Protein AF-A0AAD2DQU2-F1 (afdb_monomer_lite)

Radius of gyration: 32.32 Å; chains: 1; bounding box: 75×73×91 Å

Foldseek 3Di:
DQDLQCQEPDDDPDDDADPLQAAEDEYEQNQNHAEYDLSNLVSHLNHAYDAHYNHANHAEYHEENLNRARHQYYHDENHQNHDQAHANPLNHQRHAEYHDDNYHPPDDPVNVLRNCPNVLVHPRHAYYAYADALPAQDDRPSVLNNLNYAYYHYEHYNHQEDDLSCLSNLNYAEYHYYQNANHQYYHDLNSLVSNQNHAEYEHENYCNPPDDDCDPRCSSNLNHQWYHYNNAIDGHDDDDDDDADGDDDDPPFPKDWDDDDRFKTWIFTDDPQDPATAIEMEGHADLDLVCNLVSLVVLLVPQPDQQHWYKYWYFNNDDLDQVQKDADDTDDPVSSVSVVVSCVSSQKDWLAEDDDSFFFWPPDDDRHTMTGNRTTMITHVNNCVRFVHWYWYFAADDPDRGTDIDIDGHNDPPPDDDDPPPDDDDRPVLVPDPVSVVVVVVVVPDDDPDPDVVVVVVVVVVVVVVVVVVVPD

Sequence (473 aa):
MGCRSLQSISHQSGQKCPPLSLRRLTITDCSELSCLPSEMIESTRCLELLSVTGCEKLISFPIDLGELPCISVLFINSCPELRSLPKGIGRFSNLTELDIGGFSESIDFNSFQAALDCIQQSKSLRELSLYGWEHWDSLPYQLQNLTSLRHLKSEGFGIEALPEWFGGLTSLFVLILCKLKKLKHMPSKEAMQRLTKLKYLEVTHSPLLEERGPDFEWSKISHIPHIRAKGQTWLKRPRMAGGGLAVMWKEELNASIVNFSSSHISLHIKNHFSDSPLVLTGFYGSPVTGRTKESWRLLGRLNPGRQIPWLVMGDFNEITKPSEKFGAAVRPFSQMNSFCKVIDECELSDGGYVGPKFTWSNKREGNQFTKARLDRALVNPSLYNIFSNCVVQVLPVVTSDHNPLLISCNNDHIIGTSRRTTVFRYEAAWSGKQECIDIVGNAWATPCDQRSPLRWFQEEVAIATENQQRGTE

Organism: NCBI:txid56036

Structure (mmCIF, N/CA/C/O backbone):
data_AF-A0AAD2DQU2-F1
#
_entry.id   AF-A0AAD2DQU2-F1
#
loop_
_atom_site.group_PDB
_atom_site.id
_atom_site.type_symbol
_atom_site.label_atom_id
_atom_site.label_alt_id
_atom_site.label_comp_id
_atom_site.label_asym_id
_atom_site.label_entity_id
_atom_site.label_seq_id
_atom_site.pdbx_PDB_ins_code
_atom_site.Cartn_x
_atom_site.Cartn_y
_atom_site.Cartn_z
_atom_site.occupancy
_atom_site.B_iso_or_equiv
_atom_site.auth_seq_id
_atom_site.auth_comp_id
_atom_site.auth_asym_id
_atom_site.auth_atom_id
_atom_site.pdbx_PDB_model_num
ATOM 1 N N . MET A 1 1 ? 5.253 7.078 -29.884 1.00 46.53 1 MET A N 1
ATOM 2 C CA . MET A 1 1 ? 4.237 6.705 -30.892 1.00 46.53 1 MET A CA 1
ATOM 3 C C . MET A 1 1 ? 3.838 5.261 -30.643 1.00 46.53 1 MET A C 1
ATOM 5 O O . MET A 1 1 ? 4.733 4.451 -30.461 1.00 46.53 1 MET A O 1
ATOM 9 N N . GLY A 1 2 ? 2.537 4.959 -30.603 1.00 53.22 2 GLY A N 1
ATOM 10 C CA . GLY A 1 2 ? 2.011 3.595 -30.441 1.00 53.22 2 GLY A CA 1
ATOM 11 C C . GLY A 1 2 ? 1.587 2.991 -31.776 1.00 53.22 2 GLY A C 1
ATOM 12 O O . GLY A 1 2 ? 0.400 2.788 -32.019 1.00 53.22 2 GLY A O 1
ATOM 13 N N . CYS A 1 3 ? 2.541 2.805 -32.690 1.00 60.44 3 CYS A N 1
ATOM 14 C CA . CYS A 1 3 ? 2.260 2.260 -34.016 1.00 60.44 3 CYS A CA 1
ATOM 15 C C . CYS A 1 3 ? 2.451 0.740 -33.995 1.00 60.44 3 CYS A C 1
ATOM 17 O O . CYS A 1 3 ? 3.577 0.255 -34.083 1.00 60.44 3 CYS A O 1
ATOM 19 N N . ARG A 1 4 ? 1.350 -0.011 -33.884 1.00 65.75 4 ARG A N 1
ATOM 20 C CA . ARG A 1 4 ? 1.381 -1.484 -33.785 1.00 65.75 4 ARG A CA 1
ATOM 21 C C . ARG A 1 4 ? 1.973 -2.164 -35.022 1.00 65.75 4 ARG A C 1
ATOM 23 O O . ARG A 1 4 ? 2.541 -3.240 -34.907 1.00 65.75 4 ARG A O 1
ATOM 30 N N . SER A 1 5 ? 1.873 -1.518 -36.183 1.00 61.41 5 SER A N 1
ATOM 31 C CA . SER A 1 5 ? 2.375 -2.021 -37.470 1.00 61.41 5 SER A CA 1
ATOM 32 C C . SER A 1 5 ? 3.820 -1.614 -37.777 1.00 61.41 5 SER A C 1
ATOM 34 O O . SER A 1 5 ? 4.316 -1.920 -38.859 1.00 61.41 5 SER A O 1
ATOM 36 N N . LEU A 1 6 ? 4.490 -0.879 -36.881 1.00 65.38 6 LEU A N 1
ATOM 37 C CA . LEU A 1 6 ? 5.866 -0.439 -37.096 1.00 65.38 6 LEU A CA 1
ATOM 38 C C . LEU A 1 6 ? 6.812 -1.644 -37.016 1.00 65.38 6 LEU A C 1
ATOM 40 O O . LEU A 1 6 ? 7.050 -2.156 -35.930 1.00 65.38 6 LEU A O 1
ATOM 44 N N . GLN A 1 7 ? 7.344 -2.072 -38.162 1.00 55.88 7 GLN A N 1
ATOM 45 C CA . GLN A 1 7 ? 8.247 -3.229 -38.274 1.00 55.88 7 GLN A CA 1
ATOM 46 C C . GLN A 1 7 ? 9.717 -2.875 -38.028 1.00 55.88 7 GLN A C 1
ATOM 48 O O . GLN A 1 7 ? 10.467 -3.634 -37.418 1.00 55.88 7 GLN A O 1
ATOM 53 N N . SER A 1 8 ? 10.132 -1.696 -38.483 1.00 56.59 8 SER A N 1
ATOM 54 C CA . SER A 1 8 ? 11.479 -1.170 -38.296 1.00 56.59 8 SER A CA 1
ATOM 55 C C . SER A 1 8 ? 11.431 0.347 -38.191 1.00 56.59 8 SER A C 1
ATOM 57 O O . SER A 1 8 ? 10.613 1.018 -38.822 1.00 56.59 8 SER A O 1
ATOM 59 N N . ILE A 1 9 ? 12.362 0.906 -37.424 1.00 61.97 9 ILE A N 1
ATOM 60 C CA . ILE A 1 9 ? 12.751 2.308 -37.565 1.00 61.97 9 ILE A CA 1
ATOM 61 C C . ILE A 1 9 ? 13.969 2.293 -38.484 1.00 61.97 9 ILE A C 1
ATOM 63 O O . ILE A 1 9 ? 15.094 2.375 -38.022 1.00 61.97 9 ILE A O 1
ATOM 67 N N . SER A 1 10 ? 13.782 2.047 -39.779 1.00 52.44 10 SER A N 1
ATOM 68 C CA . SER A 1 10 ? 14.891 2.041 -40.743 1.00 52.44 10 SER A CA 1
ATOM 69 C C . SER A 1 10 ? 14.883 3.300 -41.599 1.00 52.44 10 SER A C 1
ATOM 71 O O . SER A 1 10 ? 13.832 3.734 -42.072 1.00 52.44 10 SER A O 1
ATOM 73 N N . HIS A 1 11 ? 16.073 3.838 -41.857 1.00 48.56 11 HIS A N 1
ATOM 74 C CA . HIS A 1 11 ? 16.310 4.801 -42.926 1.00 48.56 11 HIS A CA 1
ATOM 75 C C . HIS A 1 11 ? 15.958 4.169 -44.282 1.00 48.56 11 HIS A C 1
ATOM 77 O O . HIS A 1 11 ? 16.593 3.203 -44.697 1.00 48.56 11 HIS A O 1
ATOM 83 N N . GLN A 1 12 ? 14.990 4.732 -45.010 1.00 40.62 12 GLN A N 1
ATOM 84 C CA . GLN A 1 12 ? 15.007 4.626 -46.470 1.00 40.62 12 GLN A CA 1
ATOM 85 C C . GLN A 1 12 ? 16.021 5.649 -46.995 1.00 40.62 12 GLN A C 1
ATOM 87 O O . GLN A 1 12 ? 16.070 6.789 -46.525 1.00 40.62 12 GLN A O 1
ATOM 92 N N . SER A 1 13 ? 16.884 5.216 -47.913 1.00 40.03 13 SER A N 1
ATOM 93 C CA . SER A 1 13 ? 18.006 5.995 -48.439 1.00 40.03 13 SER A CA 1
ATOM 94 C C . SER A 1 13 ? 17.580 7.407 -48.867 1.00 40.03 13 SER A C 1
ATOM 96 O O . SER A 1 13 ? 16.766 7.551 -49.777 1.00 40.03 13 SER A O 1
ATOM 98 N N . GLY A 1 14 ? 18.162 8.442 -48.250 1.00 43.81 14 GLY A N 1
ATOM 99 C CA . GLY A 1 14 ? 18.138 9.814 -48.780 1.00 43.81 14 GLY A CA 1
ATOM 100 C C . GLY A 1 14 ? 17.586 10.923 -47.875 1.00 43.81 14 GLY A C 1
ATOM 101 O O . GLY A 1 14 ? 17.748 12.091 -48.221 1.00 43.81 14 GLY A O 1
ATOM 102 N N . GLN A 1 15 ? 16.994 10.626 -46.713 1.00 45.94 15 GLN A N 1
ATOM 103 C CA . GLN A 1 15 ? 16.542 11.659 -45.763 1.00 45.94 15 GLN A CA 1
ATOM 104 C C . GLN A 1 15 ? 17.252 11.543 -44.413 1.00 45.94 15 GLN A C 1
ATOM 106 O O . GLN A 1 15 ? 17.495 10.441 -43.948 1.00 45.94 15 GLN A O 1
ATOM 111 N N . LYS A 1 16 ? 17.644 12.704 -43.866 1.00 46.38 16 LYS A N 1
ATOM 112 C CA . LYS A 1 16 ? 18.565 12.949 -42.736 1.00 46.38 16 LYS A CA 1
ATOM 113 C C . LYS A 1 16 ? 18.189 12.188 -41.454 1.00 46.38 16 LYS A C 1
ATOM 115 O O . LYS A 1 16 ? 17.009 11.963 -41.216 1.00 46.38 16 LYS A O 1
ATOM 120 N N . CYS A 1 17 ? 19.213 11.844 -40.661 1.00 49.28 17 CYS A N 1
ATOM 121 C CA . CYS A 1 17 ? 19.173 11.254 -39.313 1.00 49.28 17 CYS A CA 1
ATOM 122 C C . CYS A 1 17 ? 18.017 11.786 -38.439 1.00 49.28 17 CYS A C 1
ATOM 124 O O . CYS A 1 17 ? 17.533 12.896 -38.701 1.00 49.28 17 CYS A O 1
ATOM 126 N N . PRO A 1 18 ? 17.623 11.083 -37.351 1.00 54.78 18 PRO A N 1
ATOM 127 C CA . PRO A 1 18 ? 16.777 11.679 -36.317 1.00 54.78 18 PRO A CA 1
ATOM 128 C C . PRO A 1 18 ? 17.279 13.093 -36.003 1.00 54.78 18 PRO A C 1
ATOM 130 O O . PRO A 1 18 ? 18.495 13.314 -35.994 1.00 54.78 18 PRO A O 1
ATOM 133 N N . PRO A 1 19 ? 16.390 14.080 -35.801 1.00 55.50 19 PRO A N 1
ATOM 134 C CA . PRO A 1 19 ? 16.834 15.451 -35.628 1.00 55.50 19 PRO A CA 1
ATOM 135 C C . PRO A 1 19 ? 17.842 15.503 -34.476 1.00 55.50 19 PRO A C 1
ATOM 137 O O . PRO A 1 19 ? 17.555 15.009 -33.388 1.00 55.50 19 PRO A O 1
ATOM 140 N N . LEU A 1 20 ? 19.006 16.125 -34.701 1.00 61.91 20 LEU A N 1
ATOM 141 C CA . LEU A 1 20 ? 20.073 16.312 -33.697 1.00 61.91 20 LEU A CA 1
ATOM 142 C C . LEU A 1 20 ? 19.563 16.977 -32.395 1.00 61.91 20 LEU A C 1
ATOM 144 O O . LEU A 1 20 ? 20.255 16.989 -31.383 1.00 61.91 20 LEU A O 1
ATOM 148 N N . SER A 1 21 ? 18.346 17.530 -32.422 1.00 70.12 21 SER A N 1
ATOM 149 C CA . SER A 1 21 ? 17.618 18.148 -31.316 1.00 70.12 21 SER A CA 1
ATOM 150 C C . SER A 1 21 ? 16.604 17.231 -30.610 1.00 70.12 21 SER A C 1
ATOM 152 O O . SER A 1 21 ? 15.817 17.727 -29.801 1.00 70.12 21 SER A O 1
ATOM 154 N N . LEU A 1 22 ? 16.538 15.933 -30.929 1.00 77.06 22 LEU A N 1
ATOM 155 C CA . LEU A 1 22 ? 15.571 15.015 -30.322 1.00 77.06 22 LEU A CA 1
ATOM 156 C C . LEU A 1 22 ? 15.863 14.855 -28.823 1.00 77.06 22 LEU A C 1
ATOM 158 O O . LEU A 1 22 ? 16.909 14.341 -28.439 1.00 77.06 22 LEU A O 1
ATOM 162 N N . ARG A 1 23 ? 14.919 15.291 -27.981 1.00 83.12 23 ARG A N 1
ATOM 163 C CA . ARG A 1 23 ? 15.020 15.196 -26.512 1.00 83.12 23 ARG A CA 1
ATOM 164 C C . ARG A 1 23 ? 14.252 14.023 -25.920 1.00 83.12 23 ARG A C 1
ATOM 166 O O . ARG A 1 23 ? 14.595 13.554 -24.844 1.00 83.12 23 ARG A O 1
ATOM 173 N N . ARG A 1 24 ? 13.196 13.558 -26.587 1.00 86.31 24 ARG A N 1
ATOM 174 C CA . ARG A 1 24 ? 12.321 12.498 -26.075 1.00 86.31 24 ARG A CA 1
ATOM 175 C C . ARG A 1 24 ? 11.979 11.523 -27.191 1.00 86.31 24 ARG A C 1
ATOM 177 O O . ARG A 1 24 ? 11.434 11.938 -28.211 1.00 86.31 24 ARG A O 1
ATOM 184 N N . LEU A 1 25 ? 12.269 10.246 -26.977 1.00 85.81 25 LEU A N 1
ATOM 185 C CA . LEU A 1 25 ? 11.907 9.147 -27.862 1.00 85.81 25 LEU A CA 1
ATOM 186 C C . LEU A 1 25 ? 11.087 8.130 -27.070 1.00 85.81 25 LEU A C 1
ATOM 188 O O . LEU A 1 25 ? 11.539 7.615 -26.052 1.00 85.81 25 LEU A O 1
ATOM 192 N N . THR A 1 26 ? 9.871 7.850 -27.533 1.00 85.69 26 THR A N 1
ATOM 193 C CA . THR A 1 26 ? 8.966 6.888 -26.892 1.00 85.69 26 THR A CA 1
ATOM 194 C C . THR A 1 26 ? 8.385 5.947 -27.933 1.00 85.69 26 THR A C 1
ATOM 196 O O . THR A 1 26 ? 7.702 6.387 -28.868 1.00 85.69 26 THR A O 1
ATOM 199 N N . ILE A 1 27 ? 8.641 4.662 -27.743 1.00 85.75 27 ILE A N 1
ATOM 200 C CA . ILE A 1 27 ? 8.203 3.536 -28.558 1.00 85.75 27 ILE A CA 1
ATOM 201 C C . ILE A 1 27 ? 7.450 2.615 -27.604 1.00 85.75 27 ILE A C 1
ATOM 203 O O . ILE A 1 27 ? 8.030 2.094 -26.658 1.00 85.75 27 ILE A O 1
ATOM 207 N N . THR A 1 28 ? 6.146 2.477 -27.805 1.00 86.69 28 THR A N 1
ATOM 208 C CA . THR A 1 28 ? 5.281 1.754 -26.869 1.00 86.69 28 THR A CA 1
ATOM 209 C C . THR A 1 28 ? 4.318 0.888 -27.657 1.00 86.69 28 THR A C 1
ATOM 211 O O . THR A 1 28 ? 3.721 1.380 -28.612 1.00 86.69 28 THR A O 1
ATOM 214 N N . ASP A 1 29 ? 4.169 -0.375 -27.268 1.00 85.00 29 ASP A N 1
ATOM 215 C CA . ASP A 1 29 ? 3.224 -1.327 -27.865 1.00 85.00 29 ASP A CA 1
ATOM 216 C C . ASP A 1 29 ? 3.394 -1.483 -29.392 1.00 85.00 29 ASP A C 1
ATOM 218 O O . ASP A 1 29 ? 2.428 -1.591 -30.155 1.00 85.00 29 ASP A O 1
ATOM 222 N N . CYS A 1 30 ? 4.645 -1.459 -29.865 1.00 83.31 30 CYS A N 1
ATOM 223 C CA . CYS A 1 30 ? 4.992 -1.726 -31.260 1.00 83.31 30 CYS A CA 1
ATOM 224 C C . CYS A 1 30 ? 5.198 -3.234 -31.464 1.00 83.31 30 CYS A C 1
ATOM 226 O O . CYS A 1 30 ? 6.324 -3.727 -31.434 1.00 83.31 30 CYS A O 1
ATOM 228 N N . SER A 1 31 ? 4.099 -3.964 -31.663 1.00 82.00 31 SER A N 1
ATOM 229 C CA . SER A 1 31 ? 4.068 -5.435 -31.720 1.00 82.00 31 SER A CA 1
ATOM 230 C C . SER A 1 31 ? 4.902 -6.048 -32.848 1.00 82.00 31 SER A C 1
ATOM 232 O O . SER A 1 31 ? 5.368 -7.173 -32.715 1.00 82.00 31 SER A O 1
ATOM 234 N N . GLU A 1 32 ? 5.108 -5.325 -33.949 1.00 81.38 32 GLU A N 1
ATOM 235 C CA . GLU A 1 32 ? 5.855 -5.822 -35.111 1.00 81.38 32 GLU A CA 1
ATOM 236 C C . GLU A 1 32 ? 7.328 -5.387 -35.150 1.00 81.38 32 GLU A C 1
ATOM 238 O O . GLU A 1 32 ? 8.064 -5.815 -36.038 1.00 81.38 32 GLU A O 1
ATOM 243 N N . LEU A 1 33 ? 7.776 -4.554 -34.207 1.00 84.12 33 LEU A N 1
ATOM 244 C CA . LEU A 1 33 ? 9.120 -3.982 -34.232 1.00 84.12 33 LEU A CA 1
ATOM 245 C C . LEU A 1 33 ? 10.159 -5.043 -33.869 1.00 84.12 33 LEU A C 1
ATOM 247 O O . LEU A 1 33 ? 10.223 -5.465 -32.718 1.00 84.12 33 LEU A O 1
ATOM 251 N N . SER A 1 34 ? 11.006 -5.434 -34.824 1.00 84.25 34 SER A N 1
ATOM 252 C CA . SER A 1 34 ? 11.994 -6.501 -34.604 1.00 84.25 34 SER A CA 1
ATOM 253 C C . SER A 1 34 ? 13.362 -6.010 -34.129 1.00 84.25 34 SER A C 1
ATOM 255 O O . SER A 1 34 ? 14.085 -6.746 -33.456 1.00 84.25 34 SER A O 1
ATOM 257 N N . CYS A 1 35 ? 13.742 -4.780 -34.485 1.00 80.50 35 CYS A N 1
ATOM 258 C CA . CYS A 1 35 ? 15.029 -4.189 -34.123 1.00 80.50 35 CYS A CA 1
ATOM 259 C C . CYS A 1 35 ? 14.980 -2.656 -34.085 1.00 80.50 35 CYS A C 1
ATOM 261 O O . CYS A 1 35 ? 14.159 -2.012 -34.745 1.00 80.50 35 CYS A O 1
ATOM 263 N N . LEU A 1 36 ? 15.911 -2.072 -33.332 1.00 78.62 36 LEU A N 1
ATOM 264 C CA . LEU A 1 36 ? 16.185 -0.636 -33.314 1.00 78.62 36 LEU A CA 1
ATOM 265 C C . LEU A 1 36 ? 17.568 -0.376 -33.934 1.00 78.62 36 LEU A C 1
ATOM 267 O O . LEU A 1 36 ? 18.518 -1.082 -33.589 1.00 78.62 36 LEU A O 1
ATOM 271 N N . PRO A 1 37 ? 17.716 0.612 -34.833 1.00 73.12 37 PRO A N 1
ATOM 272 C CA . PRO A 1 37 ? 19.001 0.898 -35.472 1.00 73.12 37 PRO A CA 1
ATOM 273 C C . PRO A 1 37 ? 19.986 1.554 -34.489 1.00 73.12 37 PRO A C 1
ATOM 275 O O . PRO A 1 37 ? 19.637 2.515 -33.800 1.00 73.12 37 PRO A O 1
ATOM 278 N N . SER A 1 38 ? 21.241 1.098 -34.469 1.00 72.12 38 SER A N 1
ATOM 279 C CA . SER A 1 38 ? 22.297 1.695 -33.631 1.00 72.12 38 SER A CA 1
ATOM 280 C C . SER A 1 38 ? 22.600 3.148 -34.008 1.00 72.12 38 SER A C 1
ATOM 282 O O . SER A 1 38 ? 22.745 4.003 -33.136 1.00 72.12 38 SER A O 1
ATOM 284 N N . GLU A 1 39 ? 22.566 3.454 -35.308 1.00 69.00 39 GLU A N 1
ATOM 285 C CA . GLU A 1 39 ? 22.810 4.793 -35.866 1.00 69.00 39 GLU A CA 1
ATOM 286 C C . GLU A 1 39 ? 21.844 5.857 -35.312 1.00 69.00 39 GLU A C 1
ATOM 288 O O . GLU A 1 39 ? 22.214 7.019 -35.131 1.00 69.00 39 GLU A O 1
ATOM 293 N N . MET A 1 40 ? 20.601 5.468 -34.991 1.00 69.81 40 MET A N 1
ATOM 294 C CA . MET A 1 40 ? 19.618 6.380 -34.398 1.00 69.81 40 MET A CA 1
ATOM 295 C C . MET A 1 40 ? 20.087 6.870 -33.032 1.00 69.81 40 MET A C 1
ATOM 297 O O . MET A 1 40 ? 19.982 8.061 -32.754 1.00 69.81 40 MET A O 1
ATOM 301 N N . ILE A 1 41 ? 20.627 5.976 -32.206 1.00 69.69 41 ILE A N 1
ATOM 302 C CA . ILE A 1 41 ? 21.044 6.301 -30.843 1.00 69.69 41 ILE A CA 1
ATOM 303 C C . ILE A 1 41 ? 22.315 7.153 -30.856 1.00 69.69 41 ILE A C 1
ATOM 305 O O . ILE A 1 41 ? 22.364 8.187 -30.188 1.00 69.69 41 ILE A O 1
ATOM 309 N N . GLU A 1 42 ? 23.294 6.790 -31.687 1.00 68.56 42 GLU A N 1
ATOM 310 C CA . GLU A 1 42 ? 24.550 7.539 -31.839 1.00 68.56 42 GLU A CA 1
ATOM 311 C C . GLU A 1 42 ? 24.328 8.992 -32.297 1.00 68.56 42 GLU A C 1
ATOM 313 O O . GLU A 1 42 ? 25.067 9.905 -31.917 1.00 68.56 42 GLU A O 1
ATOM 318 N N . SER A 1 43 ? 23.277 9.233 -33.087 1.00 68.69 43 SER A N 1
ATOM 319 C CA . SER A 1 43 ? 22.951 10.566 -33.604 1.00 68.69 43 SER A CA 1
ATOM 320 C C . SER A 1 43 ? 22.254 11.491 -32.588 1.00 68.69 43 SER A C 1
ATOM 322 O O . SER A 1 43 ? 22.225 12.707 -32.783 1.00 68.69 43 SER A O 1
ATOM 324 N N . THR A 1 44 ? 21.730 10.966 -31.471 1.00 73.38 44 THR A N 1
ATOM 325 C CA . THR A 1 44 ? 20.868 11.713 -30.532 1.00 73.38 44 THR A CA 1
ATOM 326 C C . THR A 1 44 ? 21.577 12.141 -29.242 1.00 73.38 44 THR A C 1
ATOM 328 O O . THR A 1 44 ? 21.257 11.687 -28.147 1.00 73.38 44 THR A O 1
ATOM 331 N N . ARG A 1 45 ? 22.528 13.081 -29.335 1.00 78.12 45 ARG A N 1
ATOM 332 C CA . ARG A 1 45 ? 23.301 13.567 -28.166 1.00 78.12 45 ARG A CA 1
ATOM 333 C C . ARG A 1 45 ? 22.505 14.402 -27.152 1.00 78.12 45 ARG A C 1
ATOM 335 O O . ARG A 1 45 ? 22.972 14.593 -26.035 1.00 78.12 45 ARG A O 1
ATOM 342 N N . CYS A 1 46 ? 21.326 14.901 -27.528 1.00 82.88 46 CYS A N 1
ATOM 343 C CA . CYS A 1 46 ? 20.447 15.699 -26.663 1.00 82.88 46 CYS A CA 1
ATOM 344 C C . CYS A 1 46 ? 19.297 14.893 -26.041 1.00 82.88 46 CYS A C 1
ATOM 346 O O . CYS A 1 46 ? 18.384 15.493 -25.472 1.00 82.88 46 CYS A O 1
ATOM 348 N N . LEU A 1 47 ? 19.303 13.564 -26.175 1.00 86.38 47 LEU A N 1
ATOM 349 C CA . LEU A 1 47 ? 18.213 12.724 -25.695 1.00 86.38 47 LEU A CA 1
ATOM 350 C C . LEU A 1 47 ? 18.172 12.715 -24.161 1.00 86.38 47 LEU A C 1
ATOM 352 O O . LEU A 1 47 ? 19.142 12.344 -23.508 1.00 86.38 47 LEU A O 1
ATOM 356 N N . GLU A 1 48 ? 17.039 13.129 -23.603 1.00 89.12 48 GLU A N 1
ATOM 357 C CA . GLU A 1 48 ? 16.760 13.172 -22.165 1.00 89.12 48 GLU A CA 1
ATOM 358 C C . GLU A 1 48 ? 15.901 11.984 -21.727 1.00 89.12 48 GLU A C 1
ATOM 360 O O . GLU A 1 48 ? 16.117 11.427 -20.654 1.00 89.12 48 GLU A O 1
ATOM 365 N N . LEU A 1 49 ? 14.935 11.589 -22.563 1.00 90.56 49 LEU A N 1
ATOM 366 C CA . LEU A 1 49 ? 14.030 10.474 -22.303 1.00 90.56 49 LEU A CA 1
ATOM 367 C C . LEU A 1 49 ? 14.087 9.464 -23.443 1.00 90.56 49 LEU A C 1
ATOM 369 O O . LEU A 1 49 ? 13.772 9.804 -24.587 1.00 90.56 49 LEU A O 1
ATOM 373 N N . LEU A 1 50 ? 14.401 8.218 -23.104 1.00 90.12 50 LEU A N 1
ATOM 374 C CA . LEU A 1 50 ? 14.276 7.067 -23.989 1.00 90.12 50 LEU A CA 1
ATOM 375 C C . LEU A 1 50 ? 13.331 6.049 -23.353 1.00 90.12 50 LEU A C 1
ATOM 377 O O . LEU A 1 50 ? 13.590 5.562 -22.259 1.00 90.12 50 LEU A O 1
ATOM 381 N N . SER A 1 51 ? 12.236 5.732 -24.034 1.00 90.94 51 SER A N 1
ATOM 382 C CA . SER A 1 51 ? 11.265 4.737 -23.585 1.00 90.94 51 SER A CA 1
ATOM 383 C C . SER A 1 51 ? 10.968 3.746 -24.706 1.00 90.94 51 SER A C 1
ATOM 385 O O . SER A 1 51 ? 10.565 4.154 -25.796 1.00 90.94 51 SER A O 1
ATOM 387 N N . VAL A 1 52 ? 11.196 2.461 -24.439 1.00 89.81 52 VAL A N 1
ATOM 388 C CA . VAL A 1 52 ? 10.895 1.316 -25.301 1.00 89.81 52 VAL A CA 1
ATOM 389 C C . VAL A 1 52 ? 10.160 0.284 -24.452 1.00 89.81 52 VAL A C 1
ATOM 391 O O . VAL A 1 52 ? 10.766 -0.407 -23.635 1.00 89.81 52 VAL A O 1
ATOM 394 N N . THR A 1 53 ? 8.839 0.226 -24.596 1.00 90.38 53 THR A N 1
ATOM 395 C CA . THR A 1 53 ? 7.970 -0.573 -23.724 1.00 90.38 53 THR A CA 1
ATOM 396 C C . THR A 1 53 ? 6.978 -1.408 -24.529 1.00 90.38 53 THR A C 1
ATOM 398 O O . THR A 1 53 ? 6.476 -0.957 -25.555 1.00 90.38 53 THR A O 1
ATOM 401 N N . GLY A 1 54 ? 6.685 -2.635 -24.099 1.00 87.50 54 GLY A N 1
ATOM 402 C CA . GLY A 1 54 ? 5.623 -3.453 -24.715 1.00 87.50 54 GLY A CA 1
ATOM 403 C C . GLY A 1 54 ? 5.899 -3.880 -26.166 1.00 87.50 54 GLY A C 1
ATOM 404 O O . GLY A 1 54 ? 4.968 -4.112 -26.933 1.00 87.50 54 GLY A O 1
ATOM 405 N N . CYS A 1 55 ? 7.164 -3.925 -26.594 1.00 88.88 55 CYS A N 1
ATOM 406 C CA . CYS A 1 55 ? 7.530 -4.313 -27.960 1.00 88.88 55 CYS A CA 1
ATOM 407 C C . CYS A 1 55 ? 7.755 -5.830 -28.027 1.00 88.88 55 CYS A C 1
ATOM 409 O O . CYS A 1 55 ? 8.852 -6.319 -27.764 1.00 88.88 55 CYS A O 1
ATOM 411 N N . GLU A 1 56 ? 6.698 -6.575 -28.359 1.00 88.00 56 GLU A N 1
ATOM 412 C CA . GLU A 1 56 ? 6.652 -8.041 -28.236 1.00 88.00 56 GLU A CA 1
ATOM 413 C C . GLU A 1 56 ? 7.683 -8.781 -29.097 1.00 88.00 56 GLU A C 1
ATOM 415 O O . GLU A 1 56 ? 8.295 -9.732 -28.623 1.00 88.00 56 GLU A O 1
ATOM 420 N N . LYS A 1 57 ? 7.912 -8.327 -30.336 1.00 88.44 57 LYS A N 1
ATOM 421 C CA . LYS A 1 57 ? 8.833 -8.969 -31.291 1.00 88.44 57 LYS A CA 1
ATOM 422 C C . LYS A 1 57 ? 10.239 -8.366 -31.315 1.00 88.44 57 LYS A C 1
ATOM 424 O O . LYS A 1 57 ? 11.021 -8.716 -32.197 1.00 88.44 57 LYS A O 1
ATOM 429 N N . LEU A 1 58 ? 10.581 -7.467 -30.388 1.00 88.81 58 LEU A N 1
ATOM 430 C CA . LEU A 1 58 ? 11.887 -6.805 -30.388 1.00 88.81 58 LEU A CA 1
ATOM 431 C C . LEU A 1 58 ? 12.977 -7.787 -29.948 1.00 88.81 58 LEU A C 1
ATOM 433 O O . LEU A 1 58 ? 13.058 -8.124 -28.774 1.00 88.81 58 LEU A O 1
ATOM 437 N N . ILE A 1 59 ? 13.834 -8.214 -30.879 1.00 86.06 59 ILE A N 1
ATOM 438 C CA . ILE A 1 59 ? 14.864 -9.239 -30.627 1.00 86.06 59 ILE A CA 1
ATOM 439 C C . ILE A 1 59 ? 16.187 -8.615 -30.184 1.00 86.06 59 ILE A C 1
ATOM 441 O O . ILE A 1 59 ? 16.906 -9.180 -29.351 1.00 86.06 59 ILE A O 1
ATOM 445 N N . SER A 1 60 ? 16.525 -7.457 -30.757 1.00 81.31 60 SER A N 1
ATOM 446 C CA . SER A 1 60 ? 17.789 -6.769 -30.515 1.00 81.31 60 SER A CA 1
ATOM 447 C C . SER A 1 60 ? 17.598 -5.298 -30.164 1.00 81.31 60 SER A C 1
ATOM 449 O O . SER A 1 60 ? 16.684 -4.619 -30.637 1.00 81.31 60 SER A O 1
ATOM 451 N N . PHE A 1 61 ? 18.507 -4.809 -29.327 1.00 80.94 61 PHE A N 1
ATOM 452 C CA . PHE A 1 61 ? 18.565 -3.430 -28.867 1.00 80.94 61 PHE A CA 1
ATOM 453 C C . PHE A 1 61 ? 19.995 -2.902 -29.073 1.00 80.94 61 PHE A C 1
ATOM 455 O O . PHE A 1 61 ? 20.937 -3.685 -28.914 1.00 80.94 61 PHE A O 1
ATOM 462 N N . PRO A 1 62 ? 20.195 -1.620 -29.437 1.00 73.81 62 PRO A N 1
ATOM 463 C CA . PRO A 1 62 ? 21.524 -1.075 -29.669 1.00 73.81 62 PRO A CA 1
ATOM 464 C C . PRO A 1 62 ? 22.394 -1.228 -28.426 1.00 73.81 62 PRO A C 1
ATOM 466 O O . PRO A 1 62 ? 21.992 -0.890 -27.311 1.00 73.81 62 PRO A O 1
ATOM 469 N N . ILE A 1 63 ? 23.584 -1.780 -28.623 1.00 68.12 63 ILE A N 1
ATOM 470 C CA . ILE A 1 63 ? 24.489 -2.128 -27.534 1.00 68.12 63 ILE A CA 1
ATOM 471 C C . ILE A 1 63 ? 25.329 -0.892 -27.188 1.00 68.12 63 ILE A C 1
ATOM 473 O O . ILE A 1 63 ? 25.896 -0.269 -28.074 1.00 68.12 63 ILE A O 1
ATOM 477 N N . ASP A 1 64 ? 25.424 -0.605 -25.888 1.00 74.88 64 ASP A N 1
ATOM 478 C CA . ASP A 1 64 ? 26.092 0.548 -25.259 1.00 74.88 64 ASP A CA 1
ATOM 479 C C . ASP A 1 64 ? 25.343 1.887 -25.364 1.00 74.88 64 ASP A C 1
ATOM 481 O O . ASP A 1 64 ? 25.478 2.661 -26.307 1.00 74.88 64 ASP A O 1
ATOM 485 N N . LEU A 1 65 ? 24.555 2.180 -24.329 1.00 77.81 65 LEU A N 1
ATOM 486 C CA . LEU A 1 65 ? 23.887 3.467 -24.175 1.00 77.81 65 LEU A CA 1
ATOM 487 C C . LEU A 1 65 ? 24.753 4.493 -23.424 1.00 77.81 65 LEU A C 1
ATOM 489 O O . LEU A 1 65 ? 24.355 5.651 -23.330 1.00 77.81 65 LEU A O 1
ATOM 493 N N . GLY A 1 66 ? 25.915 4.098 -22.886 1.00 69.75 66 GLY A N 1
ATOM 494 C CA . GLY A 1 66 ? 26.712 4.900 -21.949 1.00 69.75 66 GLY A CA 1
ATOM 495 C C . GLY A 1 66 ? 27.264 6.217 -22.507 1.00 69.75 66 GLY A C 1
ATOM 496 O O . GLY A 1 66 ? 27.764 7.034 -21.738 1.00 69.75 66 GLY A O 1
ATOM 497 N N . GLU A 1 67 ? 27.138 6.437 -23.814 1.00 73.56 67 GLU A N 1
ATOM 498 C CA . GLU A 1 67 ? 27.609 7.622 -24.538 1.00 73.56 67 GLU A CA 1
ATOM 499 C C . GLU A 1 67 ? 26.544 8.731 -24.671 1.00 73.56 67 GLU A C 1
ATOM 501 O O . GLU A 1 67 ? 26.783 9.742 -25.333 1.00 73.56 67 GLU A O 1
ATOM 506 N N . LEU A 1 68 ? 25.361 8.576 -24.058 1.00 83.12 68 LEU A N 1
ATOM 507 C CA . LEU A 1 68 ? 24.278 9.569 -24.119 1.00 83.12 68 LEU A CA 1
ATOM 508 C C . LEU A 1 68 ? 24.325 10.512 -22.898 1.00 83.12 68 LEU A C 1
ATOM 510 O O . LEU A 1 68 ? 23.855 10.153 -21.816 1.00 83.12 68 LEU A O 1
ATOM 514 N N . PRO A 1 69 ? 24.856 11.744 -23.033 1.00 81.38 69 PRO A N 1
ATOM 515 C CA . PRO A 1 69 ? 25.198 12.587 -21.882 1.00 81.38 69 PRO A CA 1
ATOM 516 C C . PRO A 1 69 ? 23.983 13.218 -21.182 1.00 81.38 69 PRO A C 1
ATOM 518 O O . PRO A 1 69 ? 24.079 13.651 -20.031 1.00 81.38 69 PRO A O 1
ATOM 521 N N . CYS A 1 70 ? 22.846 13.311 -21.876 1.00 87.50 70 CYS A N 1
ATOM 522 C CA . CYS A 1 70 ? 21.664 14.034 -21.407 1.00 87.50 70 CYS A CA 1
ATOM 523 C C . CYS A 1 70 ? 20.575 13.136 -20.811 1.00 87.50 70 CYS A C 1
ATOM 525 O O . CYS A 1 70 ? 19.600 13.680 -20.292 1.00 87.50 70 CYS A O 1
ATOM 527 N N . ILE A 1 71 ? 20.722 11.805 -20.854 1.00 90.94 71 ILE A N 1
ATOM 528 C CA . ILE A 1 71 ? 19.669 10.897 -20.390 1.00 90.94 71 ILE A CA 1
ATOM 529 C C . ILE A 1 71 ? 19.382 11.120 -18.903 1.00 90.94 71 ILE A C 1
ATOM 531 O O . ILE A 1 71 ? 20.267 11.026 -18.050 1.00 90.94 71 ILE A O 1
ATOM 535 N N . SER A 1 72 ? 18.108 11.382 -18.619 1.00 92.88 72 SER A N 1
ATOM 536 C CA . SER A 1 72 ? 17.534 11.486 -17.280 1.00 92.88 72 SER A CA 1
ATOM 537 C C . SER A 1 72 ? 16.470 10.419 -17.024 1.00 92.88 72 SER A C 1
ATOM 539 O O . SER A 1 72 ? 16.323 9.974 -15.888 1.00 92.88 72 SER A O 1
ATOM 541 N N . VAL A 1 73 ? 15.779 9.946 -18.064 1.00 94.19 73 VAL A N 1
ATOM 542 C CA . VAL A 1 73 ? 14.728 8.927 -17.955 1.00 94.19 73 VAL A CA 1
ATOM 543 C C . VAL A 1 73 ? 14.969 7.820 -18.978 1.00 94.19 73 VAL A C 1
ATOM 545 O O . VAL A 1 73 ? 15.032 8.085 -20.181 1.00 94.19 73 VAL A O 1
ATOM 548 N N . LEU A 1 74 ? 15.082 6.577 -18.509 1.00 94.12 74 LEU A N 1
ATOM 549 C CA . LEU A 1 74 ? 15.273 5.406 -19.363 1.00 94.12 74 LEU A CA 1
ATOM 550 C C . LEU A 1 74 ? 14.291 4.295 -18.997 1.00 94.12 74 LEU A C 1
ATOM 552 O O . LEU A 1 74 ? 14.394 3.723 -17.916 1.00 94.12 74 LEU A O 1
ATOM 556 N N . PHE A 1 75 ? 13.395 3.944 -19.916 1.00 94.38 75 PHE A N 1
ATOM 557 C CA . PHE A 1 75 ? 12.465 2.826 -19.762 1.00 94.38 75 PHE A CA 1
ATOM 558 C C . PHE A 1 75 ? 12.707 1.798 -20.867 1.00 94.38 75 PHE A C 1
ATOM 560 O O . PHE A 1 75 ? 12.575 2.112 -22.047 1.00 94.38 75 PHE A O 1
ATOM 567 N N . ILE A 1 76 ? 13.080 0.576 -20.498 1.00 92.56 76 ILE A N 1
ATOM 568 C CA . ILE A 1 76 ? 13.256 -0.552 -21.416 1.00 92.56 76 ILE A CA 1
ATOM 569 C C . ILE A 1 76 ? 12.640 -1.778 -20.749 1.00 92.56 76 ILE A C 1
ATOM 571 O O . ILE A 1 76 ? 13.321 -2.514 -20.033 1.00 92.56 76 ILE A O 1
ATOM 575 N N . ASN A 1 77 ? 11.339 -1.979 -20.950 1.00 93.25 77 ASN A N 1
ATOM 576 C CA . ASN A 1 77 ? 10.620 -3.064 -20.291 1.00 93.25 77 ASN A CA 1
ATOM 577 C C . ASN A 1 77 ? 9.589 -3.758 -21.175 1.00 93.25 77 ASN A C 1
ATOM 579 O O . ASN A 1 77 ? 9.206 -3.255 -22.230 1.00 93.25 77 ASN A O 1
ATOM 583 N N . SER A 1 78 ? 9.108 -4.914 -20.716 1.00 90.94 78 SER A N 1
ATOM 584 C CA . SER A 1 78 ? 8.024 -5.655 -21.374 1.00 90.94 78 SER A CA 1
ATOM 585 C C . SER A 1 78 ? 8.350 -5.962 -22.846 1.00 90.94 78 SER A C 1
ATOM 587 O O . SER A 1 78 ? 7.552 -5.700 -23.742 1.00 90.94 78 SER A O 1
ATOM 589 N N . CYS A 1 79 ? 9.563 -6.462 -23.095 1.00 92.56 79 CYS A N 1
ATOM 590 C CA . CYS A 1 79 ? 10.076 -6.839 -24.416 1.00 92.56 79 CYS A CA 1
ATOM 591 C C . CYS A 1 79 ? 10.506 -8.321 -24.377 1.00 92.56 79 CYS A C 1
ATOM 593 O O . CYS A 1 79 ? 11.699 -8.606 -24.261 1.00 92.56 79 CYS A O 1
ATOM 595 N N . PRO A 1 80 ? 9.554 -9.272 -24.416 1.00 91.81 80 PRO A N 1
ATOM 596 C CA . PRO A 1 80 ? 9.780 -10.682 -24.087 1.00 91.81 80 PRO A CA 1
ATOM 597 C C . PRO A 1 80 ? 10.675 -11.441 -25.074 1.00 91.81 80 PRO A C 1
ATOM 599 O O . PRO A 1 80 ? 11.195 -12.484 -24.713 1.00 91.81 80 PRO A O 1
ATOM 602 N N . GLU A 1 81 ? 10.898 -10.950 -26.293 1.00 92.69 81 GLU A N 1
ATOM 603 C CA . GLU A 1 81 ? 11.838 -11.575 -27.240 1.00 92.69 81 GLU A CA 1
ATOM 604 C C . GLU A 1 81 ? 13.235 -10.935 -27.217 1.00 92.69 81 GLU A C 1
ATOM 606 O O . GLU A 1 81 ? 14.131 -11.382 -27.937 1.00 92.69 81 GLU A O 1
ATOM 611 N N . LEU A 1 82 ? 13.462 -9.909 -26.384 1.00 91.38 82 LEU A N 1
ATOM 612 C CA . LEU A 1 82 ? 14.733 -9.189 -26.355 1.00 91.38 82 LEU A CA 1
ATOM 613 C C . LEU A 1 82 ? 15.814 -10.057 -25.711 1.00 91.38 82 LEU A C 1
ATOM 615 O O . LEU A 1 82 ? 15.713 -10.402 -24.534 1.00 91.38 82 LEU A O 1
ATOM 619 N N . ARG A 1 83 ? 16.864 -10.382 -26.479 1.00 89.00 83 ARG A N 1
ATOM 620 C CA . ARG A 1 83 ? 17.973 -11.259 -26.041 1.00 89.00 83 ARG A CA 1
ATOM 621 C C . ARG A 1 83 ? 19.262 -10.504 -25.734 1.00 89.00 83 ARG A C 1
ATOM 623 O O . ARG A 1 83 ? 20.089 -10.986 -24.967 1.00 89.00 83 ARG A O 1
ATOM 630 N N . SER A 1 84 ? 19.449 -9.331 -26.335 1.00 84.75 84 SER A N 1
ATOM 631 C CA . SER A 1 84 ? 20.625 -8.482 -26.126 1.00 84.75 84 SER A CA 1
ATOM 632 C C . SER A 1 84 ? 20.285 -7.316 -25.201 1.00 84.75 84 SER A C 1
ATOM 634 O O . SER A 1 84 ? 19.474 -6.464 -25.564 1.00 84.75 84 SER A O 1
ATOM 636 N N . LEU A 1 85 ? 20.922 -7.250 -24.032 1.00 86.12 85 LEU A N 1
ATOM 637 C CA . LEU A 1 85 ? 20.687 -6.166 -23.081 1.00 86.12 85 LEU A CA 1
ATOM 638 C C . LEU A 1 85 ? 21.544 -4.927 -23.368 1.00 86.12 85 LEU A C 1
ATOM 640 O O . LEU A 1 85 ? 22.703 -5.064 -23.778 1.00 86.12 85 LEU A O 1
ATOM 644 N N . PRO A 1 86 ? 21.015 -3.718 -23.103 1.00 84.44 86 PRO A N 1
ATOM 645 C CA . PRO A 1 86 ? 21.809 -2.496 -23.125 1.00 84.44 86 PRO A CA 1
ATOM 646 C C . PRO A 1 86 ? 22.945 -2.562 -22.093 1.00 84.44 86 PRO A C 1
ATOM 648 O O . PRO A 1 86 ? 22.770 -3.041 -20.974 1.00 84.44 86 PRO A O 1
ATOM 651 N N . LYS A 1 87 ? 24.111 -2.032 -22.466 1.00 84.12 87 LYS A N 1
ATOM 652 C CA . LYS A 1 87 ? 25.264 -1.828 -21.576 1.00 84.12 87 LYS A CA 1
ATOM 653 C C . LYS A 1 87 ? 25.447 -0.337 -21.301 1.00 84.12 87 LYS A C 1
ATOM 655 O O . LYS A 1 87 ? 24.882 0.497 -22.004 1.00 84.12 87 LYS A O 1
ATOM 660 N N . GLY A 1 88 ? 26.228 -0.003 -20.276 1.00 85.12 88 GLY A N 1
ATOM 661 C CA . GLY A 1 88 ? 26.607 1.384 -19.995 1.00 85.12 88 GLY A CA 1
ATOM 662 C C . GLY A 1 88 ? 25.544 2.220 -19.274 1.00 85.12 88 GLY A C 1
ATOM 663 O O . GLY A 1 88 ? 25.798 3.393 -19.020 1.00 85.12 88 GLY A O 1
ATOM 664 N N . ILE A 1 89 ? 24.408 1.635 -18.864 1.00 89.44 89 ILE A N 1
ATOM 665 C CA . ILE A 1 89 ? 23.336 2.347 -18.137 1.00 89.44 89 ILE A CA 1
ATOM 666 C C . ILE A 1 89 ? 23.873 3.028 -16.871 1.00 89.44 89 ILE A C 1
ATOM 668 O O . ILE A 1 89 ? 23.516 4.165 -16.568 1.00 89.44 89 ILE A O 1
ATOM 672 N N . GLY A 1 90 ? 24.778 2.370 -16.142 1.00 84.62 90 GLY A N 1
ATOM 673 C CA . GLY A 1 90 ? 25.367 2.936 -14.930 1.00 84.62 90 GLY A CA 1
ATOM 674 C C . GLY A 1 90 ? 26.297 4.134 -15.148 1.00 84.62 90 GLY A C 1
ATOM 675 O O . GLY A 1 90 ? 26.692 4.762 -14.170 1.00 84.62 90 GLY A O 1
ATOM 676 N N . ARG A 1 91 ? 26.650 4.476 -16.396 1.00 86.31 91 ARG A N 1
ATOM 677 C CA . ARG A 1 91 ? 27.496 5.640 -16.720 1.00 86.31 91 ARG A CA 1
ATOM 678 C C . ARG A 1 91 ? 26.708 6.949 -16.810 1.00 86.31 91 ARG A C 1
ATOM 680 O O . ARG A 1 91 ? 27.316 8.018 -16.845 1.00 86.31 91 ARG A O 1
ATOM 687 N N . PHE A 1 92 ? 25.376 6.894 -16.812 1.00 89.38 92 PHE A N 1
ATOM 688 C CA . PHE A 1 92 ? 24.553 8.096 -16.871 1.00 89.38 92 PHE A CA 1
ATOM 689 C C . PHE A 1 92 ? 24.643 8.919 -15.590 1.00 89.38 92 PHE A C 1
ATOM 691 O O . PHE A 1 92 ? 24.127 8.549 -14.535 1.00 89.38 92 PHE A O 1
ATOM 698 N N . SER A 1 93 ? 25.254 10.096 -15.702 1.00 86.19 93 SER A N 1
ATOM 699 C CA . SER A 1 93 ? 25.406 11.036 -14.591 1.00 86.19 93 SER A CA 1
ATOM 700 C C . SER A 1 93 ? 24.085 11.699 -14.184 1.00 86.19 93 SER A C 1
ATOM 702 O O . SER A 1 93 ? 23.898 12.015 -13.007 1.00 86.19 93 SER A O 1
ATOM 704 N N . ASN A 1 94 ? 23.145 11.859 -15.120 1.00 89.94 94 ASN A N 1
ATOM 705 C CA . ASN A 1 94 ? 21.885 12.580 -14.920 1.00 89.94 94 ASN A CA 1
ATOM 706 C C . ASN A 1 94 ? 20.648 11.678 -14.780 1.00 89.94 94 ASN A C 1
ATOM 708 O O . ASN A 1 94 ? 19.552 12.207 -14.612 1.00 89.94 94 ASN A O 1
ATOM 712 N N . LEU A 1 95 ? 20.805 10.350 -14.820 1.00 94.38 95 LEU A N 1
ATOM 713 C CA . LEU A 1 95 ? 19.687 9.406 -14.761 1.00 94.38 95 LEU A CA 1
ATOM 714 C C . LEU A 1 95 ? 18.939 9.519 -13.429 1.00 94.38 95 LEU A C 1
ATOM 716 O O . LEU A 1 95 ? 19.475 9.180 -12.377 1.00 94.38 95 LEU A O 1
ATOM 720 N N . THR A 1 96 ? 17.693 9.979 -13.481 1.00 95.81 96 THR A N 1
ATOM 721 C CA . THR A 1 96 ? 16.790 10.110 -12.335 1.00 95.81 96 THR A CA 1
ATOM 722 C C . THR A 1 96 ? 15.798 8.961 -12.243 1.00 95.81 96 THR A C 1
ATOM 724 O O . THR A 1 96 ? 15.430 8.583 -11.131 1.00 95.81 96 THR A O 1
ATOM 727 N N . GLU A 1 97 ? 15.398 8.386 -13.377 1.00 97.31 97 GLU A N 1
ATOM 728 C CA . GLU A 1 97 ? 14.377 7.338 -13.450 1.00 97.31 97 GLU A CA 1
ATOM 729 C C . GLU A 1 97 ? 14.832 6.207 -14.378 1.00 97.31 97 GLU A C 1
ATOM 731 O O . GLU A 1 97 ? 15.215 6.451 -15.525 1.00 97.31 97 GLU A O 1
ATOM 736 N N . LEU A 1 98 ? 14.780 4.971 -13.881 1.00 97.06 98 LEU A N 1
ATOM 737 C CA . LEU A 1 98 ? 15.101 3.763 -14.637 1.00 97.06 98 LEU A CA 1
ATOM 738 C C . LEU A 1 98 ? 14.000 2.718 -14.462 1.00 97.06 98 LEU A C 1
ATOM 740 O O . LEU A 1 98 ? 13.683 2.324 -13.345 1.00 97.06 98 LEU A O 1
ATOM 744 N N . ASP A 1 99 ? 13.466 2.221 -15.567 1.00 96.69 99 ASP A N 1
ATOM 745 C CA . ASP A 1 99 ? 12.563 1.073 -15.597 1.00 96.69 99 ASP A CA 1
ATOM 746 C C . ASP A 1 99 ? 13.156 0.035 -16.555 1.00 96.69 99 ASP A C 1
ATOM 748 O O . ASP A 1 99 ? 13.402 0.342 -17.723 1.00 96.69 99 ASP A O 1
ATOM 752 N N . ILE A 1 100 ? 13.469 -1.163 -16.056 1.00 94.94 100 ILE A N 1
ATOM 753 C CA . ILE A 1 100 ? 14.185 -2.170 -16.838 1.00 94.94 100 ILE A CA 1
ATOM 754 C C . ILE A 1 100 ? 13.784 -3.605 -16.480 1.00 94.94 100 ILE A C 1
ATOM 756 O O . ILE A 1 100 ? 13.746 -3.986 -15.307 1.00 94.94 100 ILE A O 1
ATOM 760 N N . GLY A 1 101 ? 13.525 -4.429 -17.497 1.00 94.38 101 GLY A N 1
ATOM 761 C CA . GLY A 1 101 ? 13.296 -5.868 -17.337 1.00 94.38 101 GLY A CA 1
ATOM 762 C C . GLY A 1 101 ? 12.102 -6.415 -18.120 1.00 94.38 101 GLY A C 1
ATOM 763 O O . GLY A 1 101 ? 11.552 -5.752 -18.991 1.00 94.38 101 GLY A O 1
ATOM 764 N N . GLY A 1 102 ? 11.679 -7.646 -17.824 1.00 91.00 102 GLY A N 1
ATOM 765 C CA . GLY A 1 102 ? 10.646 -8.318 -18.628 1.00 91.00 102 GLY A CA 1
ATOM 766 C C . GLY A 1 102 ? 11.148 -8.599 -20.048 1.00 91.00 102 GLY A C 1
ATOM 767 O O . GLY A 1 102 ? 10.468 -8.298 -21.029 1.00 91.00 102 GLY A O 1
ATOM 768 N N . PHE A 1 103 ? 12.390 -9.078 -20.122 1.00 93.75 103 PHE A N 1
ATOM 769 C CA . PHE A 1 103 ? 13.094 -9.464 -21.346 1.00 93.75 103 PHE A CA 1
ATOM 770 C C . PHE A 1 103 ? 12.875 -10.939 -21.668 1.00 93.75 103 PHE A C 1
ATOM 772 O O . PHE A 1 103 ? 12.065 -11.571 -21.008 1.00 93.75 103 PHE A O 1
ATOM 779 N N . SER A 1 104 ? 13.614 -11.510 -22.621 1.00 92.75 104 SER A N 1
ATOM 780 C CA . SER A 1 104 ? 13.573 -12.955 -22.871 1.00 92.75 104 SER A CA 1
ATOM 781 C C . SER A 1 104 ? 13.897 -13.781 -21.630 1.00 92.75 104 SER A C 1
ATOM 783 O O . SER A 1 104 ? 14.853 -13.500 -20.907 1.00 92.75 104 SER A O 1
ATOM 785 N N . GLU A 1 105 ? 13.125 -14.849 -21.413 1.00 92.00 105 GLU A N 1
ATOM 786 C CA . GLU A 1 105 ? 13.375 -15.852 -20.369 1.00 92.00 105 GLU A CA 1
ATOM 787 C C . GLU A 1 105 ? 14.708 -16.589 -20.592 1.00 92.00 105 GLU A C 1
ATOM 789 O O . GLU A 1 105 ? 15.292 -17.128 -19.659 1.00 92.00 105 GLU A O 1
ATOM 794 N N . SER A 1 106 ? 15.248 -16.548 -21.818 1.00 92.25 106 SER A N 1
ATOM 795 C CA . SER A 1 106 ? 16.579 -17.081 -22.129 1.00 92.25 106 SER A CA 1
ATOM 796 C C . SER A 1 106 ? 17.731 -16.269 -21.529 1.00 92.25 106 SER A C 1
ATOM 798 O O . SER A 1 106 ? 18.875 -16.711 -21.601 1.00 92.25 106 SER A O 1
ATOM 800 N N . ILE A 1 107 ? 17.475 -15.050 -21.044 1.00 92.38 107 ILE A N 1
ATOM 801 C CA . ILE A 1 107 ? 18.502 -14.213 -20.424 1.00 92.38 107 ILE A CA 1
ATOM 802 C C . ILE A 1 107 ? 18.773 -14.729 -19.017 1.00 92.38 107 ILE A C 1
ATOM 804 O O . ILE A 1 107 ? 17.875 -14.816 -18.185 1.00 92.38 107 ILE A O 1
ATOM 808 N N . ASP A 1 108 ? 20.037 -15.025 -18.736 1.00 93.75 108 ASP A N 1
ATOM 809 C CA . ASP A 1 108 ? 20.466 -15.403 -17.400 1.00 93.75 108 ASP A CA 1
ATOM 810 C C . ASP A 1 108 ? 20.606 -14.180 -16.471 1.00 93.75 108 ASP A C 1
ATOM 812 O O . ASP A 1 108 ? 20.787 -13.033 -16.896 1.00 93.75 108 ASP A O 1
ATOM 816 N N . PHE A 1 109 ? 20.563 -14.437 -15.165 1.00 94.56 109 PHE A N 1
ATOM 817 C CA . PHE A 1 109 ? 20.648 -13.394 -14.146 1.00 94.56 109 PHE A CA 1
ATOM 818 C C . PHE A 1 109 ? 21.964 -12.594 -14.183 1.00 94.56 109 PHE A C 1
ATOM 820 O O . PHE A 1 109 ? 21.947 -11.395 -13.902 1.00 94.56 109 PHE A O 1
ATOM 827 N N . ASN A 1 110 ? 23.097 -13.208 -14.549 1.00 94.00 110 ASN A N 1
ATOM 828 C CA . ASN A 1 110 ? 24.386 -12.509 -14.604 1.00 94.00 110 ASN A CA 1
ATOM 829 C C . ASN A 1 110 ? 24.419 -11.521 -15.769 1.00 94.00 110 ASN A C 1
ATOM 831 O O . ASN A 1 110 ? 24.921 -10.411 -15.616 1.00 94.00 110 ASN A O 1
ATOM 835 N N . SER A 1 111 ? 23.830 -11.887 -16.907 1.00 93.38 111 SER A N 1
ATOM 836 C CA . SER A 1 111 ? 23.648 -10.982 -18.042 1.00 93.38 111 SER A CA 1
ATOM 837 C C . SER A 1 111 ? 22.794 -9.768 -17.657 1.00 93.38 111 SER A C 1
ATOM 839 O O . SER A 1 111 ? 23.167 -8.632 -17.960 1.00 93.38 111 SER A O 1
ATOM 841 N N . PHE A 1 112 ? 21.689 -9.978 -16.929 1.00 93.69 112 PHE A N 1
ATOM 842 C CA . PHE A 1 112 ? 20.874 -8.880 -16.393 1.00 93.69 112 PHE A CA 1
ATOM 843 C C . PHE A 1 112 ? 21.644 -8.015 -15.387 1.00 93.69 112 PHE A C 1
ATOM 845 O O . PHE A 1 112 ? 21.573 -6.787 -15.431 1.00 93.69 112 PHE A O 1
ATOM 852 N N . GLN A 1 113 ? 22.434 -8.640 -14.515 1.00 92.88 113 GLN A N 1
ATOM 853 C CA . GLN A 1 113 ? 23.273 -7.941 -13.550 1.00 92.88 113 GLN A CA 1
ATOM 854 C C . GLN A 1 113 ? 24.353 -7.088 -14.231 1.00 92.88 113 GLN A C 1
ATOM 856 O O . GLN A 1 113 ? 24.549 -5.944 -13.829 1.00 92.88 113 GLN A O 1
ATOM 861 N N . ALA A 1 114 ? 24.981 -7.597 -15.292 1.00 91.75 114 ALA A N 1
ATOM 862 C CA . ALA A 1 114 ? 25.982 -6.876 -16.075 1.00 91.75 114 ALA A CA 1
ATOM 863 C C . ALA A 1 114 ? 25.398 -5.657 -16.816 1.00 91.75 114 ALA A C 1
ATOM 865 O O . ALA A 1 114 ? 26.081 -4.651 -17.010 1.00 91.75 114 ALA A O 1
ATOM 866 N N . ALA A 1 115 ? 24.117 -5.693 -17.202 1.00 91.19 115 ALA A N 1
ATOM 867 C CA . ALA A 1 115 ? 23.441 -4.529 -17.788 1.00 91.19 115 ALA A CA 1
ATOM 868 C C . ALA A 1 115 ? 23.356 -3.340 -16.806 1.00 91.19 115 ALA A C 1
ATOM 870 O O . ALA A 1 115 ? 23.349 -2.178 -17.219 1.00 91.19 115 ALA A O 1
ATOM 871 N N . LEU A 1 116 ? 23.341 -3.632 -15.503 1.00 92.31 116 LEU A N 1
ATOM 872 C CA . LEU A 1 116 ? 23.305 -2.658 -14.412 1.00 92.31 116 LEU A CA 1
ATOM 873 C C . LEU A 1 116 ? 24.697 -2.312 -13.866 1.00 92.31 116 LEU A C 1
ATOM 875 O O . LEU A 1 116 ? 24.807 -1.668 -12.819 1.00 92.31 116 LEU A O 1
ATOM 879 N N . ASP A 1 117 ? 25.769 -2.704 -14.550 1.00 89.19 117 ASP A N 1
ATOM 880 C CA . ASP A 1 117 ? 27.120 -2.383 -14.107 1.00 89.19 117 ASP A CA 1
ATOM 881 C C . ASP A 1 117 ? 27.334 -0.875 -13.952 1.00 89.19 117 ASP A C 1
ATOM 883 O O . ASP A 1 117 ? 26.847 -0.048 -14.727 1.00 89.19 117 ASP A O 1
ATOM 887 N N . CYS A 1 118 ? 28.085 -0.525 -12.908 1.00 90.44 118 CYS A N 1
ATOM 888 C CA . CYS A 1 118 ? 28.370 0.838 -12.457 1.00 90.44 118 CYS A CA 1
ATOM 889 C C . CYS A 1 118 ? 27.166 1.645 -11.941 1.00 90.44 118 CYS A C 1
ATOM 891 O O . CYS A 1 118 ? 27.388 2.742 -11.425 1.00 90.44 118 CYS A O 1
ATOM 893 N N . ILE A 1 119 ? 25.927 1.129 -11.972 1.00 91.94 119 ILE A N 1
ATOM 894 C CA . ILE A 1 119 ? 24.750 1.887 -11.510 1.00 91.94 119 ILE A CA 1
ATOM 895 C C . ILE A 1 119 ? 24.862 2.318 -10.043 1.00 91.94 119 ILE A C 1
ATOM 897 O O . ILE A 1 119 ? 24.359 3.375 -9.671 1.00 91.94 119 ILE A O 1
ATOM 901 N N . GLN A 1 120 ? 25.605 1.564 -9.226 1.00 90.88 120 GLN A N 1
ATOM 902 C CA . GLN A 1 120 ? 25.915 1.882 -7.832 1.00 90.88 120 GLN A CA 1
ATOM 903 C C . GLN A 1 120 ? 26.583 3.252 -7.630 1.00 90.88 120 GLN A C 1
ATOM 905 O O . GLN A 1 120 ? 26.579 3.775 -6.519 1.00 90.88 120 GLN A O 1
ATOM 910 N N . GLN A 1 121 ? 27.186 3.824 -8.677 1.00 89.25 121 GLN A N 1
ATOM 911 C CA . GLN A 1 121 ? 27.829 5.139 -8.639 1.00 89.25 121 GLN A CA 1
ATOM 912 C C . GLN A 1 121 ? 26.830 6.287 -8.850 1.00 89.25 121 GLN A C 1
ATOM 914 O O . GLN A 1 121 ? 27.173 7.448 -8.607 1.00 89.25 121 GLN A O 1
ATOM 919 N N . SER A 1 122 ? 25.600 5.986 -9.283 1.00 89.56 122 SER A N 1
ATOM 920 C CA . SER A 1 122 ? 24.584 7.000 -9.546 1.00 89.56 122 SER A CA 1
ATOM 921 C C . SER A 1 122 ? 24.159 7.711 -8.261 1.00 89.56 122 SER A C 1
ATOM 923 O O . SER A 1 122 ? 23.635 7.119 -7.317 1.00 89.56 122 SER A O 1
ATOM 925 N N . LYS A 1 123 ? 24.358 9.031 -8.248 1.00 88.69 123 LYS A N 1
ATOM 926 C CA . LYS A 1 123 ? 23.889 9.939 -7.186 1.00 88.69 123 LYS A CA 1
ATOM 927 C C . LYS A 1 123 ? 22.575 10.631 -7.556 1.00 88.69 123 LYS A C 1
ATOM 929 O O . LYS A 1 123 ? 21.943 11.276 -6.713 1.00 88.69 123 LYS A O 1
ATOM 934 N N . SER A 1 124 ? 22.164 10.529 -8.815 1.00 92.75 124 SER A N 1
ATOM 935 C CA . SER A 1 124 ? 20.991 11.187 -9.398 1.00 92.75 124 SER A CA 1
ATOM 936 C C . SER A 1 124 ? 19.761 10.286 -9.424 1.00 92.75 124 SER A C 1
ATOM 938 O O . SER A 1 124 ? 18.661 10.822 -9.315 1.00 92.75 124 SER A O 1
ATOM 940 N N . LEU A 1 125 ? 19.920 8.956 -9.433 1.00 96.25 125 LEU A N 1
ATOM 941 C CA . LEU A 1 125 ? 18.793 8.026 -9.517 1.00 96.25 125 LEU A CA 1
ATOM 942 C C . LEU A 1 125 ? 17.853 8.176 -8.313 1.00 96.25 125 LEU A C 1
ATOM 944 O O . LEU A 1 125 ? 18.284 8.221 -7.154 1.00 96.25 125 LEU A O 1
ATOM 948 N N . ARG A 1 126 ? 16.558 8.321 -8.594 1.00 96.81 126 ARG A N 1
ATOM 949 C CA . ARG A 1 126 ? 15.472 8.497 -7.618 1.00 96.81 126 ARG A CA 1
ATOM 950 C C . ARG A 1 126 ? 14.428 7.406 -7.748 1.00 96.81 126 ARG A C 1
ATOM 952 O O . ARG A 1 126 ? 13.898 6.995 -6.719 1.00 96.81 126 ARG A O 1
ATOM 959 N N . GLU A 1 127 ? 14.166 6.936 -8.958 1.00 97.62 127 GLU A N 1
ATOM 960 C CA . GLU A 1 127 ? 13.140 5.933 -9.222 1.00 97.62 127 GLU A CA 1
ATOM 961 C C . GLU A 1 127 ? 13.737 4.760 -9.984 1.00 97.62 127 GLU A C 1
ATOM 963 O O . GLU A 1 127 ? 14.453 4.949 -10.968 1.00 97.62 127 GLU A O 1
ATOM 968 N N . LEU A 1 128 ? 13.469 3.554 -9.494 1.00 97.94 128 LEU A N 1
ATOM 969 C CA . LEU A 1 128 ? 13.946 2.320 -10.090 1.00 97.94 128 LEU A CA 1
ATOM 970 C C . LEU A 1 128 ? 12.836 1.275 -10.090 1.00 97.94 128 LEU A C 1
ATOM 972 O O . LEU A 1 128 ? 12.332 0.908 -9.029 1.00 97.94 128 LEU A O 1
ATOM 976 N N . SER A 1 129 ? 12.522 0.754 -11.267 1.00 97.88 129 SER A N 1
ATOM 977 C CA . SER A 1 129 ? 11.627 -0.383 -11.457 1.00 97.88 129 SER A CA 1
ATOM 978 C C . SER A 1 129 ? 12.389 -1.528 -12.113 1.00 97.88 129 SER A C 1
ATOM 980 O O . SER A 1 129 ? 12.993 -1.348 -13.169 1.00 97.88 129 SER A O 1
ATOM 982 N N . LEU A 1 130 ? 12.366 -2.702 -11.485 1.00 97.25 130 LEU A N 1
ATOM 983 C CA . LEU A 1 130 ? 13.007 -3.916 -11.985 1.00 97.25 130 LEU A CA 1
ATOM 984 C C . LEU A 1 130 ? 11.972 -5.009 -12.220 1.00 97.25 130 LEU A C 1
ATOM 986 O O . LEU A 1 130 ? 11.154 -5.284 -11.340 1.00 97.25 130 LEU A O 1
ATOM 990 N N . TYR A 1 131 ? 12.065 -5.673 -13.368 1.00 95.88 131 TYR A N 1
ATOM 991 C CA . TYR A 1 131 ? 11.193 -6.784 -13.746 1.00 95.88 131 TYR A CA 1
ATOM 992 C C . TYR A 1 131 ? 12.059 -8.009 -14.029 1.00 95.88 131 TYR A C 1
ATOM 994 O O . TYR A 1 131 ? 12.799 -8.048 -15.013 1.00 95.88 131 TYR A O 1
ATOM 1002 N N . GLY A 1 132 ? 11.997 -8.983 -13.133 1.00 94.12 132 GLY A N 1
ATOM 1003 C CA . GLY A 1 132 ? 12.778 -10.207 -13.202 1.00 94.12 132 GLY A CA 1
ATOM 1004 C C . GLY A 1 132 ? 11.924 -11.445 -13.424 1.00 94.12 132 GLY A C 1
ATOM 1005 O O . GLY A 1 132 ? 10.743 -11.365 -13.763 1.00 94.12 132 GLY A O 1
ATOM 1006 N N . TRP A 1 133 ? 12.553 -12.592 -13.188 1.00 94.19 133 TRP A N 1
ATOM 1007 C CA . TRP A 1 133 ? 11.949 -13.907 -13.350 1.00 94.19 133 TRP A CA 1
ATOM 1008 C C . TRP A 1 133 ? 11.913 -14.703 -12.048 1.00 94.19 133 TRP A C 1
ATOM 1010 O O . TRP A 1 133 ? 12.760 -14.548 -11.167 1.00 94.19 133 TRP A O 1
ATOM 1020 N N . GLU A 1 134 ? 10.946 -15.615 -11.951 1.00 92.25 134 GLU A N 1
ATOM 1021 C CA . GLU A 1 134 ? 10.690 -16.408 -10.741 1.00 92.25 134 GLU A CA 1
ATOM 1022 C C . GLU A 1 134 ? 11.832 -17.392 -10.421 1.00 92.25 134 GLU A C 1
ATOM 1024 O O . GLU A 1 134 ? 11.983 -17.843 -9.283 1.00 92.25 134 GLU A O 1
ATOM 1029 N N . HIS A 1 135 ? 12.664 -17.713 -11.413 1.00 93.88 135 HIS A N 1
ATOM 1030 C CA . HIS A 1 135 ? 13.867 -18.529 -11.249 1.00 93.88 135 HIS A CA 1
ATOM 1031 C C . HIS A 1 135 ? 15.109 -17.706 -10.848 1.00 93.88 135 HIS A C 1
ATOM 1033 O O . HIS A 1 135 ? 16.176 -18.276 -10.643 1.00 93.88 135 HIS A O 1
ATOM 1039 N N . TRP A 1 136 ? 15.004 -16.375 -10.736 1.00 95.56 136 TRP A N 1
ATOM 1040 C CA . TRP A 1 136 ? 16.079 -15.524 -10.219 1.00 95.56 136 TRP A CA 1
ATOM 1041 C C . TRP A 1 136 ? 15.937 -15.356 -8.710 1.00 95.56 136 TRP A C 1
ATOM 1043 O O . TRP A 1 136 ? 15.207 -14.489 -8.228 1.00 95.56 136 TRP A O 1
ATOM 1053 N N . ASP A 1 137 ? 16.676 -16.169 -7.960 1.00 93.94 137 ASP A N 1
ATOM 1054 C CA . ASP A 1 137 ? 16.594 -16.233 -6.496 1.00 93.94 137 ASP A CA 1
ATOM 1055 C C . ASP A 1 137 ? 17.343 -15.080 -5.786 1.00 93.94 137 ASP A C 1
ATOM 1057 O O . ASP A 1 137 ? 17.640 -15.140 -4.593 1.00 93.94 137 ASP A O 1
ATOM 1061 N N . SER A 1 138 ? 17.698 -14.010 -6.502 1.00 93.94 138 SER A N 1
ATOM 1062 C CA . SER A 1 138 ? 18.419 -12.850 -5.965 1.00 93.94 138 SER A CA 1
ATOM 1063 C C . SER A 1 138 ? 18.051 -11.557 -6.693 1.00 93.94 138 SER A C 1
ATOM 1065 O O . SER A 1 138 ? 17.602 -11.567 -7.836 1.00 93.94 138 SER A O 1
ATOM 1067 N N . LEU A 1 139 ? 18.265 -10.423 -6.021 1.00 94.62 139 LEU A N 1
ATOM 1068 C CA . LEU A 1 139 ? 18.227 -9.091 -6.634 1.00 94.62 139 LEU A CA 1
ATOM 1069 C C . LEU A 1 139 ? 19.651 -8.640 -7.000 1.00 94.62 139 LEU A C 1
ATOM 1071 O O . LEU A 1 139 ? 20.602 -9.081 -6.349 1.00 94.62 139 LEU A O 1
ATOM 1075 N N . PRO A 1 140 ? 19.828 -7.751 -7.996 1.00 94.25 140 PRO A N 1
ATOM 1076 C CA . PRO A 1 140 ? 21.146 -7.234 -8.351 1.00 94.25 140 PRO A CA 1
ATOM 1077 C C . PRO A 1 140 ? 21.876 -6.606 -7.151 1.00 94.25 140 PRO A C 1
ATOM 1079 O O . PRO A 1 140 ? 21.313 -5.762 -6.451 1.00 94.25 140 PRO A O 1
ATOM 1082 N N . TYR A 1 141 ? 23.129 -6.997 -6.889 1.00 91.50 141 TYR A N 1
ATOM 1083 C CA . TYR A 1 141 ? 23.855 -6.521 -5.699 1.00 91.50 141 TYR A CA 1
ATOM 1084 C C . TYR A 1 141 ? 24.189 -5.023 -5.775 1.00 91.50 141 TYR A C 1
ATOM 1086 O O . TYR A 1 141 ? 24.341 -4.365 -4.746 1.00 91.50 141 TYR A O 1
ATOM 1094 N N . GLN A 1 142 ? 24.260 -4.455 -6.985 1.00 93.69 142 GLN A N 1
ATOM 1095 C CA . GLN A 1 142 ? 24.559 -3.041 -7.221 1.00 93.69 142 GLN A CA 1
ATOM 1096 C C . GLN A 1 142 ? 23.532 -2.109 -6.553 1.00 93.69 142 GLN A C 1
ATOM 1098 O O . GLN A 1 142 ? 23.854 -0.964 -6.223 1.00 93.69 142 GLN A O 1
ATOM 1103 N N . LEU A 1 143 ? 22.319 -2.610 -6.289 1.00 94.12 143 LEU A N 1
ATOM 1104 C CA . LEU A 1 143 ? 21.246 -1.871 -5.624 1.00 94.12 143 LEU A CA 1
ATOM 1105 C C . LEU A 1 143 ? 21.592 -1.458 -4.191 1.00 94.12 143 LEU A C 1
ATOM 1107 O O . LEU A 1 143 ? 21.108 -0.425 -3.734 1.00 94.12 143 LEU A O 1
ATOM 1111 N N . GLN A 1 144 ? 22.463 -2.205 -3.504 1.00 93.38 144 GLN A N 1
ATOM 1112 C CA . GLN A 1 144 ? 22.863 -1.945 -2.115 1.00 93.38 144 GLN A CA 1
ATOM 1113 C C . GLN A 1 144 ? 23.384 -0.516 -1.885 1.00 93.38 144 GLN A C 1
ATOM 1115 O O . GLN A 1 144 ? 23.240 0.029 -0.791 1.00 93.38 144 GLN A O 1
ATOM 1120 N N . ASN A 1 145 ? 23.969 0.104 -2.910 1.00 91.19 145 ASN A N 1
ATOM 1121 C CA . ASN A 1 145 ? 24.638 1.400 -2.808 1.00 91.19 145 ASN A CA 1
ATOM 1122 C C . ASN A 1 145 ? 23.796 2.578 -3.329 1.00 91.19 145 ASN A C 1
ATOM 1124 O O . ASN A 1 145 ? 24.238 3.727 -3.254 1.00 91.19 145 ASN A O 1
ATOM 1128 N N . LEU A 1 146 ? 22.570 2.334 -3.805 1.00 93.56 146 LEU A N 1
ATOM 1129 C CA . LEU A 1 146 ? 21.670 3.358 -4.353 1.00 93.56 146 LEU A CA 1
ATOM 1130 C C . LEU A 1 146 ? 20.971 4.170 -3.247 1.00 93.56 146 LEU A C 1
ATOM 1132 O O . LEU A 1 146 ? 19.750 4.269 -3.166 1.00 93.56 146 LEU A O 1
ATOM 1136 N N . THR A 1 147 ? 21.756 4.800 -2.378 1.00 90.81 147 THR A N 1
ATOM 1137 C CA . THR A 1 147 ? 21.276 5.507 -1.173 1.00 90.81 147 THR A CA 1
ATOM 1138 C C . THR A 1 147 ? 20.406 6.736 -1.454 1.00 90.81 147 THR A C 1
ATOM 1140 O O . THR A 1 147 ? 19.729 7.230 -0.549 1.00 90.81 147 THR A O 1
ATOM 1143 N N . SER A 1 148 ? 20.403 7.237 -2.693 1.00 93.31 148 SER A N 1
ATOM 1144 C CA . SER A 1 148 ? 19.584 8.383 -3.111 1.00 93.31 148 SER A CA 1
ATOM 1145 C C . SER A 1 148 ? 18.206 7.990 -3.661 1.00 93.31 148 SER A C 1
ATOM 1147 O O . SER A 1 148 ? 17.384 8.872 -3.930 1.00 93.31 148 SER A O 1
ATOM 1149 N N . LEU A 1 149 ? 17.949 6.686 -3.803 1.00 96.75 149 LEU A N 1
ATOM 1150 C CA . LEU A 1 149 ? 16.709 6.143 -4.337 1.00 96.75 149 LEU A CA 1
ATOM 1151 C C . LEU A 1 149 ? 15.527 6.475 -3.417 1.00 96.75 149 LEU A C 1
ATOM 1153 O O . LEU A 1 149 ? 15.618 6.355 -2.195 1.00 96.75 149 LEU A O 1
ATOM 1157 N N . ARG A 1 150 ? 14.418 6.911 -4.013 1.00 96.44 150 ARG A N 1
ATOM 1158 C CA . ARG A 1 150 ? 13.164 7.279 -3.341 1.00 96.44 150 ARG A CA 1
ATOM 1159 C C . ARG A 1 150 ? 12.049 6.297 -3.658 1.00 96.44 150 ARG A C 1
ATOM 1161 O O . ARG A 1 150 ? 11.253 6.002 -2.774 1.00 96.44 150 ARG A O 1
ATOM 1168 N N . HIS A 1 151 ? 12.004 5.776 -4.874 1.00 97.50 151 HIS A N 1
ATOM 1169 C CA . HIS A 1 151 ? 10.985 4.837 -5.315 1.00 97.50 151 HIS A CA 1
ATOM 1170 C C . HIS A 1 151 ? 11.669 3.579 -5.849 1.00 97.50 151 HIS A C 1
ATOM 1172 O O . HIS A 1 151 ? 12.520 3.664 -6.732 1.00 97.50 151 HIS A O 1
ATOM 1178 N N . LEU A 1 152 ? 11.321 2.423 -5.283 1.00 97.62 152 LEU A N 1
ATOM 1179 C CA . LEU A 1 152 ? 11.795 1.121 -5.742 1.00 97.62 152 LEU A CA 1
ATOM 1180 C C . LEU A 1 152 ? 10.599 0.212 -6.001 1.00 97.62 152 LEU A C 1
ATOM 1182 O O . LEU A 1 152 ? 9.835 -0.082 -5.080 1.00 97.62 152 LEU A O 1
ATOM 1186 N N . LYS A 1 153 ? 10.471 -0.259 -7.237 1.00 96.88 153 LYS A N 1
ATOM 1187 C CA . LYS A 1 153 ? 9.551 -1.321 -7.630 1.00 96.88 153 LYS A CA 1
ATOM 1188 C C . LYS A 1 153 ? 10.357 -2.556 -8.029 1.00 96.88 153 LYS A C 1
ATOM 1190 O O . LYS A 1 153 ? 11.285 -2.463 -8.826 1.00 96.88 153 LYS A O 1
ATOM 1195 N N . SER A 1 154 ? 9.987 -3.711 -7.492 1.00 96.06 154 SER A N 1
ATOM 1196 C CA . SER A 1 154 ? 10.521 -5.010 -7.903 1.00 96.06 154 SER A CA 1
ATOM 1197 C C . SER A 1 154 ? 9.370 -5.942 -8.251 1.00 96.06 154 SER A C 1
ATOM 1199 O O . SER A 1 154 ? 8.429 -6.090 -7.466 1.00 96.06 154 SER A O 1
ATOM 1201 N N . GLU A 1 155 ? 9.429 -6.542 -9.436 1.00 94.75 155 GLU A N 1
ATOM 1202 C CA . GLU A 1 155 ? 8.398 -7.432 -9.949 1.00 94.75 155 GLU A CA 1
ATOM 1203 C C . GLU A 1 155 ? 8.990 -8.760 -10.433 1.00 94.75 155 GLU A C 1
ATOM 1205 O O . GLU A 1 155 ? 9.993 -8.774 -11.139 1.00 94.75 155 GLU A O 1
ATOM 1210 N N . GLY A 1 156 ? 8.364 -9.880 -10.063 1.00 93.19 156 GLY A N 1
ATOM 1211 C CA . GLY A 1 156 ? 8.613 -11.190 -10.680 1.00 93.19 156 GLY A CA 1
ATOM 1212 C C . GLY A 1 156 ? 9.833 -11.984 -10.197 1.00 93.19 156 GLY A C 1
ATOM 1213 O O . GLY A 1 156 ? 9.963 -13.134 -10.591 1.00 93.19 156 GLY A O 1
ATOM 1214 N N . PHE A 1 157 ? 10.701 -11.439 -9.338 1.00 95.00 157 PHE A N 1
ATOM 1215 C CA . PHE A 1 157 ? 11.882 -12.152 -8.822 1.00 95.00 157 PHE A CA 1
ATOM 1216 C C . PHE A 1 157 ? 11.535 -13.332 -7.892 1.00 95.00 157 PHE A C 1
ATOM 1218 O O . PHE A 1 157 ? 10.605 -13.272 -7.085 1.00 95.00 157 PHE A O 1
ATOM 1225 N N . GLY A 1 158 ? 12.358 -14.380 -7.945 1.00 93.38 158 GLY A N 1
ATOM 1226 C CA . GLY A 1 158 ? 12.266 -15.609 -7.150 1.00 93.38 158 GLY A CA 1
ATOM 1227 C C . GLY A 1 158 ? 12.824 -15.539 -5.728 1.00 93.38 158 GLY A C 1
ATOM 1228 O O . GLY A 1 158 ? 13.156 -16.568 -5.151 1.00 93.38 158 GLY A O 1
ATOM 1229 N N . ILE A 1 159 ? 12.980 -14.351 -5.151 1.00 93.75 159 ILE A N 1
ATOM 1230 C CA . ILE A 1 159 ? 13.596 -14.207 -3.827 1.00 93.75 159 ILE A CA 1
ATOM 1231 C C . ILE A 1 159 ? 12.699 -14.760 -2.712 1.00 93.75 159 ILE A C 1
ATOM 1233 O O . ILE A 1 159 ? 11.513 -14.442 -2.642 1.00 93.75 159 ILE A O 1
ATOM 1237 N N . GLU A 1 160 ? 13.276 -15.542 -1.797 1.00 91.56 160 GLU A N 1
ATOM 1238 C CA . GLU A 1 160 ? 12.567 -16.022 -0.600 1.00 91.56 160 GLU A CA 1
ATOM 1239 C C . GLU A 1 160 ? 12.555 -14.996 0.537 1.00 91.56 160 GLU A C 1
ATOM 1241 O O . GLU A 1 160 ? 11.616 -14.935 1.336 1.00 91.56 160 GLU A O 1
ATOM 1246 N N . ALA A 1 161 ? 13.588 -14.161 0.599 1.00 91.38 161 ALA A N 1
ATOM 1247 C CA . ALA A 1 161 ? 13.732 -13.104 1.583 1.00 91.38 161 ALA A CA 1
ATOM 1248 C C . ALA A 1 161 ? 14.280 -11.839 0.923 1.00 91.38 161 ALA A C 1
ATOM 1250 O O . ALA A 1 161 ? 15.161 -11.906 0.063 1.00 91.38 161 ALA A O 1
ATOM 1251 N N . LEU A 1 162 ? 13.793 -10.672 1.349 1.00 92.94 162 LEU A N 1
ATOM 1252 C CA . LEU A 1 162 ? 14.448 -9.420 0.983 1.00 92.94 162 LEU A CA 1
ATOM 1253 C C . LEU A 1 162 ? 15.820 -9.329 1.679 1.00 92.94 162 LEU A C 1
ATOM 1255 O O . LEU A 1 162 ? 15.905 -9.576 2.884 1.00 92.94 162 LEU A O 1
ATOM 1259 N N . PRO A 1 163 ? 16.885 -8.933 0.963 1.00 93.62 163 PRO A N 1
ATOM 1260 C CA . PRO A 1 163 ? 18.221 -8.819 1.542 1.00 93.62 163 PRO A CA 1
ATOM 1261 C C . PRO A 1 163 ? 18.343 -7.789 2.677 1.00 93.62 163 PRO A C 1
ATOM 1263 O O . PRO A 1 163 ? 17.745 -6.715 2.625 1.00 93.62 163 PRO A O 1
ATOM 1266 N N . GLU A 1 164 ? 19.236 -8.043 3.642 1.00 93.50 164 GLU A N 1
ATOM 1267 C CA . GLU A 1 164 ? 19.548 -7.123 4.759 1.00 93.50 164 GLU A CA 1
ATOM 1268 C C . GLU A 1 164 ? 20.000 -5.728 4.310 1.00 93.50 164 GLU A C 1
ATOM 1270 O O . GLU A 1 164 ? 19.750 -4.723 4.985 1.00 93.50 164 GLU A O 1
ATOM 1275 N N . TRP A 1 165 ? 20.640 -5.637 3.142 1.00 94.31 165 TRP A N 1
ATOM 1276 C CA . TRP A 1 165 ? 21.118 -4.365 2.615 1.00 94.31 165 TRP A CA 1
ATOM 1277 C C . TRP A 1 165 ? 19.994 -3.386 2.261 1.00 94.31 165 TRP A C 1
ATOM 1279 O O . TRP A 1 165 ? 20.277 -2.196 2.125 1.00 94.31 165 TRP A O 1
ATOM 1289 N N . PHE A 1 166 ? 18.726 -3.822 2.192 1.00 93.75 166 PHE A N 1
ATOM 1290 C CA . PHE A 1 166 ? 17.586 -2.912 2.035 1.00 93.75 166 PHE A CA 1
ATOM 1291 C C . PHE A 1 166 ? 17.590 -1.809 3.092 1.00 93.75 166 PHE A C 1
ATOM 1293 O O . PHE A 1 166 ? 17.286 -0.667 2.767 1.00 93.75 166 PHE A O 1
ATOM 1300 N N . GLY A 1 167 ? 18.028 -2.100 4.323 1.00 91.56 167 GLY A N 1
ATOM 1301 C CA . GLY A 1 167 ? 18.152 -1.091 5.380 1.00 91.56 167 GLY A CA 1
ATOM 1302 C C . GLY A 1 167 ? 19.158 0.033 5.086 1.00 91.56 167 GLY A C 1
ATOM 1303 O O . GLY A 1 167 ? 19.163 1.043 5.787 1.00 91.56 167 GLY A O 1
ATOM 1304 N N . GLY A 1 168 ? 20.008 -0.119 4.066 1.00 92.94 168 GLY A N 1
ATOM 1305 C CA . GLY A 1 168 ? 20.920 0.915 3.572 1.00 92.94 168 GLY A CA 1
ATOM 1306 C C . GLY A 1 168 ? 20.257 1.954 2.659 1.00 92.94 168 GLY A C 1
ATOM 1307 O O . GLY A 1 168 ? 20.797 3.050 2.494 1.00 92.94 168 GLY A O 1
ATOM 1308 N N . LEU A 1 169 ? 19.063 1.675 2.120 1.00 94.38 169 LEU A N 1
ATOM 1309 C CA . LEU A 1 169 ? 18.314 2.576 1.233 1.00 94.38 169 LEU A CA 1
ATOM 1310 C C . LEU A 1 169 ? 17.588 3.683 2.016 1.00 94.38 169 LEU A C 1
ATOM 1312 O O . LEU A 1 169 ? 16.380 3.871 1.927 1.00 94.38 169 LEU A O 1
ATOM 1316 N N . THR A 1 170 ? 18.331 4.443 2.814 1.00 92.62 170 THR A N 1
ATOM 1317 C CA . THR A 1 170 ? 17.793 5.407 3.794 1.00 92.62 170 THR A CA 1
ATOM 1318 C C . THR A 1 170 ? 16.970 6.559 3.198 1.00 92.62 170 THR A C 1
ATOM 1320 O O . THR A 1 170 ? 16.231 7.227 3.928 1.00 92.62 170 THR A O 1
ATOM 1323 N N . SER A 1 171 ? 17.062 6.807 1.886 1.00 95.12 171 SER A N 1
ATOM 1324 C CA . SER A 1 171 ? 16.224 7.795 1.190 1.00 95.12 171 SER A CA 1
ATOM 1325 C C . SER A 1 171 ? 14.890 7.252 0.676 1.00 95.12 171 SER A C 1
ATOM 1327 O O . SER A 1 171 ? 14.068 8.051 0.219 1.00 95.12 171 SER A O 1
ATOM 1329 N N . LEU A 1 172 ? 14.667 5.938 0.770 1.00 96.62 172 LEU A N 1
ATOM 1330 C CA . LEU A 1 172 ? 13.516 5.272 0.179 1.00 96.62 172 LEU A CA 1
ATOM 1331 C C . LEU A 1 172 ? 12.213 5.766 0.812 1.00 96.62 172 LEU A C 1
ATOM 1333 O O . LEU A 1 172 ? 12.073 5.822 2.032 1.00 96.62 172 LEU A O 1
ATOM 1337 N N . PHE A 1 173 ? 11.269 6.136 -0.043 1.00 93.00 173 PHE A N 1
ATOM 1338 C CA . PHE A 1 173 ? 9.970 6.714 0.287 1.00 93.00 173 PHE A CA 1
ATOM 1339 C C . PHE A 1 173 ? 8.818 5.772 -0.085 1.00 93.00 173 PHE A C 1
ATOM 1341 O O . PHE A 1 173 ? 7.860 5.654 0.684 1.00 93.00 173 PHE A O 1
ATOM 1348 N N . VAL A 1 174 ? 8.938 5.067 -1.215 1.00 92.12 174 VAL A N 1
ATOM 1349 C CA . VAL A 1 174 ? 7.988 4.055 -1.706 1.00 92.12 174 VAL A CA 1
ATOM 1350 C C . VAL A 1 174 ? 8.739 2.768 -2.027 1.00 92.12 174 VAL A C 1
ATOM 1352 O O . VAL A 1 174 ? 9.745 2.796 -2.738 1.00 92.12 174 VAL A O 1
ATOM 1355 N N . LEU A 1 175 ? 8.213 1.648 -1.536 1.00 95.38 175 LEU A N 1
ATOM 1356 C CA . LEU A 1 175 ? 8.638 0.301 -1.899 1.00 95.38 175 LEU A CA 1
ATOM 1357 C C . LEU A 1 175 ? 7.434 -0.486 -2.426 1.00 95.38 175 LEU A C 1
ATOM 1359 O O . LEU A 1 175 ? 6.441 -0.635 -1.719 1.00 95.38 175 LEU A O 1
ATOM 1363 N N . ILE A 1 176 ? 7.528 -0.989 -3.653 1.00 92.31 176 ILE A N 1
ATOM 1364 C CA . ILE A 1 176 ? 6.494 -1.804 -4.296 1.00 92.31 176 ILE A CA 1
ATOM 1365 C C . ILE A 1 176 ? 7.098 -3.164 -4.644 1.00 92.31 176 ILE A C 1
ATOM 1367 O O . ILE A 1 176 ? 8.092 -3.252 -5.361 1.00 92.31 176 ILE A O 1
ATOM 1371 N N . LEU A 1 177 ? 6.485 -4.224 -4.134 1.00 93.25 177 LEU A N 1
ATOM 1372 C CA . LEU A 1 177 ? 6.877 -5.612 -4.330 1.00 93.25 177 LEU A CA 1
ATOM 1373 C C . LEU A 1 177 ? 5.701 -6.350 -4.965 1.00 93.25 177 LEU A C 1
ATOM 1375 O O . LEU A 1 177 ? 4.657 -6.532 -4.340 1.00 93.25 177 LEU A O 1
ATOM 1379 N N . CYS A 1 178 ? 5.849 -6.753 -6.219 1.00 90.69 178 CYS A N 1
ATOM 1380 C CA . CYS A 1 178 ? 4.765 -7.360 -6.983 1.00 90.69 178 CYS A CA 1
ATOM 1381 C C . CYS A 1 178 ? 5.178 -8.730 -7.512 1.00 90.69 178 CYS A C 1
ATOM 1383 O O . CYS A 1 178 ? 6.289 -8.904 -8.002 1.00 90.69 178 CYS A O 1
ATOM 1385 N N . LYS A 1 179 ? 4.268 -9.706 -7.478 1.00 89.31 179 LYS A N 1
ATOM 1386 C CA . LYS A 1 179 ? 4.480 -11.032 -8.088 1.00 89.31 179 LYS A CA 1
ATOM 1387 C C . LYS A 1 179 ? 5.752 -11.745 -7.593 1.00 89.31 179 LYS A C 1
ATOM 1389 O O . LYS A 1 179 ? 6.373 -12.486 -8.350 1.00 89.31 179 LYS A O 1
ATOM 1394 N N . LEU A 1 180 ? 6.154 -11.533 -6.339 1.00 90.50 180 LEU A N 1
ATOM 1395 C CA . LEU A 1 180 ? 7.288 -12.226 -5.724 1.00 90.50 180 LEU A CA 1
ATOM 1396 C C . LEU A 1 180 ? 6.779 -13.504 -5.054 1.00 90.50 180 LEU A C 1
ATOM 1398 O O . LEU A 1 180 ? 6.635 -13.573 -3.835 1.00 90.50 180 LEU A O 1
ATOM 1402 N N . LYS A 1 181 ? 6.467 -14.520 -5.864 1.00 88.56 181 LYS A N 1
ATOM 1403 C CA . LYS A 1 181 ? 5.731 -15.721 -5.426 1.00 88.56 181 LYS A CA 1
ATOM 1404 C C . LYS A 1 181 ? 6.449 -16.578 -4.384 1.00 88.56 181 LYS A C 1
ATOM 1406 O O . LYS A 1 181 ? 5.802 -17.383 -3.726 1.00 88.56 181 LYS A O 1
ATOM 1411 N N . LYS A 1 182 ? 7.765 -16.422 -4.225 1.00 90.44 182 LYS A N 1
ATOM 1412 C CA . LYS A 1 182 ? 8.561 -17.142 -3.221 1.00 90.44 182 LYS A CA 1
ATOM 1413 C C . LYS A 1 182 ? 8.827 -16.320 -1.955 1.00 90.44 182 LYS A C 1
ATOM 1415 O O . LYS A 1 182 ? 9.315 -16.882 -0.979 1.00 90.44 182 LYS A O 1
ATOM 1420 N N . LEU A 1 183 ? 8.498 -15.023 -1.940 1.00 89.94 183 LEU A N 1
ATOM 1421 C CA . LEU A 1 183 ? 8.887 -14.111 -0.863 1.00 89.94 183 LEU A CA 1
ATOM 1422 C C . LEU A 1 183 ? 8.124 -14.412 0.428 1.00 89.94 183 LEU A C 1
ATOM 1424 O O . LEU A 1 183 ? 6.925 -14.165 0.510 1.00 89.94 183 LEU A O 1
ATOM 1428 N N . LYS A 1 184 ? 8.840 -14.881 1.449 1.00 85.62 184 LYS A N 1
ATOM 1429 C CA . LYS A 1 184 ? 8.319 -15.266 2.770 1.00 85.62 184 LYS A CA 1
ATOM 1430 C C . LYS A 1 184 ? 8.827 -14.380 3.903 1.00 85.62 184 LYS A C 1
ATOM 1432 O O . LYS A 1 184 ? 8.192 -14.334 4.954 1.00 85.62 184 LYS A O 1
ATOM 1437 N N . HIS A 1 185 ? 9.953 -13.685 3.712 1.00 86.88 185 HIS A N 1
ATOM 1438 C CA . HIS A 1 185 ? 10.597 -12.924 4.785 1.00 86.88 185 HIS A CA 1
ATOM 1439 C C . HIS A 1 185 ? 11.015 -11.503 4.372 1.00 86.88 185 HIS A C 1
ATOM 1441 O O . HIS A 1 185 ? 11.636 -11.280 3.333 1.00 86.88 185 HIS A O 1
ATOM 1447 N N . MET A 1 186 ? 10.723 -10.534 5.238 1.00 89.06 186 MET A N 1
ATOM 1448 C CA . MET A 1 186 ? 11.331 -9.204 5.238 1.00 89.06 186 MET A CA 1
ATOM 1449 C C . MET A 1 186 ? 12.730 -9.253 5.882 1.00 89.06 186 MET A C 1
ATOM 1451 O O . MET A 1 186 ? 13.000 -10.162 6.681 1.00 89.06 186 MET A O 1
ATOM 1455 N N . PRO A 1 187 ? 13.589 -8.245 5.634 1.00 92.00 187 PRO A N 1
ATOM 1456 C CA . PRO A 1 187 ? 14.874 -8.097 6.316 1.00 92.00 187 PRO A CA 1
ATOM 1457 C C . PRO A 1 187 ? 14.689 -7.964 7.833 1.00 92.00 187 PRO A C 1
ATOM 1459 O O . PRO A 1 187 ? 13.570 -7.789 8.324 1.00 92.00 187 PRO A O 1
ATOM 1462 N N . SER A 1 188 ? 15.779 -7.996 8.595 1.00 92.25 188 SER A N 1
ATOM 1463 C CA . SER A 1 188 ? 15.766 -7.771 10.040 1.00 92.25 188 SER A CA 1
ATOM 1464 C C . SER A 1 188 ? 14.985 -6.510 10.427 1.00 92.25 188 SER A C 1
ATOM 1466 O O . SER A 1 188 ? 14.865 -5.535 9.673 1.00 92.25 188 SER A O 1
ATOM 1468 N N . LYS A 1 189 ? 14.435 -6.512 11.644 1.00 89.62 189 LYS A N 1
ATOM 1469 C CA . LYS A 1 189 ? 13.690 -5.363 12.169 1.00 89.62 189 LYS A CA 1
ATOM 1470 C C . LYS A 1 189 ? 14.580 -4.122 12.215 1.00 89.62 189 LYS A C 1
ATOM 1472 O O . LYS A 1 189 ? 14.112 -3.028 11.921 1.00 89.62 189 LYS A O 1
ATOM 1477 N N . GLU A 1 190 ? 15.852 -4.306 12.535 1.00 91.38 190 GLU A N 1
ATOM 1478 C CA . GLU A 1 190 ? 16.881 -3.277 12.591 1.00 91.38 190 GLU A CA 1
ATOM 1479 C C . GLU A 1 190 ? 17.130 -2.679 11.205 1.00 91.38 190 GLU A C 1
ATOM 1481 O O . GLU A 1 190 ? 17.153 -1.456 11.068 1.00 91.38 190 GLU A O 1
ATOM 1486 N N . ALA A 1 191 ? 17.265 -3.514 10.167 1.00 93.81 191 ALA A N 1
ATOM 1487 C CA . ALA A 1 191 ? 17.397 -3.045 8.791 1.00 93.81 191 ALA A CA 1
ATOM 1488 C C . ALA A 1 191 ? 16.156 -2.262 8.355 1.00 93.81 191 ALA A C 1
ATOM 1490 O O . ALA A 1 191 ? 16.272 -1.136 7.874 1.00 93.81 191 ALA A O 1
ATOM 1491 N N . MET A 1 192 ? 14.966 -2.805 8.603 1.00 93.00 192 MET A N 1
ATOM 1492 C CA . MET A 1 192 ? 13.716 -2.143 8.244 1.00 93.00 192 MET A CA 1
ATOM 1493 C C . MET A 1 192 ? 13.534 -0.810 8.975 1.00 93.00 192 MET A C 1
ATOM 1495 O O . MET A 1 192 ? 13.153 0.174 8.357 1.00 93.00 192 MET A O 1
ATOM 1499 N N . GLN A 1 193 ? 13.882 -0.718 10.258 1.00 90.25 193 GLN A N 1
ATOM 1500 C CA . GLN A 1 193 ? 13.778 0.527 11.028 1.00 90.25 193 GLN A CA 1
ATOM 1501 C C . GLN A 1 193 ? 14.727 1.642 10.564 1.00 90.25 193 GLN A C 1
ATOM 1503 O O . GLN A 1 193 ? 14.458 2.813 10.845 1.00 90.25 193 GLN A O 1
ATOM 1508 N N . ARG A 1 194 ? 15.809 1.321 9.842 1.00 93.75 194 ARG A N 1
ATOM 1509 C CA . ARG A 1 194 ? 16.689 2.334 9.226 1.00 93.75 194 ARG A CA 1
ATOM 1510 C C . ARG A 1 194 ? 16.010 3.072 8.072 1.00 93.75 194 ARG A C 1
ATOM 1512 O O . ARG A 1 194 ? 16.401 4.200 7.765 1.00 93.75 194 ARG A O 1
ATOM 1519 N N . LEU A 1 195 ? 14.954 2.501 7.485 1.00 93.38 195 LEU A N 1
ATOM 1520 C CA . LEU A 1 195 ? 14.149 3.101 6.417 1.00 93.38 195 LEU A CA 1
ATOM 1521 C C . LEU A 1 195 ? 13.187 4.173 6.951 1.00 93.38 195 LEU A C 1
ATOM 1523 O O . LEU A 1 195 ? 11.983 4.163 6.716 1.00 93.38 195 LEU A O 1
ATOM 1527 N N . THR A 1 196 ? 13.729 5.149 7.673 1.00 89.88 196 THR A N 1
ATOM 1528 C CA . THR A 1 196 ? 12.960 6.182 8.388 1.00 89.88 196 THR A CA 1
ATOM 1529 C C . THR A 1 196 ? 12.112 7.080 7.478 1.00 89.88 196 THR A C 1
ATOM 1531 O O . THR A 1 196 ? 11.119 7.662 7.932 1.00 89.88 196 THR A O 1
ATOM 1534 N N . LYS A 1 197 ? 12.473 7.194 6.193 1.00 92.06 197 LYS A N 1
ATOM 1535 C CA . LYS A 1 197 ? 11.725 7.965 5.191 1.00 92.06 197 LYS A CA 1
ATOM 1536 C C . LYS A 1 197 ? 10.635 7.165 4.481 1.00 92.06 197 LYS A C 1
ATOM 1538 O O . LYS A 1 197 ? 9.800 7.792 3.833 1.00 92.06 197 LYS A O 1
ATOM 1543 N N . LEU A 1 198 ? 10.593 5.842 4.641 1.00 92.56 198 LEU A N 1
ATOM 1544 C CA . LEU A 1 198 ? 9.643 4.982 3.943 1.00 92.56 198 LEU A CA 1
ATOM 1545 C C . LEU A 1 198 ? 8.221 5.286 4.424 1.00 92.56 198 LEU A C 1
ATOM 1547 O O . LEU A 1 198 ? 7.898 5.157 5.609 1.00 92.56 198 LEU A O 1
ATOM 1551 N N . LYS A 1 199 ? 7.374 5.751 3.503 1.00 86.81 199 LYS A N 1
ATOM 1552 C CA . LYS A 1 199 ? 5.979 6.114 3.782 1.00 86.81 199 LYS A CA 1
ATOM 1553 C C . LYS A 1 199 ? 4.988 5.102 3.246 1.00 86.81 199 LYS A C 1
ATOM 1555 O O . LYS A 1 199 ? 3.932 4.943 3.856 1.00 86.81 199 LYS A O 1
ATOM 1560 N N . TYR A 1 200 ? 5.341 4.439 2.153 1.00 84.31 200 TYR A N 1
ATOM 1561 C CA . TYR A 1 200 ? 4.456 3.539 1.438 1.00 84.31 200 TYR A CA 1
ATOM 1562 C C . TYR A 1 200 ? 5.150 2.211 1.141 1.00 84.31 200 TYR A C 1
ATOM 1564 O O . TYR A 1 200 ? 6.235 2.191 0.559 1.00 84.31 200 TYR A O 1
ATOM 1572 N N . LEU A 1 201 ? 4.509 1.115 1.536 1.00 89.94 201 LEU A N 1
ATOM 1573 C CA . LEU A 1 201 ? 4.886 -0.247 1.179 1.00 89.94 201 LEU A CA 1
ATOM 1574 C C . LEU A 1 201 ? 3.689 -0.930 0.524 1.00 89.94 201 LEU A C 1
ATOM 1576 O O . LEU A 1 201 ? 2.637 -1.040 1.145 1.00 89.94 201 LEU A O 1
ATOM 1580 N N . GLU A 1 202 ? 3.850 -1.431 -0.691 1.00 85.50 202 GLU A N 1
ATOM 1581 C CA . GLU A 1 202 ? 2.852 -2.272 -1.347 1.00 85.50 202 GLU A CA 1
ATOM 1582 C C . GLU A 1 202 ? 3.441 -3.644 -1.650 1.00 85.50 202 GLU A C 1
ATOM 1584 O O . GLU A 1 202 ? 4.531 -3.749 -2.204 1.00 85.50 202 GLU A O 1
ATOM 1589 N N . VAL A 1 203 ? 2.715 -4.692 -1.269 1.00 87.69 203 VAL A N 1
ATOM 1590 C CA . VAL A 1 203 ? 3.061 -6.087 -1.532 1.00 87.69 203 VAL A CA 1
ATOM 1591 C C . VAL A 1 203 ? 1.860 -6.758 -2.187 1.00 87.69 203 VAL A C 1
ATOM 1593 O O . VAL A 1 203 ? 0.815 -6.939 -1.562 1.00 87.69 203 VAL A O 1
ATOM 1596 N N . THR A 1 204 ? 1.971 -7.129 -3.458 1.00 84.94 204 THR A N 1
ATOM 1597 C CA . THR A 1 204 ? 0.879 -7.798 -4.182 1.00 84.94 204 THR A CA 1
ATOM 1598 C C . THR A 1 204 ? 1.347 -9.123 -4.762 1.00 84.94 204 THR A C 1
ATOM 1600 O O . THR A 1 204 ? 2.496 -9.249 -5.189 1.00 84.94 204 THR A O 1
ATOM 1603 N N . HIS A 1 205 ? 0.453 -10.116 -4.782 1.00 81.94 205 HIS A N 1
ATOM 1604 C CA . HIS A 1 205 ? 0.710 -11.434 -5.375 1.00 81.94 205 HIS A CA 1
ATOM 1605 C C . HIS A 1 205 ? 2.012 -12.083 -4.849 1.00 81.94 205 HIS A C 1
ATOM 1607 O O . HIS A 1 205 ? 2.881 -12.453 -5.637 1.00 81.94 205 HIS A O 1
ATOM 1613 N N . SER A 1 206 ? 2.210 -12.102 -3.525 1.00 81.56 206 SER A N 1
ATOM 1614 C CA . SER A 1 206 ? 3.449 -12.564 -2.867 1.00 81.56 206 SER A CA 1
ATOM 1615 C C . SER A 1 206 ? 3.113 -13.141 -1.482 1.00 81.56 206 SER A C 1
ATOM 1617 O O . SER A 1 206 ? 2.500 -12.397 -0.713 1.00 81.56 206 SER A O 1
ATOM 1619 N N . PRO A 1 207 ? 3.545 -14.374 -1.112 1.00 74.81 207 PRO A N 1
ATOM 1620 C CA . PRO A 1 207 ? 3.088 -15.103 0.083 1.00 74.81 207 PRO A CA 1
ATOM 1621 C C . PRO A 1 207 ? 3.413 -14.425 1.420 1.00 74.81 207 PRO A C 1
ATOM 1623 O O . PRO A 1 207 ? 2.773 -14.725 2.426 1.00 74.81 207 PRO A O 1
ATOM 1626 N N . LEU A 1 208 ? 4.354 -13.474 1.429 1.00 70.88 208 LEU A N 1
ATOM 1627 C CA . LEU A 1 208 ? 4.829 -12.714 2.590 1.00 70.88 208 LEU A CA 1
ATOM 1628 C C . LEU A 1 208 ? 3.707 -12.199 3.504 1.00 70.88 208 LEU A C 1
ATOM 1630 O O . LEU A 1 208 ? 3.894 -12.103 4.714 1.00 70.88 208 LEU A O 1
ATOM 1634 N N . LEU A 1 209 ? 2.556 -11.845 2.927 1.00 62.72 209 LEU A N 1
ATOM 1635 C CA . LEU A 1 209 ? 1.389 -11.321 3.643 1.00 62.72 209 LEU A CA 1
ATOM 1636 C C . LEU A 1 209 ? 0.116 -12.135 3.346 1.00 62.72 209 LEU A C 1
ATOM 1638 O O . LEU A 1 209 ? -0.993 -11.625 3.509 1.00 62.72 209 LEU A O 1
ATOM 1642 N N . GLU A 1 210 ? 0.253 -13.377 2.861 1.00 56.16 210 GLU A N 1
ATOM 1643 C CA . GLU A 1 210 ? -0.881 -14.177 2.390 1.00 56.16 210 GLU A CA 1
ATOM 1644 C C . GLU A 1 210 ? -1.464 -15.148 3.405 1.00 56.16 210 GLU A C 1
ATOM 1646 O O . GLU A 1 210 ? -2.657 -15.437 3.283 1.00 56.16 210 GLU A O 1
ATOM 1651 N N . GLU A 1 211 ? -0.687 -15.605 4.389 1.00 49.25 211 GLU A N 1
ATOM 1652 C CA . GLU A 1 211 ? -1.086 -16.764 5.200 1.00 49.25 211 GLU A CA 1
ATOM 1653 C C . GLU A 1 211 ? -1.277 -16.516 6.695 1.00 49.25 211 GLU A C 1
ATOM 1655 O O . GLU A 1 211 ? -1.862 -17.368 7.362 1.00 49.25 211 GLU A O 1
ATOM 1660 N N . ARG A 1 212 ? -0.833 -15.396 7.274 1.00 45.28 212 ARG A N 1
ATOM 1661 C CA . ARG A 1 212 ? -0.917 -15.217 8.733 1.00 45.28 212 ARG A CA 1
ATOM 1662 C C . ARG A 1 212 ? -1.267 -13.786 9.105 1.00 45.28 212 ARG A C 1
ATOM 1664 O O . ARG A 1 212 ? -0.927 -12.850 8.388 1.00 45.28 212 ARG A O 1
ATOM 1671 N N . GLY A 1 213 ? -2.009 -13.647 10.207 1.00 49.75 213 GLY A N 1
ATOM 1672 C CA . GLY A 1 213 ? -2.338 -12.368 10.836 1.00 49.75 213 GLY A CA 1
ATOM 1673 C C . GLY A 1 213 ? -1.077 -11.617 11.298 1.00 49.75 213 GLY A C 1
ATOM 1674 O O . GLY A 1 213 ? -0.001 -11.838 10.753 1.00 49.75 213 GLY A O 1
ATOM 1675 N N . PRO A 1 214 ? -1.157 -10.701 12.276 1.00 48.72 214 PRO A N 1
ATOM 1676 C CA . PRO A 1 214 ? -0.010 -9.897 12.705 1.00 48.72 214 PRO A CA 1
ATOM 1677 C C . PRO A 1 214 ? 1.064 -10.752 13.415 1.00 48.72 214 PRO A C 1
ATOM 1679 O O . PRO A 1 214 ? 1.180 -10.743 14.636 1.00 48.72 214 PRO A O 1
ATOM 1682 N N . ASP A 1 215 ? 1.850 -11.478 12.626 1.00 57.41 215 ASP A N 1
ATOM 1683 C CA . ASP A 1 215 ? 2.990 -12.303 13.011 1.00 57.41 215 ASP A CA 1
ATOM 1684 C C . ASP A 1 215 ? 4.282 -11.464 13.087 1.00 57.41 215 ASP A C 1
ATOM 1686 O O . ASP A 1 215 ? 4.301 -10.250 12.847 1.00 57.41 215 ASP A O 1
ATOM 1690 N N . PHE A 1 216 ? 5.397 -12.127 13.416 1.00 58.25 216 PHE A N 1
ATOM 1691 C CA . PHE A 1 216 ? 6.749 -11.567 13.542 1.00 58.25 216 PHE A CA 1
ATOM 1692 C C . PHE A 1 216 ? 7.153 -10.627 12.387 1.00 58.25 216 PHE A C 1
ATOM 1694 O O . PHE A 1 216 ? 7.771 -9.587 12.639 1.00 58.25 216 PHE A O 1
ATOM 1701 N N . GLU A 1 217 ? 6.735 -10.916 11.149 1.00 73.81 217 GLU A N 1
ATOM 1702 C CA . GLU A 1 217 ? 7.032 -10.087 9.971 1.00 73.81 217 GLU A CA 1
ATOM 1703 C C . GLU A 1 217 ? 6.363 -8.710 10.025 1.00 73.81 217 GLU A C 1
ATOM 1705 O O . GLU A 1 217 ? 6.977 -7.699 9.674 1.00 73.81 217 GLU A O 1
ATOM 1710 N N . TRP A 1 218 ? 5.151 -8.625 10.581 1.00 72.31 218 TRP A N 1
ATOM 1711 C CA . TRP A 1 218 ? 4.447 -7.355 10.737 1.00 72.31 218 TRP A CA 1
ATOM 1712 C C . TRP A 1 218 ? 5.201 -6.405 11.666 1.00 72.31 218 TRP A C 1
ATOM 1714 O O . TRP A 1 218 ? 5.234 -5.193 11.450 1.00 72.31 218 TRP A O 1
ATOM 1724 N N . SER A 1 219 ? 5.880 -6.945 12.684 1.00 75.88 219 SER A N 1
ATOM 1725 C CA . SER A 1 219 ? 6.666 -6.144 13.625 1.00 75.88 219 SER A CA 1
ATOM 1726 C C . SER A 1 219 ? 7.816 -5.388 12.941 1.00 75.88 219 SER A C 1
ATOM 1728 O O . SER A 1 219 ? 8.135 -4.267 13.359 1.00 75.88 219 SER A O 1
ATOM 1730 N N . LYS A 1 220 ? 8.375 -5.946 11.856 1.00 85.06 220 LYS A N 1
ATOM 1731 C CA . LYS A 1 220 ? 9.474 -5.365 11.067 1.00 85.06 220 LYS A CA 1
ATOM 1732 C C . LYS A 1 220 ? 8.998 -4.166 10.242 1.00 85.06 220 LYS A C 1
ATOM 1734 O O . LYS A 1 220 ? 9.624 -3.106 10.259 1.00 85.06 220 LYS A O 1
ATOM 1739 N N . ILE A 1 221 ? 7.838 -4.293 9.598 1.00 83.50 221 ILE A N 1
ATOM 1740 C CA . ILE A 1 221 ? 7.236 -3.248 8.747 1.00 83.50 221 ILE A CA 1
ATOM 1741 C C . ILE A 1 221 ? 6.306 -2.300 9.506 1.00 83.50 221 ILE A C 1
ATOM 1743 O O . ILE A 1 221 ? 5.891 -1.274 8.976 1.00 83.50 221 ILE A O 1
ATOM 1747 N N . SER A 1 222 ? 6.051 -2.571 10.788 1.00 74.56 222 SER A N 1
ATOM 1748 C CA . SER A 1 222 ? 5.120 -1.813 11.627 1.00 74.56 222 SER A CA 1
ATOM 1749 C C . SER A 1 222 ? 5.413 -0.317 11.734 1.00 74.56 222 SER A C 1
ATOM 1751 O O . SER A 1 222 ? 4.563 0.411 12.227 1.00 74.56 222 SER A O 1
ATOM 1753 N N . HIS A 1 223 ? 6.599 0.178 11.367 1.00 81.31 223 HIS A N 1
ATOM 1754 C CA . HIS A 1 223 ? 6.964 1.598 11.412 1.00 81.31 223 HIS A CA 1
ATOM 1755 C C . HIS A 1 223 ? 6.468 2.402 10.195 1.00 81.31 223 HIS A C 1
ATOM 1757 O O . HIS A 1 223 ? 6.405 3.629 10.290 1.00 81.31 223 HIS A O 1
ATOM 1763 N N . ILE A 1 224 ? 6.054 1.725 9.120 1.00 81.94 224 ILE A N 1
ATOM 1764 C CA . ILE A 1 224 ? 5.624 2.321 7.852 1.00 81.94 224 ILE A CA 1
ATOM 1765 C C . ILE A 1 224 ? 4.156 2.795 7.973 1.00 81.94 224 ILE A C 1
ATOM 1767 O O . ILE A 1 224 ? 3.307 2.023 8.422 1.00 81.94 224 ILE A O 1
ATOM 1771 N N . PRO A 1 225 ? 3.830 4.056 7.628 1.00 71.94 225 PRO A N 1
ATOM 1772 C CA . PRO A 1 225 ? 2.477 4.613 7.756 1.00 71.94 225 PRO A CA 1
ATOM 1773 C C . PRO A 1 225 ? 1.411 3.961 6.871 1.00 71.94 225 PRO A C 1
ATOM 1775 O O . PRO A 1 225 ? 0.288 3.748 7.335 1.00 71.94 225 PRO A O 1
ATOM 1778 N N . HIS A 1 226 ? 1.758 3.666 5.617 1.00 73.31 226 HIS A N 1
ATOM 1779 C CA . HIS A 1 226 ? 0.842 3.123 4.620 1.00 73.31 226 HIS A CA 1
ATOM 1780 C C . HIS A 1 226 ? 1.378 1.787 4.113 1.00 73.31 226 HIS A C 1
ATOM 1782 O O . HIS A 1 226 ? 2.455 1.739 3.517 1.00 73.31 226 HIS A O 1
ATOM 1788 N N . ILE A 1 227 ? 0.633 0.711 4.362 1.00 78.88 227 ILE A N 1
ATOM 1789 C CA . ILE A 1 227 ? 0.977 -0.634 3.899 1.00 78.88 227 ILE A CA 1
ATOM 1790 C C . ILE A 1 227 ? -0.211 -1.179 3.108 1.00 78.88 227 ILE A C 1
ATOM 1792 O O . ILE A 1 227 ? -1.326 -1.214 3.623 1.00 78.88 227 ILE A O 1
ATOM 1796 N N . ARG A 1 228 ? 0.006 -1.619 1.871 1.00 72.75 228 ARG A N 1
ATOM 1797 C CA . ARG A 1 228 ? -1.009 -2.268 1.035 1.00 72.75 228 ARG A CA 1
ATOM 1798 C C . ARG A 1 228 ? -0.613 -3.716 0.764 1.00 72.75 228 ARG A C 1
ATOM 1800 O O . ARG A 1 228 ? 0.511 -3.971 0.349 1.00 72.75 228 ARG A O 1
ATOM 1807 N N . ALA A 1 229 ? -1.526 -4.655 0.996 1.00 74.81 229 ALA A N 1
ATOM 1808 C CA . ALA A 1 229 ? -1.314 -6.087 0.802 1.00 74.81 229 ALA A CA 1
ATOM 1809 C C . ALA A 1 229 ? -2.581 -6.754 0.252 1.00 74.81 229 ALA A C 1
ATOM 1811 O O . ALA A 1 229 ? -3.649 -6.523 0.803 1.00 74.81 229 ALA A O 1
ATOM 1812 N N . LYS A 1 230 ? -2.508 -7.556 -0.823 1.00 63.56 230 LYS A N 1
ATOM 1813 C CA . LYS A 1 230 ? -3.694 -8.201 -1.456 1.00 63.56 230 LYS A CA 1
ATOM 1814 C C . LYS A 1 230 ? -4.863 -7.240 -1.773 1.00 63.56 230 LYS A C 1
ATOM 1816 O O . LYS A 1 230 ? -6.025 -7.565 -1.559 1.00 63.56 230 LYS A O 1
ATOM 1821 N N . GLY A 1 231 ? -4.579 -6.002 -2.184 1.00 51.31 231 GLY A N 1
ATOM 1822 C CA . GLY A 1 231 ? -5.621 -4.978 -2.365 1.00 51.31 231 GLY A CA 1
ATOM 1823 C C . GLY A 1 231 ? -6.236 -4.434 -1.062 1.00 51.31 231 GLY A C 1
ATOM 1824 O O . GLY A 1 231 ? -6.979 -3.458 -1.116 1.00 51.31 231 GLY A O 1
ATOM 1825 N N . GLN A 1 232 ? -5.873 -4.985 0.100 1.00 47.66 232 GLN A N 1
ATOM 1826 C CA . GLN A 1 232 ? -6.220 -4.486 1.429 1.00 47.66 232 GLN A CA 1
ATOM 1827 C C . GLN A 1 232 ? -5.240 -3.382 1.839 1.00 47.66 232 GLN A C 1
ATOM 1829 O O . GLN A 1 232 ? -4.027 -3.509 1.659 1.00 47.66 232 GLN A O 1
ATOM 1834 N N . THR A 1 233 ? -5.755 -2.296 2.408 1.00 46.28 233 THR A N 1
ATOM 1835 C CA . THR A 1 233 ? -4.941 -1.162 2.865 1.00 46.28 233 THR A CA 1
ATOM 1836 C C . THR A 1 233 ? -4.927 -1.125 4.387 1.00 46.28 233 THR A C 1
ATOM 1838 O O . THR A 1 233 ? -5.963 -0.940 5.023 1.00 46.28 233 THR A O 1
ATOM 1841 N N . TRP A 1 234 ? -3.739 -1.252 4.969 1.00 50.69 234 TRP A N 1
ATOM 1842 C CA . TRP A 1 234 ? -3.480 -1.155 6.398 1.00 50.69 234 TRP A CA 1
ATOM 1843 C C . TRP A 1 234 ? -2.885 0.216 6.716 1.00 50.69 234 TRP A C 1
ATOM 1845 O O . TRP A 1 234 ? -1.897 0.650 6.117 1.00 50.69 234 TRP A O 1
ATOM 1855 N N . LEU A 1 235 ? -3.486 0.910 7.680 1.00 42.03 235 LEU A N 1
ATOM 1856 C CA . LEU A 1 235 ? -3.087 2.259 8.071 1.00 42.03 235 LEU A CA 1
ATOM 1857 C C . LEU A 1 235 ? -2.597 2.260 9.511 1.00 42.03 235 LEU A C 1
ATOM 1859 O O . LEU A 1 235 ? -3.306 1.844 10.430 1.00 42.03 235 LEU A O 1
ATOM 1863 N N . LYS A 1 236 ? -1.365 2.731 9.717 1.00 44.22 236 LYS A N 1
ATOM 1864 C CA . LYS A 1 236 ? -0.770 2.788 11.051 1.00 44.22 236 LYS A CA 1
ATOM 1865 C C . LYS A 1 236 ? -1.253 4.009 11.844 1.00 44.22 236 LYS A C 1
ATOM 1867 O O . LYS A 1 236 ? -1.242 5.139 11.362 1.00 44.22 236 LYS A O 1
ATOM 1872 N N . ARG A 1 237 ? -1.554 3.774 13.128 1.00 42.44 237 ARG A N 1
ATOM 1873 C CA . ARG A 1 237 ? -1.753 4.784 14.182 1.00 42.44 237 ARG A CA 1
ATOM 1874 C C . ARG A 1 237 ? -0.535 5.711 14.381 1.00 42.44 237 ARG A C 1
ATOM 1876 O O . ARG A 1 237 ? 0.602 5.225 14.385 1.00 42.44 237 ARG A O 1
ATOM 1883 N N . PRO A 1 238 ? -0.740 6.984 14.765 1.00 34.53 238 PRO A N 1
ATOM 1884 C CA . PRO A 1 238 ? 0.190 7.697 15.637 1.00 34.53 238 PRO A CA 1
ATOM 1885 C C . PRO A 1 238 ? 0.183 7.024 17.022 1.00 34.53 238 PRO A C 1
ATOM 1887 O O . PRO A 1 238 ? -0.874 6.679 17.543 1.00 34.53 238 PRO A O 1
ATOM 1890 N N . ARG A 1 239 ? 1.363 6.791 17.607 1.00 40.78 239 ARG A N 1
ATOM 1891 C CA . ARG A 1 239 ? 1.562 6.093 18.893 1.00 40.78 239 ARG A CA 1
ATOM 1892 C C . ARG A 1 239 ? 0.601 6.588 19.994 1.00 40.78 239 ARG A C 1
ATOM 1894 O O . ARG A 1 239 ? 0.773 7.704 20.462 1.00 40.78 239 ARG A O 1
ATOM 1901 N N . MET A 1 240 ? -0.334 5.741 20.438 1.00 37.09 240 MET A N 1
ATOM 1902 C CA . MET A 1 240 ? -0.847 5.621 21.818 1.00 37.09 240 MET A CA 1
ATOM 1903 C C . MET A 1 240 ? -1.719 4.345 21.937 1.00 37.09 240 MET A C 1
ATOM 1905 O O . MET A 1 240 ? -2.307 3.886 20.956 1.00 37.09 240 MET A O 1
ATOM 1909 N N . ALA A 1 241 ? -1.693 3.713 23.112 1.00 42.81 241 ALA A N 1
ATOM 1910 C CA . ALA A 1 241 ? -2.180 2.358 23.394 1.00 42.81 241 ALA A CA 1
ATOM 1911 C C . ALA A 1 241 ? -3.713 2.177 23.254 1.00 42.81 241 ALA A C 1
ATOM 1913 O O . ALA A 1 241 ? -4.466 3.054 23.659 1.00 42.81 241 ALA A O 1
ATOM 1914 N N . GLY A 1 242 ? -4.147 1.013 22.730 1.00 48.94 242 GLY A N 1
ATOM 1915 C CA . GLY A 1 242 ? -5.554 0.548 22.671 1.00 48.94 242 GLY A CA 1
ATOM 1916 C C . GLY A 1 242 ? -6.421 1.138 21.537 1.00 48.94 242 GLY A C 1
ATOM 1917 O O . GLY A 1 242 ? -6.390 2.337 21.318 1.00 48.94 242 GLY A O 1
ATOM 1918 N N . GLY A 1 243 ? -7.146 0.296 20.779 1.00 64.81 243 GLY A N 1
ATOM 1919 C CA . GLY A 1 243 ? -8.175 0.711 19.790 1.00 64.81 243 GLY A CA 1
ATOM 1920 C C . GLY A 1 243 ? -7.707 1.222 18.409 1.00 64.81 243 GLY A C 1
ATOM 1921 O O . GLY A 1 243 ? -6.812 2.055 18.305 1.00 64.81 243 GLY A O 1
ATOM 1922 N N . GLY A 1 244 ? -8.287 0.705 17.320 1.00 66.75 244 GLY A N 1
ATOM 1923 C CA . GLY A 1 244 ? -8.007 1.130 15.941 1.00 66.75 244 GLY A CA 1
ATOM 1924 C C . GLY A 1 244 ? -8.978 0.504 14.941 1.00 66.75 244 GLY A C 1
ATOM 1925 O O . GLY A 1 244 ? -9.592 -0.514 15.243 1.00 66.75 244 GLY A O 1
ATOM 1926 N N . LEU A 1 245 ? -9.114 1.120 13.768 1.00 74.56 245 LEU A N 1
ATOM 1927 C CA . LEU A 1 245 ? -10.026 0.663 12.723 1.00 74.56 245 LEU A CA 1
ATOM 1928 C C . LEU A 1 245 ? -9.282 -0.170 11.680 1.00 74.56 245 LEU A C 1
ATOM 1930 O O . LEU A 1 245 ? -8.205 0.206 11.219 1.00 74.56 245 LEU A O 1
ATOM 1934 N N . ALA A 1 246 ? -9.893 -1.282 11.295 1.00 79.06 246 ALA A N 1
ATOM 1935 C CA . ALA A 1 246 ? -9.540 -2.056 10.118 1.00 79.06 246 ALA A CA 1
ATOM 1936 C C . ALA A 1 246 ? -10.827 -2.324 9.339 1.00 79.06 246 ALA A C 1
ATOM 1938 O O . ALA A 1 246 ? -11.900 -2.451 9.929 1.00 79.06 246 ALA A O 1
ATOM 1939 N N . VAL A 1 247 ? -10.718 -2.396 8.018 1.00 80.62 247 VAL A N 1
ATOM 1940 C CA . VAL A 1 247 ? -11.835 -2.743 7.145 1.00 80.62 247 VAL A CA 1
ATOM 1941 C C . VAL A 1 247 ? -11.378 -3.814 6.166 1.00 80.62 247 VAL A C 1
ATOM 1943 O O . VAL A 1 247 ? -10.256 -3.776 5.664 1.00 80.62 247 VAL A O 1
ATOM 1946 N N . MET A 1 248 ? -12.248 -4.789 5.930 1.00 78.88 248 MET A N 1
ATOM 1947 C CA . MET A 1 248 ? -12.016 -5.906 5.024 1.00 78.88 248 MET A CA 1
ATOM 1948 C C . MET A 1 248 ? -13.280 -6.104 4.198 1.00 78.88 248 MET A C 1
ATOM 1950 O O . MET A 1 248 ? -14.388 -6.003 4.725 1.00 78.88 248 MET A O 1
ATOM 1954 N N . TRP A 1 249 ? -13.117 -6.381 2.911 1.00 84.75 249 TRP A N 1
ATOM 1955 C CA . TRP A 1 249 ? -14.217 -6.702 2.009 1.00 84.75 249 TRP A CA 1
ATOM 1956 C C . TRP A 1 249 ? -13.789 -7.801 1.038 1.00 84.75 249 TRP A C 1
ATOM 1958 O O . TRP A 1 249 ? -12.595 -8.053 0.867 1.00 84.75 249 TRP A O 1
ATOM 1968 N N . LYS A 1 250 ? -14.770 -8.492 0.451 1.00 75.62 250 LYS A N 1
ATOM 1969 C CA . LYS A 1 250 ? -14.517 -9.529 -0.556 1.00 75.62 250 LYS A CA 1
ATOM 1970 C C . LYS A 1 250 ? -14.166 -8.895 -1.905 1.00 75.62 250 LYS A C 1
ATOM 1972 O O . LYS A 1 250 ? -14.632 -7.794 -2.185 1.00 75.62 250 LYS A O 1
ATOM 1977 N N . GLU A 1 251 ? -13.381 -9.582 -2.731 1.00 73.06 251 GLU A N 1
ATOM 1978 C CA . GLU A 1 251 ? -12.882 -9.063 -4.017 1.00 73.06 251 GLU A CA 1
ATOM 1979 C C . GLU A 1 251 ? -14.007 -8.685 -4.992 1.00 73.06 251 GLU A C 1
ATOM 1981 O O . GLU A 1 251 ? -13.877 -7.734 -5.757 1.00 73.06 251 GLU A O 1
ATOM 1986 N N . GLU A 1 252 ? -15.152 -9.363 -4.906 1.00 80.19 252 GLU A N 1
ATOM 1987 C CA . GLU A 1 252 ? -16.311 -9.100 -5.758 1.00 80.19 252 GLU A CA 1
ATOM 1988 C C . GLU A 1 252 ? -17.026 -7.787 -5.396 1.00 80.19 252 GLU A C 1
ATOM 1990 O O . GLU A 1 252 ? -17.828 -7.274 -6.179 1.00 80.19 252 GLU A O 1
ATOM 1995 N N . LEU A 1 253 ? -16.752 -7.219 -4.214 1.00 80.56 253 LEU A N 1
ATOM 1996 C CA . LEU A 1 253 ? -17.322 -5.942 -3.806 1.00 80.56 253 LEU A CA 1
ATOM 1997 C C . LEU A 1 253 ? -16.542 -4.795 -4.453 1.00 80.56 253 LEU A C 1
ATOM 1999 O O . LEU A 1 253 ? -15.395 -4.519 -4.099 1.00 80.56 253 LEU A O 1
ATOM 2003 N N . ASN A 1 254 ? -17.206 -4.062 -5.347 1.00 87.25 254 ASN A N 1
ATOM 2004 C CA . ASN A 1 254 ? -16.653 -2.865 -5.974 1.00 87.25 254 ASN A CA 1
ATOM 2005 C C . ASN A 1 254 ? -16.621 -1.693 -4.978 1.00 87.25 254 ASN A C 1
ATOM 2007 O O . ASN A 1 254 ? -17.491 -0.818 -4.980 1.00 87.25 254 ASN A O 1
ATOM 2011 N N . ALA A 1 255 ? -15.628 -1.723 -4.090 1.00 89.12 255 ALA A N 1
ATOM 2012 C CA . ALA A 1 255 ? -15.424 -0.752 -3.030 1.00 89.12 255 ALA A CA 1
ATOM 2013 C C . ALA A 1 255 ? -14.096 0.000 -3.192 1.00 89.12 255 ALA A C 1
ATOM 2015 O O . ALA A 1 255 ? -13.061 -0.578 -3.521 1.00 89.12 255 ALA A O 1
ATOM 2016 N N . SER A 1 256 ? -14.112 1.300 -2.903 1.00 86.19 256 SER A N 1
ATOM 2017 C CA . SER A 1 256 ? -12.920 2.152 -2.878 1.00 86.19 256 SER A CA 1
ATOM 2018 C C . SER A 1 256 ? -12.902 3.023 -1.627 1.00 86.19 256 SER A C 1
ATOM 2020 O O . SER A 1 256 ? -13.918 3.628 -1.285 1.00 86.19 256 SER A O 1
ATOM 2022 N N . ILE A 1 257 ? -11.749 3.130 -0.965 1.00 86.69 257 ILE A N 1
ATOM 2023 C CA . ILE A 1 257 ? -11.571 4.018 0.191 1.00 86.69 257 ILE A CA 1
ATOM 2024 C C . ILE A 1 257 ? -11.668 5.479 -0.270 1.00 86.69 257 ILE A C 1
ATOM 2026 O O . ILE A 1 257 ? -10.981 5.881 -1.205 1.00 86.69 257 ILE A O 1
ATOM 2030 N N . VAL A 1 258 ? -12.500 6.269 0.409 1.00 84.94 258 VAL A N 1
ATOM 2031 C CA . VAL A 1 258 ? -12.725 7.698 0.129 1.00 84.94 258 VAL A CA 1
ATOM 2032 C C . VAL A 1 258 ? -11.756 8.546 0.934 1.00 84.94 258 VAL A C 1
ATOM 2034 O O . VAL A 1 258 ? -11.006 9.356 0.401 1.00 84.94 258 VAL A O 1
ATOM 2037 N N . ASN A 1 259 ? -11.788 8.362 2.251 1.00 82.56 259 ASN A N 1
ATOM 2038 C CA . ASN A 1 259 ? -10.924 9.022 3.211 1.00 82.56 259 ASN A CA 1
ATOM 2039 C C . ASN A 1 259 ? -10.899 8.208 4.511 1.00 82.56 259 ASN A C 1
ATOM 2041 O O . ASN A 1 259 ? -11.699 7.293 4.719 1.00 82.56 259 ASN A O 1
ATOM 2045 N N . PHE A 1 260 ? -9.959 8.534 5.388 1.00 87.56 260 PHE A N 1
ATOM 2046 C CA . PHE A 1 260 ? -9.793 7.843 6.658 1.00 87.56 260 PHE A CA 1
ATOM 2047 C C . PHE A 1 260 ? -9.040 8.718 7.660 1.00 87.56 260 PHE A C 1
ATOM 2049 O O . PHE A 1 260 ? -8.395 9.706 7.305 1.00 87.56 260 PHE A O 1
ATOM 2056 N N . SER A 1 261 ? -9.101 8.327 8.924 1.00 84.50 261 SER A N 1
ATOM 2057 C CA . SER A 1 261 ? -8.294 8.858 10.016 1.00 84.50 261 SER A CA 1
ATOM 2058 C C . SER A 1 261 ? -8.122 7.785 11.096 1.00 84.50 261 SER A C 1
ATOM 2060 O O . SER A 1 261 ? -8.532 6.639 10.929 1.00 84.50 261 SER A O 1
ATOM 2062 N N . SER A 1 262 ? -7.555 8.146 12.247 1.00 81.25 262 SER A N 1
ATOM 2063 C CA . SER A 1 262 ? -7.575 7.271 13.427 1.00 81.25 262 SER A CA 1
ATOM 2064 C C . SER A 1 262 ? -8.981 7.021 13.993 1.00 81.25 262 SER A C 1
ATOM 2066 O O . SER A 1 262 ? -9.135 6.140 14.832 1.00 81.25 262 SER A O 1
ATOM 2068 N N . SER A 1 263 ? -9.978 7.809 13.581 1.00 87.12 263 SER A N 1
ATOM 2069 C CA . SER A 1 263 ? -11.346 7.793 14.114 1.00 87.12 263 SER A CA 1
ATOM 2070 C C . SER A 1 263 ? -12.401 7.387 13.087 1.00 87.12 263 SER A C 1
ATOM 2072 O O . SER A 1 263 ? -13.565 7.248 13.450 1.00 87.12 263 SER A O 1
ATOM 2074 N N . HIS A 1 264 ? -12.033 7.193 11.817 1.00 93.12 264 HIS A N 1
ATOM 2075 C CA . HIS A 1 264 ? -12.970 6.709 10.804 1.00 93.12 264 HIS A CA 1
ATOM 2076 C C . HIS A 1 264 ? -12.274 6.073 9.593 1.00 93.12 264 HIS A C 1
ATOM 2078 O O . HIS A 1 264 ? -11.134 6.409 9.279 1.00 93.12 264 HIS A O 1
ATOM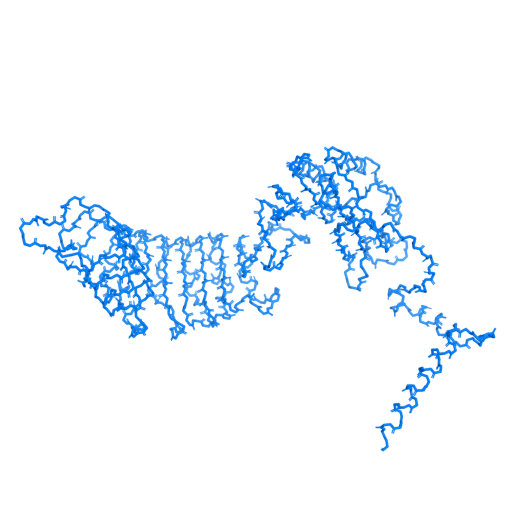 2084 N N . ILE A 1 265 ? -12.988 5.215 8.869 1.00 90.38 265 ILE A N 1
ATOM 2085 C CA . ILE A 1 265 ? -12.659 4.792 7.503 1.00 90.38 265 ILE A CA 1
ATOM 2086 C C . ILE A 1 265 ? -13.945 4.871 6.682 1.00 90.38 265 ILE A C 1
ATOM 2088 O O . ILE A 1 265 ? -14.926 4.222 7.036 1.00 90.38 265 ILE A O 1
ATOM 2092 N N . SER A 1 266 ? -13.944 5.646 5.597 1.00 94.44 266 SER A N 1
ATOM 2093 C CA . SER A 1 266 ? 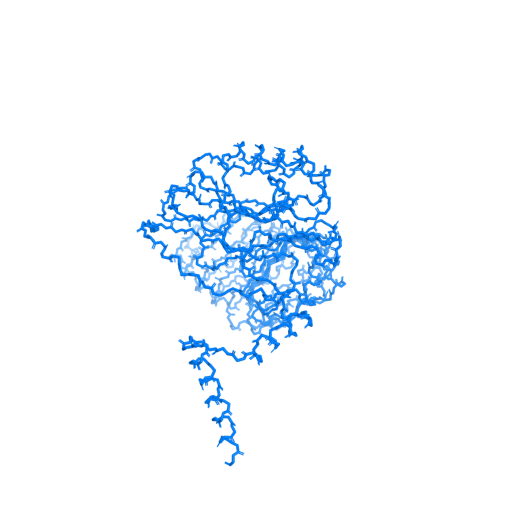-15.086 5.755 4.683 1.00 94.44 266 SER A CA 1
ATOM 2094 C C . SER A 1 266 ? -14.786 5.091 3.344 1.00 94.44 266 SER A C 1
ATOM 2096 O O . SER A 1 266 ? -13.711 5.282 2.772 1.00 94.44 266 SER A O 1
ATOM 2098 N N . LEU A 1 267 ? -15.755 4.343 2.826 1.00 94.00 267 LEU A N 1
ATOM 2099 C CA . LEU A 1 267 ? -15.696 3.627 1.559 1.00 94.00 267 LEU A CA 1
ATOM 2100 C C . LEU A 1 267 ? -16.870 4.041 0.673 1.00 94.00 267 LEU A C 1
ATOM 2102 O O . LEU A 1 267 ? -17.989 4.198 1.154 1.00 94.00 267 LEU A O 1
ATOM 2106 N N . HIS A 1 268 ? -16.615 4.162 -0.624 1.00 94.19 268 HIS A N 1
ATOM 2107 C CA . HIS A 1 268 ? -17.647 4.155 -1.651 1.00 94.19 268 HIS A CA 1
ATOM 2108 C C . HIS A 1 268 ? -17.822 2.731 -2.140 1.00 94.19 268 HIS A C 1
ATOM 2110 O O . HIS A 1 268 ? -16.861 2.124 -2.604 1.00 94.19 268 HIS A O 1
ATOM 2116 N N . ILE A 1 269 ? -19.045 2.227 -2.061 1.00 91.56 269 ILE A N 1
ATOM 2117 C CA . ILE A 1 269 ? -19.456 0.946 -2.616 1.00 91.56 269 ILE A CA 1
ATOM 2118 C C . ILE A 1 269 ? -20.305 1.261 -3.842 1.00 91.56 269 ILE A C 1
ATOM 2120 O O . ILE A 1 269 ? -21.402 1.822 -3.730 1.00 91.56 269 ILE A O 1
ATOM 2124 N N . LYS A 1 270 ? -19.788 0.932 -5.028 1.00 88.12 270 LYS A N 1
ATOM 2125 C CA . LYS A 1 270 ? -20.586 1.010 -6.250 1.00 88.12 270 LYS A CA 1
ATOM 2126 C C . LYS A 1 270 ? -21.690 -0.031 -6.160 1.00 88.12 270 LYS A C 1
ATOM 2128 O O . LYS A 1 270 ? -21.444 -1.182 -5.810 1.00 88.12 270 LYS A O 1
ATOM 2133 N N . ASN A 1 271 ? -22.904 0.392 -6.466 1.00 75.06 271 ASN A N 1
ATOM 2134 C CA . ASN A 1 271 ? -24.074 -0.462 -6.446 1.00 75.06 271 ASN A CA 1
ATOM 2135 C C . ASN A 1 271 ? -24.820 -0.327 -7.782 1.00 75.06 271 ASN A C 1
ATOM 2137 O O . ASN A 1 271 ? -24.592 0.622 -8.527 1.00 75.06 271 ASN A O 1
ATOM 2141 N N . HIS A 1 272 ? -25.677 -1.299 -8.090 1.00 76.38 272 HIS A N 1
ATOM 2142 C CA . HIS A 1 272 ? -26.494 -1.299 -9.310 1.00 76.38 272 HIS A CA 1
ATOM 2143 C C . HIS A 1 272 ? -27.896 -0.711 -9.090 1.00 76.38 272 HIS A C 1
ATOM 2145 O O . HIS A 1 272 ? -28.711 -0.718 -10.006 1.00 76.38 272 HIS A O 1
ATOM 2151 N N . PHE A 1 273 ? -28.194 -0.248 -7.875 1.00 68.38 273 PHE A N 1
ATOM 2152 C CA . PHE A 1 273 ? -29.525 0.189 -7.454 1.00 68.38 273 PHE A CA 1
ATOM 2153 C C . PHE A 1 273 ? -29.696 1.715 -7.506 1.00 68.38 273 PHE A C 1
ATOM 2155 O O . PHE A 1 273 ? -30.823 2.199 -7.502 1.00 68.38 273 PHE A O 1
ATOM 2162 N N . SER A 1 274 ? -28.601 2.477 -7.558 1.00 69.75 274 SER A N 1
ATOM 2163 C CA . SER A 1 274 ? -28.600 3.936 -7.647 1.00 69.75 274 SER A CA 1
ATOM 2164 C C . SER A 1 274 ? -27.409 4.458 -8.448 1.00 69.75 274 SER A C 1
ATOM 2166 O O . SER A 1 274 ? -26.317 3.898 -8.385 1.00 69.75 274 SER A O 1
ATOM 2168 N N . ASP A 1 275 ? -27.587 5.608 -9.102 1.00 75.38 275 ASP A N 1
ATOM 2169 C CA . ASP A 1 275 ? -26.508 6.304 -9.822 1.00 75.38 275 ASP A CA 1
ATOM 2170 C C . ASP A 1 275 ? -25.410 6.840 -8.882 1.00 75.38 275 ASP A C 1
ATOM 2172 O O . ASP A 1 275 ? -24.268 7.056 -9.291 1.00 75.38 275 ASP A O 1
ATOM 2176 N N . SER A 1 276 ? -25.740 7.049 -7.602 1.00 82.06 276 SER A N 1
ATOM 2177 C CA . SER A 1 276 ? -24.783 7.445 -6.562 1.00 82.06 276 SER A CA 1
ATOM 2178 C C . SER A 1 276 ? -24.182 6.226 -5.852 1.00 82.06 276 SER A C 1
ATOM 2180 O O . SER A 1 276 ? -24.894 5.250 -5.607 1.00 82.06 276 SER A O 1
ATOM 2182 N N . PRO A 1 277 ? -22.894 6.257 -5.465 1.00 90.19 277 PRO A N 1
ATOM 2183 C CA . PRO A 1 277 ? -22.314 5.198 -4.647 1.00 90.19 277 PRO A CA 1
ATOM 2184 C C . PRO A 1 277 ? -22.929 5.188 -3.241 1.00 90.19 277 PRO A C 1
ATOM 2186 O O . PRO A 1 277 ? -23.284 6.231 -2.693 1.00 90.19 277 PRO A O 1
ATOM 2189 N N . LEU A 1 278 ? -22.990 4.005 -2.631 1.00 92.62 278 LEU A N 1
ATOM 2190 C CA . LEU A 1 278 ? -23.287 3.860 -1.208 1.00 92.62 278 LEU A CA 1
ATOM 2191 C C . LEU A 1 278 ? -22.039 4.252 -0.412 1.00 92.62 278 LEU A C 1
ATOM 2193 O O . LEU A 1 278 ? -20.959 3.716 -0.661 1.00 92.62 278 LEU A O 1
ATOM 2197 N N . VAL A 1 279 ? -22.181 5.140 0.567 1.00 95.56 279 VAL A N 1
ATOM 2198 C CA . VAL A 1 279 ? -21.100 5.476 1.496 1.00 95.56 279 VAL A CA 1
ATOM 2199 C C . VAL A 1 279 ? -21.219 4.589 2.732 1.00 95.56 279 VAL A C 1
ATOM 2201 O O . VAL A 1 279 ? -22.225 4.623 3.440 1.00 95.56 279 VAL A O 1
ATOM 2204 N N . LEU A 1 280 ? -20.175 3.813 3.013 1.00 95.81 280 LEU A N 1
ATOM 2205 C CA . LEU A 1 280 ? -20.021 3.069 4.261 1.00 95.81 280 LEU A CA 1
ATOM 2206 C C . LEU A 1 280 ? -18.937 3.732 5.105 1.00 95.81 280 LEU A C 1
ATOM 2208 O O . LEU A 1 280 ? -17.801 3.852 4.654 1.00 95.81 280 LEU A O 1
ATOM 2212 N N . THR A 1 281 ? -19.253 4.116 6.337 1.00 97.44 281 THR A N 1
ATOM 2213 C CA . THR A 1 281 ? -18.287 4.705 7.271 1.00 97.44 281 THR A CA 1
ATOM 2214 C C . THR A 1 281 ? -18.154 3.837 8.515 1.00 97.44 281 THR A C 1
ATOM 2216 O O . THR A 1 281 ? -19.067 3.763 9.331 1.00 97.44 281 THR A O 1
ATOM 2219 N N . GLY A 1 282 ? -16.987 3.220 8.695 1.00 96.31 282 GLY A N 1
ATOM 2220 C CA . GLY A 1 282 ? -16.570 2.679 9.985 1.00 96.31 282 GLY A CA 1
ATOM 2221 C C . GLY A 1 282 ? -16.135 3.828 10.892 1.00 96.31 282 GLY A C 1
ATOM 2222 O O . GLY A 1 282 ? -15.201 4.541 10.536 1.00 96.31 282 GLY A O 1
ATOM 2223 N N . PHE A 1 283 ? -16.794 4.035 12.029 1.00 96.12 283 PHE A N 1
ATOM 2224 C CA . PHE A 1 283 ? -16.551 5.148 12.945 1.00 96.12 283 PHE A CA 1
ATOM 2225 C C . PHE A 1 283 ? -16.071 4.649 14.312 1.00 96.12 283 PHE A C 1
ATOM 2227 O O . PHE A 1 283 ? -16.591 3.674 14.849 1.00 96.12 283 PHE A O 1
ATOM 2234 N N . TYR A 1 284 ? -15.074 5.333 14.871 1.00 93.50 284 TYR A N 1
ATOM 2235 C CA . TYR A 1 284 ? -14.524 5.074 16.197 1.00 93.50 284 TYR A CA 1
ATOM 2236 C C . TYR A 1 284 ? -14.511 6.372 17.007 1.00 93.50 284 TYR A C 1
ATOM 2238 O O . TYR A 1 284 ? -13.627 7.226 16.855 1.00 93.50 284 TYR A O 1
ATOM 2246 N N . GLY A 1 285 ? -15.528 6.529 17.853 1.00 90.94 285 GLY A N 1
ATOM 2247 C CA . GLY A 1 285 ? -15.672 7.665 18.753 1.00 90.94 285 GLY A CA 1
ATOM 2248 C C . GLY A 1 285 ? -14.576 7.669 19.813 1.00 90.94 285 GLY A C 1
ATOM 2249 O O . GLY A 1 285 ? -14.142 6.621 20.286 1.00 90.94 285 GLY A O 1
ATOM 2250 N N . SER A 1 286 ? -14.105 8.855 20.197 1.00 87.12 286 SER A N 1
ATOM 2251 C CA . SER A 1 286 ? -13.044 8.969 21.197 1.00 87.12 286 SER A CA 1
ATOM 2252 C C . SER A 1 286 ? -13.491 8.401 22.554 1.00 87.12 286 SER A C 1
ATOM 2254 O O . SER A 1 286 ? -14.441 8.930 23.135 1.00 87.12 286 SER A O 1
ATOM 2256 N N . PRO A 1 287 ? -12.750 7.443 23.147 1.00 80.88 287 PRO A N 1
ATOM 2257 C CA . PRO A 1 287 ? -13.047 6.930 24.488 1.00 80.88 287 PRO A CA 1
ATOM 2258 C C . PRO A 1 287 ? -12.738 7.959 25.590 1.00 80.88 287 PRO A C 1
ATOM 2260 O O . PRO A 1 287 ? -13.143 7.806 26.741 1.00 80.88 287 PRO A O 1
ATOM 2263 N N . VAL A 1 288 ? -12.001 9.026 25.256 1.00 79.88 288 VAL A N 1
ATOM 2264 C CA . VAL A 1 288 ? -11.674 10.122 26.172 1.00 79.88 288 VAL A CA 1
ATOM 2265 C C . VAL A 1 288 ? -12.777 11.174 26.116 1.00 79.88 288 VAL A C 1
ATOM 2267 O O . VAL A 1 288 ? -12.927 11.853 25.099 1.00 79.88 288 VAL A O 1
ATOM 2270 N N . THR A 1 289 ? -13.481 11.374 27.234 1.00 71.12 289 THR A N 1
ATOM 2271 C CA . THR A 1 289 ? -14.612 12.310 27.371 1.00 71.12 289 THR A CA 1
ATOM 2272 C C . THR A 1 289 ? -14.305 13.717 26.857 1.00 71.12 289 THR A C 1
ATOM 2274 O O . THR A 1 289 ? -15.122 14.317 26.161 1.00 71.12 289 THR A O 1
ATOM 2277 N N . GLY A 1 290 ? -13.108 14.237 27.148 1.00 74.94 290 GLY A N 1
ATOM 2278 C CA . GLY A 1 290 ? -12.676 15.569 26.710 1.00 74.94 290 GLY A CA 1
ATOM 2279 C C . GLY A 1 290 ? -12.497 15.720 25.196 1.00 74.94 290 GLY A C 1
ATOM 2280 O O . GLY A 1 290 ? -12.434 16.849 24.727 1.00 74.94 290 GLY A O 1
ATOM 2281 N N . ARG A 1 291 ? -12.443 14.608 24.447 1.00 80.38 291 ARG A N 1
ATOM 2282 C CA . ARG A 1 291 ? -12.271 14.571 22.985 1.00 80.38 291 ARG A CA 1
ATOM 2283 C C . ARG A 1 291 ? -13.525 14.115 22.210 1.00 80.38 291 ARG A C 1
ATOM 2285 O O . ARG A 1 291 ? -13.486 13.847 21.007 1.00 80.38 291 ARG A O 1
ATOM 2292 N N . THR A 1 292 ? -14.656 13.968 22.902 1.00 85.69 292 THR A N 1
ATOM 2293 C CA . THR A 1 292 ? -15.931 13.538 22.292 1.00 85.69 292 THR A CA 1
ATOM 2294 C C . THR A 1 292 ? -16.484 14.591 21.329 1.00 85.69 292 THR A C 1
ATOM 2296 O O . THR A 1 292 ? -17.010 14.251 20.273 1.00 85.69 292 THR A O 1
ATOM 2299 N N . LYS A 1 293 ? -16.279 15.883 21.620 1.00 88.00 293 LYS A N 1
ATOM 2300 C CA . LYS A 1 293 ? -16.712 16.997 20.757 1.00 88.00 293 LYS A CA 1
ATOM 2301 C C . LYS A 1 293 ? -16.062 16.946 19.374 1.00 88.00 293 LYS A C 1
ATOM 2303 O O . LYS A 1 293 ? -16.713 17.248 18.378 1.00 88.00 293 LYS A O 1
ATOM 2308 N N . GLU A 1 294 ? -14.792 16.567 19.299 1.00 89.94 294 GLU A N 1
ATOM 2309 C CA . GLU A 1 294 ? -14.054 16.375 18.052 1.00 89.94 294 GLU A CA 1
ATOM 2310 C C . GLU A 1 294 ? -14.618 15.198 17.258 1.00 89.94 294 GLU A C 1
ATOM 2312 O O . GLU A 1 294 ? -14.723 15.297 16.039 1.00 89.94 294 GLU A O 1
ATOM 2317 N N . SER A 1 295 ? -15.045 14.131 17.944 1.00 93.81 295 SER A N 1
ATOM 2318 C CA . SER A 1 295 ? -15.698 12.978 17.309 1.00 93.81 295 SER A CA 1
ATOM 2319 C C . SER A 1 295 ? -17.012 13.402 16.647 1.00 93.81 295 SER A C 1
ATOM 2321 O O . SER A 1 295 ? -17.235 13.115 15.477 1.00 93.81 295 SER A O 1
ATOM 2323 N N . TRP A 1 296 ? -17.845 14.182 17.340 1.00 95.38 296 TRP A N 1
ATOM 2324 C CA . TRP A 1 296 ? -19.116 14.668 16.787 1.00 95.38 296 TRP A CA 1
ATOM 2325 C C . TRP A 1 296 ? -18.916 15.671 15.648 1.00 95.38 296 TRP A C 1
ATOM 2327 O O . TRP A 1 296 ? -19.546 15.555 14.602 1.00 95.38 296 TRP A O 1
ATOM 2337 N N . ARG A 1 297 ? -17.960 16.598 15.775 1.00 94.75 297 ARG A N 1
ATOM 2338 C CA . ARG A 1 297 ? -17.589 17.489 14.661 1.00 94.75 297 ARG A CA 1
ATOM 2339 C C . ARG A 1 297 ? -17.092 16.713 13.442 1.00 94.75 297 ARG A C 1
ATOM 2341 O O . ARG A 1 297 ? -17.378 17.119 12.320 1.00 94.75 297 ARG A O 1
ATOM 2348 N N . LEU A 1 298 ? -16.334 15.635 13.650 1.00 95.25 298 LEU A N 1
ATOM 2349 C CA . LEU A 1 298 ? -15.888 14.760 12.571 1.00 95.25 298 LEU A CA 1
ATOM 2350 C C . LEU A 1 298 ? -17.081 14.057 11.921 1.00 95.25 298 LEU A C 1
ATOM 2352 O O . LEU A 1 298 ? -17.211 14.147 10.708 1.00 95.25 298 LEU A O 1
ATOM 2356 N N . LEU A 1 299 ? -17.966 13.433 12.704 1.00 96.62 299 LEU A N 1
ATOM 2357 C CA . LEU A 1 299 ? -19.155 12.753 12.184 1.00 96.62 299 LEU A CA 1
ATOM 2358 C C . LEU A 1 299 ? -20.007 13.692 11.316 1.00 96.62 299 LEU A C 1
ATOM 2360 O O . LEU A 1 299 ? -20.330 13.338 10.187 1.00 96.62 299 LEU A O 1
ATOM 2364 N N . GLY A 1 300 ? -20.256 14.921 11.779 1.00 96.56 300 GLY A N 1
ATOM 2365 C CA . GLY A 1 300 ? -20.971 15.935 10.997 1.00 96.56 300 GLY A CA 1
ATOM 2366 C C . GLY A 1 300 ? -20.280 16.308 9.680 1.00 96.56 300 GLY A C 1
ATOM 2367 O O . GLY A 1 300 ? -20.942 16.490 8.665 1.00 96.56 300 GLY A O 1
ATOM 2368 N N . ARG A 1 301 ? -18.941 16.372 9.658 1.00 96.00 301 ARG A N 1
ATOM 2369 C CA . ARG A 1 301 ? -18.162 16.640 8.432 1.00 96.00 301 ARG A CA 1
ATOM 2370 C C . ARG A 1 301 ? -18.121 15.465 7.458 1.00 96.00 301 ARG A C 1
ATOM 2372 O O . ARG A 1 301 ? -17.828 15.681 6.287 1.00 96.00 301 ARG A O 1
ATOM 2379 N N . LEU A 1 302 ? -18.333 14.241 7.940 1.00 96.00 302 LEU A N 1
ATOM 2380 C CA . LEU A 1 302 ? -18.354 13.039 7.106 1.00 96.00 302 LEU A CA 1
ATOM 2381 C C . LEU A 1 302 ? -19.689 12.843 6.388 1.00 96.00 302 LEU A C 1
ATOM 2383 O O . LEU A 1 302 ? -19.743 12.012 5.485 1.00 96.00 302 LEU A O 1
ATOM 2387 N N . ASN A 1 303 ? -20.729 13.595 6.762 1.00 95.44 303 ASN A N 1
ATOM 2388 C CA . ASN A 1 303 ? -22.033 13.529 6.121 1.00 95.44 303 ASN A CA 1
ATOM 2389 C C . ASN A 1 303 ? -21.904 13.824 4.612 1.00 95.44 303 ASN A C 1
ATOM 2391 O O . ASN A 1 303 ? -21.562 14.952 4.245 1.00 95.44 303 ASN A O 1
ATOM 2395 N N . PRO A 1 304 ? -22.181 12.844 3.729 1.00 93.12 304 PRO A N 1
ATOM 2396 C CA . PRO A 1 304 ? -22.027 13.007 2.286 1.00 93.12 304 PRO A CA 1
ATOM 2397 C C . PRO A 1 304 ? -23.153 13.847 1.659 1.00 93.12 304 PRO A C 1
ATOM 2399 O O . PRO A 1 304 ? -23.116 14.151 0.469 1.00 93.12 304 PRO A O 1
ATOM 2402 N N . GLY A 1 305 ? -24.148 14.250 2.451 1.00 91.25 305 GLY A N 1
ATOM 2403 C CA . GLY A 1 305 ? -25.312 14.996 2.003 1.00 91.25 305 GLY A CA 1
ATOM 2404 C C . GLY A 1 305 ? -26.534 14.102 1.818 1.00 91.25 305 GLY A C 1
ATOM 2405 O O . GLY A 1 305 ? -26.450 12.885 1.657 1.00 91.25 305 GLY A O 1
ATOM 2406 N N . ARG A 1 306 ? -27.708 14.737 1.834 1.00 87.4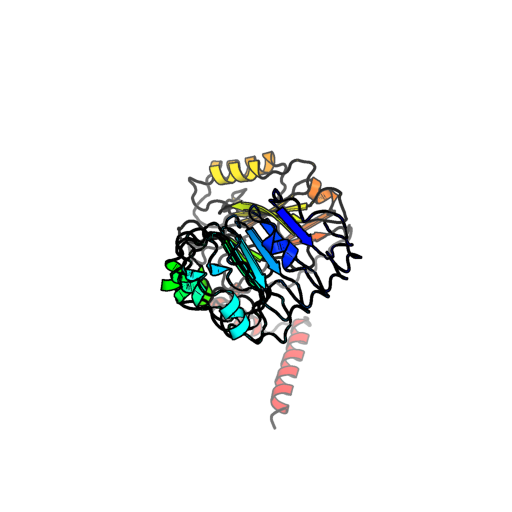4 306 ARG A N 1
ATOM 2407 C CA . ARG A 1 306 ? -29.005 14.058 1.943 1.00 87.44 306 ARG A CA 1
ATOM 2408 C C . ARG A 1 306 ? -29.298 13.068 0.818 1.00 87.44 306 ARG A C 1
ATOM 2410 O O . ARG A 1 306 ? -30.006 12.103 1.062 1.00 87.44 306 ARG A O 1
ATOM 2417 N N . GLN A 1 307 ? -28.775 13.289 -0.388 1.00 89.12 307 GLN A N 1
ATOM 2418 C CA . GLN A 1 307 ? -29.049 12.454 -1.568 1.00 89.12 307 GLN A CA 1
ATOM 2419 C C . GLN A 1 307 ? -28.141 11.222 -1.676 1.00 89.12 307 GLN A C 1
ATOM 2421 O O . GLN A 1 307 ? -28.388 10.359 -2.513 1.00 89.12 307 GLN A O 1
ATOM 2426 N N . ILE A 1 308 ? -27.097 11.128 -0.847 1.00 92.56 308 ILE A N 1
ATOM 2427 C CA . ILE A 1 308 ? -26.138 10.028 -0.911 1.00 92.56 308 ILE A CA 1
ATOM 2428 C C . ILE A 1 308 ? -26.500 8.993 0.165 1.00 92.56 308 ILE A C 1
ATOM 2430 O O . ILE A 1 308 ? -26.554 9.347 1.344 1.00 92.56 308 ILE A O 1
ATOM 2434 N N . PRO A 1 309 ? -26.759 7.723 -0.198 1.00 93.00 309 PRO A N 1
ATOM 2435 C CA . PRO A 1 309 ? -27.014 6.652 0.762 1.00 93.00 309 PRO A CA 1
ATOM 2436 C C . PRO A 1 309 ? -25.832 6.495 1.719 1.00 93.00 309 PRO A C 1
ATOM 2438 O O . PRO A 1 309 ? -24.698 6.313 1.271 1.00 93.00 309 PRO A O 1
ATOM 2441 N N . TRP A 1 310 ? -26.085 6.561 3.026 1.00 95.12 310 TRP A N 1
ATOM 2442 C CA . TRP A 1 310 ? -25.029 6.546 4.035 1.00 95.12 310 TRP A CA 1
ATOM 2443 C C . TRP A 1 310 ? -25.350 5.595 5.185 1.00 95.12 310 TRP A C 1
ATOM 2445 O O . TRP A 1 310 ? -26.397 5.700 5.828 1.00 95.12 310 TRP A O 1
ATOM 2455 N N . LEU A 1 311 ? -24.415 4.681 5.446 1.00 95.69 311 LEU A N 1
ATOM 2456 C CA . LEU A 1 311 ? -24.399 3.783 6.596 1.00 95.69 311 LEU A CA 1
ATOM 2457 C C . LEU A 1 311 ? -23.143 4.075 7.424 1.00 95.69 311 LEU A C 1
ATOM 2459 O O . LEU A 1 311 ? -22.021 3.898 6.949 1.00 95.69 311 LEU A O 1
ATOM 2463 N N . VAL A 1 312 ? -23.329 4.490 8.674 1.00 97.44 312 VAL A N 1
ATOM 2464 C CA . VAL A 1 312 ? -22.251 4.683 9.649 1.00 97.44 312 VAL A CA 1
ATOM 2465 C C . VAL A 1 312 ? -22.334 3.586 10.693 1.00 97.44 312 VAL A C 1
ATOM 2467 O O . VAL A 1 312 ? -23.375 3.404 11.311 1.00 97.44 312 VAL A O 1
ATOM 2470 N N . MET A 1 313 ? -21.248 2.865 10.934 1.00 96.56 313 MET A N 1
ATOM 2471 C CA . MET A 1 313 ? -21.217 1.772 11.905 1.00 96.56 313 MET A CA 1
ATOM 2472 C C . MET A 1 313 ? -19.941 1.792 12.735 1.00 96.56 313 MET A C 1
ATOM 2474 O O . MET A 1 313 ? -18.902 2.241 12.262 1.00 96.56 313 MET A O 1
ATOM 2478 N N . GLY A 1 314 ? -19.999 1.257 13.949 1.00 94.75 314 GLY A N 1
ATOM 2479 C CA . GLY A 1 314 ? -18.818 1.049 14.786 1.00 94.75 314 GLY A CA 1
ATOM 2480 C C . GLY A 1 314 ? -19.061 1.409 16.242 1.00 94.75 314 GLY A C 1
ATOM 2481 O O . GLY A 1 314 ? -20.210 1.503 16.675 1.00 94.75 314 GLY A O 1
ATOM 2482 N N . ASP A 1 315 ? -17.968 1.602 16.973 1.00 94.31 315 ASP A N 1
ATOM 2483 C CA . ASP A 1 315 ? -17.958 1.954 18.390 1.00 94.31 315 ASP A CA 1
ATOM 2484 C C . ASP A 1 315 ? -17.968 3.478 18.548 1.00 94.31 315 ASP A C 1
ATOM 2486 O O . ASP A 1 315 ? -16.971 4.162 18.308 1.00 94.31 315 ASP A O 1
ATOM 2490 N N . PHE A 1 316 ? -19.101 4.032 18.969 1.00 94.94 316 PHE A N 1
ATOM 2491 C CA . PHE A 1 316 ? -19.240 5.473 19.175 1.00 94.94 316 PHE A CA 1
ATOM 2492 C C . PHE A 1 316 ? -18.717 5.921 20.543 1.00 94.94 316 PHE A C 1
ATOM 2494 O O . PHE A 1 316 ? -18.619 7.124 20.786 1.00 94.94 316 PHE A O 1
ATOM 2501 N N . ASN A 1 317 ? -18.391 4.985 21.441 1.00 93.25 317 ASN A N 1
ATOM 2502 C CA . ASN A 1 317 ? -18.008 5.239 22.830 1.00 93.25 317 ASN A CA 1
ATOM 2503 C C . ASN A 1 317 ? -19.027 6.067 23.648 1.00 93.25 317 ASN A C 1
ATOM 2505 O O . ASN A 1 317 ? -18.733 6.506 24.766 1.00 93.25 317 ASN A O 1
ATOM 2509 N N . GLU A 1 318 ? -20.258 6.222 23.147 1.00 94.06 318 GLU A N 1
ATOM 2510 C CA . GLU A 1 318 ? -21.321 6.996 23.786 1.00 94.06 318 GLU A CA 1
ATOM 2511 C C . GLU A 1 318 ? -22.709 6.351 23.632 1.00 94.06 318 GLU A C 1
ATOM 2513 O O . GLU A 1 318 ? -23.000 5.632 22.672 1.00 94.06 318 GLU A O 1
ATOM 2518 N N . ILE A 1 319 ? -23.572 6.612 24.615 1.00 94.69 319 ILE A N 1
ATOM 2519 C CA . ILE A 1 319 ? -24.966 6.168 24.649 1.00 94.69 319 ILE A CA 1
ATOM 2520 C C . ILE A 1 319 ? -25.924 7.322 24.319 1.00 94.69 319 ILE A C 1
ATOM 2522 O O . ILE A 1 319 ? -25.634 8.486 24.575 1.00 94.69 319 ILE A O 1
ATOM 2526 N N . THR A 1 320 ? -27.106 7.003 23.798 1.00 94.69 320 THR A N 1
ATOM 2527 C CA . THR A 1 320 ? -28.134 8.005 23.436 1.00 94.69 320 THR A CA 1
ATOM 2528 C C . THR A 1 320 ? -29.133 8.271 24.559 1.00 94.69 320 THR A C 1
ATOM 2530 O O . THR A 1 320 ? -29.795 9.305 24.598 1.00 94.69 320 THR A O 1
ATOM 2533 N N . LYS A 1 321 ? -29.268 7.328 25.497 1.00 93.81 321 LYS A N 1
ATOM 2534 C CA . LYS A 1 321 ? -30.237 7.398 26.597 1.00 93.81 321 LYS A CA 1
ATOM 2535 C C . LYS A 1 321 ? -29.761 6.606 27.813 1.00 93.81 321 LYS A C 1
ATOM 2537 O O . LYS A 1 321 ? -29.091 5.589 27.636 1.00 93.81 321 LYS A O 1
ATOM 2542 N N . PRO A 1 322 ? -30.181 6.971 29.041 1.00 93.75 322 PRO A N 1
ATOM 2543 C CA . PRO A 1 322 ? -29.736 6.299 30.267 1.00 93.75 322 PRO A CA 1
ATOM 2544 C C . PRO A 1 322 ? -29.958 4.784 30.263 1.00 93.75 322 PRO A C 1
ATOM 2546 O O . PRO A 1 322 ? -29.128 4.030 30.760 1.00 93.75 322 PRO A O 1
ATOM 2549 N N . SER A 1 323 ? -31.053 4.324 29.647 1.00 93.44 323 SER A N 1
ATOM 2550 C CA . SER A 1 323 ? -31.386 2.897 29.593 1.00 93.44 323 SER A CA 1
ATOM 2551 C C . SER A 1 323 ? -30.393 2.053 28.779 1.00 93.44 323 SER A C 1
ATOM 2553 O O . SER A 1 323 ? -30.417 0.830 28.890 1.00 93.44 323 SER A O 1
ATOM 2555 N N . GLU A 1 324 ? -29.522 2.663 27.969 1.00 94.38 324 GLU A N 1
ATOM 2556 C CA . GLU A 1 324 ? -28.459 1.983 27.211 1.00 94.38 324 GLU A CA 1
ATOM 2557 C C . GLU A 1 324 ? -27.215 1.674 28.055 1.00 94.38 324 GLU A C 1
ATOM 2559 O O . GLU A 1 324 ? -26.238 1.140 27.531 1.00 94.38 324 GLU A O 1
ATOM 2564 N N . LYS A 1 325 ? -27.251 1.955 29.362 1.00 93.69 325 LYS A N 1
ATOM 2565 C CA . LYS A 1 325 ? -26.195 1.608 30.310 1.00 93.69 325 LYS A CA 1
ATOM 2566 C C . LYS A 1 325 ? -26.755 0.897 31.536 1.00 93.69 325 LYS A C 1
ATOM 2568 O O . LYS A 1 325 ? -27.808 1.245 32.056 1.00 93.69 325 LYS A O 1
ATOM 2573 N N . PHE A 1 326 ? -26.000 -0.084 32.005 1.00 90.06 326 PHE A N 1
ATOM 2574 C CA . PHE A 1 326 ? -26.183 -0.757 33.282 1.00 90.06 326 PHE A CA 1
ATOM 2575 C C . PHE A 1 326 ? -24.905 -0.604 34.114 1.00 90.06 326 PHE A C 1
ATOM 2577 O O . PHE A 1 326 ? -23.805 -0.735 33.572 1.00 90.06 326 PHE A O 1
ATOM 2584 N N . GLY A 1 327 ? -25.045 -0.328 35.411 1.00 88.31 327 GLY A N 1
ATOM 2585 C CA . GLY A 1 327 ? -23.942 -0.097 36.351 1.00 88.31 327 GLY A CA 1
ATOM 2586 C C . GLY A 1 327 ? -24.091 1.222 37.119 1.00 88.31 327 GLY A C 1
ATOM 2587 O O . GLY A 1 327 ? -24.908 2.067 36.760 1.00 88.31 327 GLY A O 1
ATOM 2588 N N . ALA A 1 328 ? -23.294 1.404 38.175 1.00 69.81 328 ALA A N 1
ATOM 2589 C CA . ALA A 1 328 ? -23.470 2.498 39.140 1.00 69.81 328 ALA A CA 1
ATOM 2590 C C . ALA A 1 328 ? -23.170 3.908 38.587 1.00 69.81 328 ALA A C 1
ATOM 2592 O O . ALA A 1 328 ? -23.751 4.893 39.036 1.00 69.81 328 ALA A O 1
ATOM 2593 N N . ALA A 1 329 ? -22.263 4.030 37.613 1.00 78.94 329 ALA A N 1
ATOM 2594 C CA . ALA A 1 329 ? -21.862 5.328 37.075 1.00 78.94 329 ALA A CA 1
ATOM 2595 C C . ALA A 1 329 ? -22.885 5.860 36.058 1.00 78.94 329 ALA A C 1
ATOM 2597 O O . ALA A 1 329 ? -22.975 5.355 34.936 1.00 78.94 329 ALA A O 1
ATOM 2598 N N . VAL A 1 330 ? -23.618 6.913 36.419 1.00 83.31 330 VAL A N 1
ATOM 2599 C CA . VAL A 1 330 ? -24.554 7.594 35.512 1.00 83.31 330 VAL A CA 1
ATOM 2600 C C . VAL A 1 330 ? -23.777 8.351 34.431 1.00 83.31 330 VAL A C 1
ATOM 2602 O O . VAL A 1 330 ? -22.817 9.066 34.720 1.00 83.31 330 VAL A O 1
ATOM 2605 N N . ARG A 1 331 ? -24.185 8.206 33.164 1.00 88.44 331 ARG A N 1
ATOM 2606 C CA . ARG A 1 331 ? -23.637 9.017 32.067 1.00 88.44 331 ARG A CA 1
ATOM 2607 C C . ARG A 1 331 ? -24.233 10.429 32.108 1.00 88.44 331 ARG A C 1
ATOM 2609 O O . ARG A 1 331 ? -25.456 10.547 32.187 1.00 88.44 331 ARG A O 1
ATOM 2616 N N . PRO A 1 332 ? -23.417 11.497 32.033 1.00 89.69 332 PRO A N 1
ATOM 2617 C CA . PRO A 1 332 ? -23.931 12.864 32.041 1.00 89.69 332 PRO A CA 1
ATOM 2618 C C . PRO A 1 332 ? -24.876 13.140 30.869 1.00 89.69 332 PRO A C 1
ATOM 2620 O O . PRO A 1 332 ? -24.541 12.873 29.715 1.00 89.69 332 PRO A O 1
ATOM 2623 N N . PHE A 1 333 ? -26.033 13.742 31.158 1.00 90.56 333 PHE A N 1
ATOM 2624 C CA . PHE A 1 333 ? -27.055 14.040 30.149 1.00 90.56 333 PHE A CA 1
ATOM 2625 C C . PHE A 1 333 ? -26.534 14.918 29.005 1.00 90.56 333 PHE A C 1
ATOM 2627 O O . PHE A 1 333 ? -26.861 14.687 27.848 1.00 90.56 333 PHE A O 1
ATOM 2634 N N . SER A 1 334 ? -25.660 15.879 29.307 1.00 89.06 334 SER A N 1
ATOM 2635 C CA . SER A 1 334 ? -25.050 16.761 28.309 1.00 89.06 334 SER A CA 1
ATOM 2636 C C . SER A 1 334 ? -24.198 16.022 27.271 1.00 89.06 334 SER A C 1
ATOM 2638 O O . SER A 1 334 ? -24.157 16.449 26.116 1.00 89.06 334 SER A O 1
ATOM 2640 N N . GLN A 1 335 ? -23.544 14.918 27.648 1.00 88.88 335 GLN A N 1
ATOM 2641 C CA . GLN A 1 335 ? -22.749 14.104 26.723 1.00 88.88 335 GLN A CA 1
ATOM 2642 C C . GLN A 1 335 ? -23.664 13.316 25.785 1.00 88.88 335 GLN A C 1
ATOM 2644 O O . GLN A 1 335 ? -23.537 13.454 24.569 1.00 88.88 335 GLN A O 1
ATOM 2649 N N . MET A 1 336 ? -24.659 12.617 26.346 1.00 92.44 336 MET A N 1
ATOM 2650 C CA . MET A 1 336 ? -25.678 11.905 25.563 1.00 92.44 336 MET A CA 1
ATOM 2651 C C . MET A 1 336 ? -26.397 12.857 24.598 1.00 92.44 336 MET A C 1
ATOM 2653 O O . MET A 1 336 ? -26.499 12.574 23.411 1.00 92.44 336 MET A O 1
ATOM 2657 N N . ASN A 1 337 ? -26.812 14.034 25.076 1.00 93.69 337 ASN A N 1
ATOM 2658 C CA . ASN A 1 337 ? -27.490 15.036 24.255 1.00 93.69 337 ASN A CA 1
ATOM 2659 C C . ASN A 1 337 ? -26.601 15.590 23.131 1.00 93.69 337 ASN A C 1
ATOM 2661 O O . ASN A 1 337 ? -27.093 15.878 22.047 1.00 93.69 337 ASN A O 1
ATOM 2665 N N . SER A 1 338 ? -25.291 15.725 23.363 1.00 93.94 338 SER A N 1
ATOM 2666 C CA . SER A 1 338 ? -24.355 16.138 22.307 1.00 93.94 338 SER A CA 1
ATOM 2667 C C . SER A 1 338 ? -24.243 15.083 21.206 1.00 93.94 338 SER A C 1
ATOM 2669 O O . SER A 1 338 ? -24.121 15.440 20.038 1.00 93.94 338 SER A O 1
ATOM 2671 N N . PHE A 1 339 ? -24.308 13.800 21.575 1.00 95.31 339 PHE A N 1
ATOM 2672 C CA . PHE A 1 339 ? -24.318 12.705 20.613 1.00 95.31 339 PHE A CA 1
ATOM 2673 C C . PHE A 1 339 ? -25.649 12.628 19.851 1.00 95.31 339 PHE A C 1
ATOM 2675 O O . PHE A 1 339 ? -25.640 12.603 18.625 1.00 95.31 339 PHE A O 1
ATOM 2682 N N . CYS A 1 340 ? -26.791 12.689 20.544 1.00 96.25 340 CYS A N 1
ATOM 2683 C CA . CYS A 1 340 ? -28.105 12.734 19.890 1.00 96.25 340 CYS A CA 1
ATOM 2684 C C . CYS A 1 340 ? -28.213 13.916 18.917 1.00 96.25 340 CYS A C 1
ATOM 2686 O O . CYS A 1 340 ? -28.630 13.736 17.782 1.00 96.25 340 CYS A O 1
ATOM 2688 N N . LYS A 1 341 ? -27.725 15.097 19.314 1.00 96.56 341 LYS A N 1
ATOM 2689 C CA . LYS A 1 341 ? -27.739 16.286 18.460 1.00 96.56 341 LYS A CA 1
ATOM 2690 C C . LYS A 1 341 ? -26.997 16.077 17.136 1.00 96.56 341 LYS A C 1
ATOM 2692 O O . LYS A 1 341 ? -27.514 16.480 16.104 1.00 96.56 341 LYS A O 1
ATOM 2697 N N . VAL A 1 342 ? -25.808 15.464 17.142 1.00 96.69 342 VAL A N 1
ATOM 2698 C CA . VAL A 1 342 ? -25.078 15.226 15.882 1.00 96.69 342 VAL A CA 1
ATOM 2699 C C . VAL A 1 342 ? -25.746 14.149 15.021 1.00 96.69 342 VAL A C 1
ATOM 2701 O O . VAL A 1 342 ? -25.709 14.255 13.798 1.00 96.69 342 VAL A O 1
ATOM 2704 N N . ILE A 1 343 ? -26.379 13.140 15.635 1.00 96.94 343 ILE A N 1
ATOM 2705 C CA . ILE A 1 343 ? -27.199 12.150 14.916 1.00 96.94 343 ILE A CA 1
ATOM 2706 C C . ILE A 1 343 ? -28.336 12.866 14.176 1.00 96.94 343 ILE A C 1
ATOM 2708 O O . ILE A 1 343 ? -28.483 12.678 12.968 1.00 96.94 343 ILE A O 1
ATOM 2712 N N . ASP A 1 344 ? -29.063 13.740 14.875 1.00 95.69 344 ASP A N 1
ATOM 2713 C CA . ASP A 1 344 ? -30.176 14.510 14.314 1.00 95.69 344 ASP A CA 1
ATOM 2714 C C . ASP A 1 344 ? -29.706 15.474 13.210 1.00 95.69 344 ASP A C 1
ATOM 2716 O O . ASP A 1 344 ? -30.293 15.516 12.131 1.00 95.69 344 ASP A O 1
ATOM 2720 N N . GLU A 1 345 ? -28.607 16.208 13.431 1.00 95.31 345 GLU A N 1
ATOM 2721 C CA . GLU A 1 345 ? -28.004 17.115 12.436 1.00 95.31 345 GLU A CA 1
ATOM 2722 C C . GLU A 1 345 ? -27.543 16.388 11.164 1.00 95.31 345 GLU A C 1
ATOM 2724 O O . GLU A 1 345 ? -27.504 16.983 10.087 1.00 95.31 345 GLU A O 1
ATOM 2729 N N . CYS A 1 346 ? -27.191 15.106 11.275 1.00 95.31 346 CYS A N 1
ATOM 2730 C CA . CYS A 1 346 ? -26.809 14.274 10.139 1.00 95.31 346 CYS A CA 1
ATOM 2731 C C . CYS A 1 346 ? -27.997 13.568 9.468 1.00 95.31 346 CYS A C 1
ATOM 2733 O O . CYS A 1 346 ? -27.775 12.801 8.532 1.00 95.31 346 CYS A O 1
ATOM 2735 N N . GLU A 1 347 ? -29.228 13.800 9.939 1.00 95.50 347 GLU A N 1
ATOM 2736 C CA . GLU A 1 347 ? -30.431 13.059 9.539 1.00 95.50 347 GLU A CA 1
ATOM 2737 C C . GLU A 1 347 ? -30.243 11.535 9.668 1.00 95.50 347 GLU A C 1
ATOM 2739 O O . GLU A 1 347 ? -30.738 10.751 8.859 1.00 95.50 347 GLU A O 1
ATOM 2744 N N . LEU A 1 348 ? -29.482 11.096 10.672 1.00 95.50 348 LEU A N 1
ATOM 2745 C CA . LEU A 1 348 ? -29.208 9.686 10.907 1.00 95.50 348 LEU A CA 1
ATOM 2746 C C . LEU A 1 348 ? -30.261 9.077 11.834 1.00 95.50 348 LEU A C 1
ATOM 2748 O O . LEU A 1 348 ? -30.711 9.685 12.798 1.00 95.50 348 LEU A O 1
ATOM 2752 N N . SER A 1 349 ? -30.624 7.830 11.567 1.00 93.25 349 SER A N 1
ATOM 2753 C CA . SER A 1 349 ? -31.515 7.021 12.395 1.00 93.25 349 SER A CA 1
ATOM 2754 C C . SER A 1 349 ? -30.780 5.785 12.897 1.00 93.25 349 SER A C 1
ATOM 2756 O O . SER A 1 349 ? -30.035 5.153 12.152 1.00 93.25 349 SER A O 1
ATOM 2758 N N . ASP A 1 350 ? -30.987 5.426 14.162 1.00 93.19 350 ASP A N 1
ATOM 2759 C CA . ASP A 1 350 ? -30.436 4.195 14.736 1.00 93.19 350 ASP A CA 1
ATOM 2760 C C . ASP A 1 350 ? -31.157 2.975 14.140 1.00 93.19 350 ASP A C 1
ATOM 2762 O O . ASP A 1 350 ? -32.374 2.850 14.278 1.00 93.19 350 ASP A O 1
ATOM 2766 N N . GLY A 1 351 ? -30.403 2.066 13.509 1.00 89.38 351 GLY A N 1
ATOM 2767 C CA . GLY A 1 351 ? -30.916 0.807 12.946 1.00 89.38 351 GLY A CA 1
ATOM 2768 C C . GLY A 1 351 ? -31.412 -0.196 13.999 1.00 89.38 351 GLY A C 1
ATOM 2769 O O . GLY A 1 351 ? -31.859 -1.293 13.670 1.00 89.38 351 GLY A O 1
ATOM 2770 N N . GLY A 1 352 ? -31.336 0.158 15.282 1.00 90.25 352 GLY A N 1
ATOM 2771 C CA . GLY A 1 352 ? -31.828 -0.647 16.387 1.00 90.25 352 GLY A CA 1
ATOM 2772 C C . GLY A 1 352 ? -30.905 -1.819 16.705 1.00 90.25 352 GLY A C 1
ATOM 2773 O O . GLY A 1 352 ? -29.684 -1.747 16.548 1.00 90.25 352 GLY A O 1
ATOM 2774 N N . TYR A 1 353 ? -31.484 -2.881 17.259 1.00 91.31 353 TYR A N 1
ATOM 2775 C CA . TYR A 1 353 ? -30.770 -4.122 17.534 1.00 91.31 353 TYR A CA 1
ATOM 2776 C C . TYR A 1 353 ? -31.732 -5.311 17.629 1.00 91.31 353 TYR A C 1
ATOM 2778 O O . TYR A 1 353 ? -32.859 -5.186 18.113 1.00 91.31 353 TYR A O 1
ATOM 2786 N N . VAL A 1 354 ? -31.246 -6.484 17.232 1.00 90.31 354 VAL A N 1
ATOM 2787 C CA . VAL A 1 354 ? -31.853 -7.795 17.474 1.00 90.31 354 VAL A CA 1
ATOM 2788 C C . VAL A 1 354 ? -30.878 -8.624 18.302 1.00 90.31 354 VAL A C 1
ATOM 2790 O O . VAL A 1 354 ? -29.713 -8.765 17.936 1.00 90.31 354 VAL A O 1
ATOM 2793 N N . GLY A 1 355 ? -31.352 -9.186 19.416 1.00 89.81 355 GLY A N 1
ATOM 2794 C CA . GLY A 1 355 ? -30.523 -9.952 20.350 1.00 89.81 355 GLY A CA 1
ATOM 2795 C C . GLY A 1 355 ? -30.211 -9.178 21.639 1.00 89.81 355 GLY A C 1
ATOM 2796 O O . GLY A 1 355 ? -31.074 -8.434 22.117 1.00 89.81 355 GLY A O 1
ATOM 2797 N N . PRO A 1 356 ? -29.026 -9.384 22.248 1.00 87.12 356 PRO A N 1
ATOM 2798 C CA . PRO A 1 356 ? -28.622 -8.689 23.468 1.00 87.12 356 PRO A CA 1
ATOM 2799 C C . PRO A 1 356 ? -28.641 -7.165 23.314 1.00 87.12 356 PRO A C 1
ATOM 2801 O O . PRO A 1 356 ? -28.190 -6.616 22.316 1.00 87.12 356 PRO A O 1
ATOM 2804 N N . LYS A 1 357 ? -29.139 -6.471 24.343 1.00 90.94 357 LYS A N 1
ATOM 2805 C CA . LYS A 1 357 ? -29.250 -5.004 24.353 1.00 90.94 357 LYS A CA 1
ATOM 2806 C C . LYS A 1 357 ? -27.905 -4.282 24.420 1.00 90.94 357 LYS A C 1
ATOM 2808 O O . LYS A 1 357 ? -27.762 -3.194 23.869 1.00 90.94 357 LYS A O 1
ATOM 2813 N N . PHE A 1 358 ? -26.963 -4.829 25.179 1.00 94.12 358 PHE A N 1
ATOM 2814 C CA . PHE A 1 358 ? -25.662 -4.213 25.418 1.00 94.12 358 PHE A CA 1
ATOM 2815 C C . PHE A 1 358 ? -24.632 -4.823 24.475 1.00 94.12 358 PHE A C 1
ATOM 2817 O O . PHE A 1 358 ? -24.648 -6.033 24.269 1.00 94.12 358 PHE A O 1
ATOM 2824 N N . THR A 1 359 ? -23.748 -3.986 23.938 1.00 94.25 359 THR A N 1
ATOM 2825 C CA . THR A 1 359 ? -22.693 -4.401 23.002 1.00 94.25 359 THR A CA 1
ATOM 2826 C C . THR A 1 359 ? -21.321 -4.411 23.647 1.00 94.25 359 THR A C 1
ATOM 2828 O O . THR A 1 359 ? -20.400 -4.954 23.063 1.00 94.25 359 THR A O 1
ATOM 2831 N N . TRP A 1 360 ? -21.186 -3.835 24.843 1.00 94.19 360 TRP A N 1
ATOM 2832 C CA . TRP A 1 360 ? -19.945 -3.787 25.597 1.00 94.19 360 TRP A CA 1
ATOM 2833 C C . TRP A 1 360 ? -20.155 -4.169 27.064 1.00 94.19 360 TRP A C 1
ATOM 2835 O O . TRP A 1 360 ? -21.168 -3.806 27.679 1.00 94.19 360 TRP A O 1
ATOM 2845 N N . SER A 1 361 ? -19.168 -4.845 27.655 1.00 88.00 361 SER A N 1
ATOM 2846 C CA . SER A 1 361 ? -19.091 -5.107 29.091 1.00 88.00 361 SER A CA 1
ATOM 2847 C C . SER A 1 361 ? -17.666 -5.004 29.614 1.00 88.00 361 SER A C 1
ATOM 2849 O O . SER A 1 361 ? -16.758 -5.607 29.063 1.00 88.00 361 SER A O 1
ATOM 2851 N N . ASN A 1 362 ? -17.476 -4.371 30.772 1.00 84.00 362 ASN A N 1
ATOM 2852 C CA . ASN A 1 362 ? -16.160 -4.331 31.417 1.00 84.00 362 ASN A CA 1
ATOM 2853 C C . ASN A 1 362 ? -15.697 -5.670 32.027 1.00 84.00 362 ASN A C 1
ATOM 2855 O O . ASN A 1 362 ? -14.612 -5.707 32.604 1.00 84.00 362 ASN A O 1
ATOM 2859 N N . LYS A 1 363 ? -16.525 -6.725 31.969 1.00 82.94 363 LYS A N 1
ATOM 2860 C CA . LYS A 1 363 ? -16.261 -8.076 32.504 1.00 82.94 363 LYS A CA 1
ATOM 2861 C C . LYS A 1 363 ? -15.847 -8.143 33.982 1.00 82.94 363 LYS A C 1
ATOM 2863 O O . LYS A 1 363 ? -15.268 -9.135 34.408 1.00 82.94 363 LYS A O 1
ATOM 2868 N N . ARG A 1 364 ? -16.130 -7.105 34.773 1.00 79.56 364 ARG A N 1
ATOM 2869 C CA . ARG A 1 364 ? -15.854 -7.098 36.219 1.00 79.56 364 ARG A CA 1
ATOM 2870 C C . ARG A 1 364 ? -16.993 -7.739 36.999 1.00 79.56 364 ARG A C 1
ATOM 2872 O O . ARG A 1 364 ? -18.111 -7.825 36.507 1.00 79.56 364 ARG A O 1
ATOM 2879 N N . GLU A 1 365 ? -16.728 -8.130 38.235 1.00 80.44 365 GLU A N 1
ATOM 2880 C CA . GLU A 1 365 ? -17.726 -8.759 39.100 1.00 80.44 365 GLU A CA 1
ATOM 2881 C C . GLU A 1 365 ? -18.371 -7.771 40.085 1.00 80.44 365 GLU A C 1
ATOM 2883 O O . GLU A 1 365 ? -17.886 -6.655 40.313 1.00 80.44 365 GLU A O 1
ATOM 2888 N N . GLY A 1 366 ? -19.502 -8.190 40.659 1.00 80.31 366 GLY A N 1
ATOM 2889 C CA . GLY A 1 366 ? -20.233 -7.449 41.685 1.00 80.31 366 GLY A CA 1
ATOM 2890 C C . GLY A 1 366 ? -20.662 -6.044 41.250 1.00 80.31 366 GLY A C 1
ATOM 2891 O O . GLY A 1 366 ? -21.024 -5.800 40.099 1.00 80.31 366 GLY A O 1
ATOM 2892 N N . ASN A 1 367 ? -20.588 -5.089 42.179 1.00 81.38 367 ASN A N 1
ATOM 2893 C CA . ASN A 1 367 ? -21.042 -3.706 41.974 1.00 81.38 367 ASN A CA 1
ATOM 2894 C C . ASN A 1 367 ? -20.213 -2.915 40.946 1.00 81.38 367 ASN A C 1
ATOM 2896 O O . ASN A 1 367 ? -20.608 -1.821 40.545 1.00 81.38 367 ASN A O 1
ATOM 2900 N N . GLN A 1 368 ? -19.064 -3.446 40.516 1.00 79.94 368 GLN A N 1
ATOM 2901 C CA . GLN A 1 368 ? -18.240 -2.833 39.474 1.00 79.94 368 GLN A CA 1
ATOM 2902 C C . GLN A 1 368 ? -18.664 -3.259 38.065 1.00 79.94 368 GLN A C 1
ATOM 2904 O O . GLN A 1 368 ? -18.192 -2.670 37.088 1.00 79.94 368 GLN A O 1
ATOM 2909 N N . PHE A 1 369 ? -19.536 -4.262 37.932 1.00 84.44 369 PHE A N 1
ATOM 2910 C CA . PHE A 1 369 ? -20.000 -4.742 36.639 1.00 84.44 369 PHE A CA 1
ATOM 2911 C C . PHE A 1 369 ? -20.770 -3.655 35.891 1.00 84.44 369 PHE A C 1
ATOM 2913 O O . PHE A 1 369 ? -21.743 -3.084 36.383 1.00 84.44 369 PHE A O 1
ATOM 2920 N N . THR A 1 370 ? -20.317 -3.357 34.677 1.00 88.25 370 THR A N 1
ATOM 2921 C CA . THR A 1 370 ? -20.921 -2.343 33.816 1.00 88.25 370 THR A CA 1
ATOM 2922 C C . THR A 1 370 ? -21.136 -2.921 32.426 1.00 88.25 370 THR A C 1
ATOM 2924 O O . THR A 1 370 ? -20.252 -3.577 31.870 1.00 88.25 370 THR A O 1
ATOM 2927 N N . LYS A 1 371 ? -22.305 -2.635 31.852 1.00 93.44 371 LYS A N 1
ATOM 2928 C CA . LYS A 1 371 ? -22.651 -2.931 30.459 1.00 93.44 371 LYS A CA 1
ATOM 2929 C C . LYS A 1 371 ? -23.142 -1.663 29.767 1.00 93.44 371 LYS A C 1
ATOM 2931 O O . LYS A 1 371 ? -23.773 -0.818 30.405 1.00 93.44 371 LYS A O 1
ATOM 2936 N N . ALA A 1 372 ? -22.847 -1.507 28.482 1.00 94.81 372 ALA A N 1
ATOM 2937 C CA . ALA A 1 372 ? -23.321 -0.375 27.690 1.00 94.81 372 ALA A CA 1
ATOM 2938 C C . ALA A 1 372 ? -23.559 -0.768 26.226 1.00 94.81 372 ALA A C 1
ATOM 2940 O O . ALA A 1 372 ? -22.972 -1.727 25.733 1.00 94.81 372 ALA A O 1
ATOM 2941 N N . ARG A 1 373 ? -24.438 -0.039 25.533 1.00 95.69 373 ARG A N 1
ATOM 2942 C CA . ARG A 1 373 ? -24.614 -0.125 24.075 1.00 95.69 373 ARG A CA 1
ATOM 2943 C C . ARG A 1 373 ? -23.801 0.987 23.413 1.00 95.69 373 ARG A C 1
ATOM 2945 O O . ARG A 1 373 ? -24.287 2.109 23.281 1.00 95.69 373 ARG A O 1
ATOM 2952 N N . LEU A 1 374 ? -22.548 0.682 23.089 1.00 95.19 374 LEU A N 1
ATOM 2953 C CA . LEU A 1 374 ? -21.596 1.633 22.498 1.00 95.19 374 LEU A CA 1
ATOM 2954 C C . LEU A 1 374 ? -21.508 1.477 20.977 1.00 95.19 374 LEU A C 1
ATOM 2956 O O . LEU A 1 374 ? -21.353 2.463 20.256 1.00 95.19 374 LEU A O 1
ATOM 2960 N N . ASP A 1 375 ? -21.688 0.248 20.503 1.00 96.69 375 ASP A N 1
ATOM 2961 C CA . ASP A 1 375 ? -21.639 -0.114 19.097 1.00 96.69 375 ASP A CA 1
ATOM 2962 C C . ASP A 1 375 ? -23.031 0.006 18.477 1.00 96.69 375 ASP A C 1
ATOM 2964 O O . ASP A 1 375 ? -24.024 -0.477 19.036 1.00 96.69 375 ASP A O 1
ATOM 2968 N N . ARG A 1 376 ? -23.124 0.652 17.313 1.00 95.38 376 ARG A N 1
ATOM 2969 C CA . ARG A 1 376 ? -24.391 0.787 16.579 1.00 95.38 376 ARG A CA 1
ATOM 2970 C C . ARG A 1 376 ? -24.173 0.968 15.083 1.00 95.38 376 ARG A C 1
ATOM 2972 O O . ARG A 1 376 ? -23.060 1.238 14.636 1.00 95.38 376 ARG A O 1
ATOM 2979 N N . ALA A 1 377 ? -25.267 0.844 14.338 1.00 96.69 377 ALA A N 1
ATOM 2980 C CA . ALA A 1 377 ? -25.363 1.259 12.949 1.00 96.69 377 ALA A CA 1
ATOM 2981 C C . ALA A 1 377 ? -26.374 2.406 12.844 1.00 96.69 377 ALA A C 1
ATOM 2983 O O . ALA A 1 377 ? -27.491 2.309 13.355 1.00 96.69 377 ALA A O 1
ATOM 2984 N N . LEU A 1 378 ? -25.961 3.490 12.206 1.00 96.31 378 LEU A N 1
ATOM 2985 C CA . LEU A 1 378 ? -26.745 4.681 11.943 1.00 96.31 378 LEU A CA 1
ATOM 2986 C C . LEU A 1 378 ? -26.917 4.828 10.434 1.00 96.31 378 LEU A C 1
ATOM 2988 O O . LEU A 1 378 ? -25.956 4.670 9.682 1.00 96.31 378 LEU A O 1
ATOM 2992 N N . VAL A 1 379 ? -28.129 5.135 9.994 1.00 95.31 379 VAL A N 1
ATOM 2993 C CA . VAL A 1 379 ? -28.489 5.152 8.574 1.00 95.31 379 VAL A CA 1
ATOM 2994 C C . VAL A 1 379 ? -29.265 6.407 8.224 1.00 95.31 379 VAL A C 1
ATOM 2996 O O . VAL A 1 379 ? -30.083 6.863 9.021 1.00 95.31 379 VAL A O 1
ATOM 2999 N N . ASN A 1 380 ? -29.022 6.974 7.046 1.00 94.06 380 ASN A N 1
ATOM 3000 C CA . ASN A 1 380 ? -29.799 8.115 6.564 1.00 94.06 380 ASN A CA 1
ATOM 3001 C C . ASN A 1 380 ? -31.006 7.662 5.707 1.00 94.06 380 ASN A C 1
ATOM 3003 O O . ASN A 1 380 ? -31.047 6.516 5.250 1.00 94.06 380 ASN A O 1
ATOM 3007 N N . PRO A 1 381 ? -31.987 8.545 5.437 1.00 91.38 381 PRO A N 1
ATOM 3008 C CA . PRO A 1 381 ? -33.157 8.209 4.622 1.00 91.38 381 PRO A CA 1
ATOM 3009 C C . PRO A 1 381 ? -32.819 7.695 3.218 1.00 91.38 381 PRO A C 1
ATOM 3011 O O . PRO A 1 381 ? -33.497 6.807 2.709 1.00 91.38 381 PRO A O 1
ATOM 3014 N N . SER A 1 382 ? -31.746 8.199 2.601 1.00 90.88 382 SER A N 1
ATOM 3015 C CA . SER A 1 382 ? -31.322 7.744 1.270 1.00 90.88 382 SER A CA 1
ATOM 3016 C C . SER A 1 382 ? -30.857 6.291 1.245 1.00 90.88 382 SER A C 1
ATOM 3018 O O . SER A 1 382 ? -30.990 5.641 0.212 1.00 90.88 382 SER A O 1
ATOM 3020 N N . LEU A 1 383 ? -30.383 5.742 2.369 1.00 89.69 383 LEU A N 1
ATOM 3021 C CA . LEU A 1 383 ? -30.132 4.307 2.481 1.00 89.69 383 LEU A CA 1
ATOM 3022 C C . LEU A 1 383 ? -31.432 3.498 2.425 1.00 89.69 383 LEU A C 1
ATOM 3024 O O . LEU A 1 383 ? -31.482 2.488 1.727 1.00 89.69 383 LEU A O 1
ATOM 3028 N N . TYR A 1 384 ? -32.485 3.951 3.112 1.00 84.81 384 TYR A N 1
ATOM 3029 C CA . TYR A 1 384 ? -33.783 3.268 3.120 1.00 84.81 384 TYR A CA 1
ATOM 3030 C C . TYR A 1 384 ? -34.492 3.293 1.763 1.00 84.81 384 TYR A C 1
ATOM 3032 O O . TYR A 1 384 ? -35.271 2.394 1.457 1.00 84.81 384 TYR A O 1
ATOM 3040 N N . ASN A 1 385 ? -34.187 4.288 0.926 1.00 84.31 385 ASN A N 1
ATOM 3041 C CA . ASN A 1 385 ? -34.671 4.326 -0.455 1.00 84.31 385 ASN A CA 1
ATOM 3042 C C . ASN A 1 385 ? -34.082 3.197 -1.315 1.00 84.31 385 ASN A C 1
ATOM 3044 O O . ASN A 1 385 ? -34.701 2.803 -2.298 1.00 84.31 385 ASN A O 1
ATOM 3048 N N . ILE A 1 386 ? -32.897 2.687 -0.957 1.00 82.69 386 ILE A N 1
ATOM 3049 C CA . ILE A 1 386 ? -32.277 1.538 -1.627 1.00 82.69 386 ILE A CA 1
ATOM 3050 C C . ILE A 1 386 ? -32.707 0.242 -0.949 1.00 82.69 386 ILE A C 1
ATOM 3052 O O . ILE A 1 386 ? -33.146 -0.678 -1.630 1.00 82.69 386 ILE A O 1
ATOM 3056 N N . PHE A 1 387 ? -32.589 0.185 0.379 1.00 83.81 387 PHE A N 1
ATOM 3057 C CA . PHE A 1 387 ? -32.870 -0.997 1.184 1.00 83.81 387 PHE A CA 1
ATOM 3058 C C . PHE A 1 387 ? -34.088 -0.762 2.068 1.00 83.81 387 PHE A C 1
ATOM 3060 O O . PHE A 1 387 ? -34.019 -0.041 3.062 1.00 83.81 387 PHE A O 1
ATOM 3067 N N . SER A 1 388 ? -35.192 -1.435 1.750 1.00 77.56 388 SER A N 1
ATOM 3068 C CA . SER A 1 388 ? -36.449 -1.340 2.510 1.00 77.56 388 SER A CA 1
ATOM 3069 C C . SER A 1 388 ? -36.312 -1.715 3.993 1.00 77.56 388 SER A C 1
ATOM 3071 O O . SER A 1 388 ? -37.144 -1.327 4.813 1.00 77.56 388 SER A O 1
ATOM 3073 N N . ASN A 1 389 ? -35.267 -2.469 4.346 1.00 77.88 389 ASN A N 1
ATOM 3074 C CA . ASN A 1 389 ? -34.979 -2.870 5.710 1.00 77.88 389 ASN A CA 1
ATOM 3075 C C . ASN A 1 389 ? -33.466 -2.912 5.971 1.00 77.88 389 ASN A C 1
ATOM 3077 O O . ASN A 1 389 ? -32.696 -3.369 5.126 1.00 77.88 389 ASN A O 1
ATOM 3081 N N . CYS A 1 390 ? -33.063 -2.489 7.169 1.00 85.50 390 CYS A N 1
ATOM 3082 C CA . CYS A 1 390 ? -31.708 -2.601 7.700 1.00 85.50 390 CYS A CA 1
ATOM 3083 C C . CYS A 1 390 ? -31.795 -3.165 9.122 1.00 85.50 390 CYS A C 1
ATOM 3085 O O . CYS A 1 390 ? -32.332 -2.522 10.023 1.00 85.50 390 CYS A O 1
ATOM 3087 N N . VAL A 1 391 ? -31.286 -4.380 9.320 1.00 88.38 391 VAL A N 1
ATOM 3088 C CA . VAL A 1 391 ? -31.334 -5.091 10.600 1.00 88.38 391 VAL A CA 1
ATOM 3089 C C . VAL A 1 391 ? -29.935 -5.172 11.192 1.00 88.38 391 VAL A C 1
ATOM 3091 O O . VAL A 1 391 ? -29.007 -5.655 10.547 1.00 88.38 391 VAL A O 1
ATOM 3094 N N . VAL A 1 392 ? -29.800 -4.750 12.449 1.00 93.69 392 VAL A N 1
ATOM 3095 C CA . VAL A 1 392 ? -28.561 -4.863 13.226 1.00 93.69 392 VAL A CA 1
ATOM 3096 C C . VAL A 1 392 ? -28.700 -6.012 14.219 1.00 93.69 392 VAL A C 1
ATOM 3098 O O . VAL A 1 392 ? -29.417 -5.904 15.211 1.00 93.69 392 VAL A O 1
ATOM 3101 N N . GLN A 1 393 ? -28.023 -7.127 13.982 1.00 93.69 393 GLN A N 1
ATOM 3102 C CA . GLN A 1 393 ? -28.007 -8.264 14.896 1.00 93.69 393 GLN A CA 1
ATOM 3103 C C . GLN A 1 393 ? -26.762 -8.222 15.786 1.00 93.69 393 GLN A C 1
ATOM 3105 O O . GLN A 1 393 ? -25.636 -8.137 15.299 1.00 93.69 393 GLN A O 1
ATOM 3110 N N . VAL A 1 394 ? -26.966 -8.316 17.100 1.00 92.12 394 VAL A N 1
ATOM 3111 C CA . VAL A 1 394 ? -25.884 -8.403 18.088 1.00 92.12 394 VAL A CA 1
ATOM 3112 C C . VAL A 1 394 ? -25.531 -9.875 18.279 1.00 92.12 394 VAL A C 1
ATOM 3114 O O . VAL A 1 394 ? -26.348 -10.661 18.767 1.00 92.12 394 VAL A O 1
ATOM 3117 N N . LEU A 1 395 ? -24.323 -10.258 17.871 1.00 86.69 395 LEU A N 1
ATOM 3118 C CA . LEU A 1 395 ? -23.857 -11.639 17.924 1.00 86.69 395 LEU A CA 1
ATOM 3119 C C . LEU A 1 395 ? -23.257 -11.977 19.300 1.00 86.69 395 LEU A C 1
ATOM 3121 O O . LEU A 1 395 ? -22.685 -11.107 19.970 1.00 86.69 395 LEU A O 1
ATOM 3125 N N . PRO A 1 396 ? -23.383 -13.236 19.759 1.00 79.50 396 PRO A N 1
ATOM 3126 C CA . PRO A 1 396 ? -22.751 -13.676 20.995 1.00 79.50 396 PRO A CA 1
ATOM 3127 C C . PRO A 1 396 ? -21.226 -13.612 20.873 1.00 79.50 396 PRO A C 1
ATOM 3129 O O . PRO A 1 396 ? -20.661 -13.803 19.797 1.00 79.50 396 PRO A O 1
ATOM 3132 N N . VAL A 1 397 ? -20.556 -13.360 21.995 1.00 74.69 397 VAL A N 1
ATOM 3133 C CA . VAL A 1 397 ? -19.098 -13.283 22.055 1.00 74.69 397 VAL A CA 1
ATOM 3134 C C . VAL A 1 397 ? -18.573 -13.993 23.292 1.00 74.69 397 VAL A C 1
ATOM 3136 O O . VAL A 1 397 ? -19.186 -13.923 24.355 1.00 74.69 397 VAL A O 1
ATOM 3139 N N . VAL A 1 398 ? -17.447 -14.693 23.141 1.00 64.62 398 VAL A N 1
ATOM 3140 C CA . VAL A 1 398 ? -16.837 -15.485 24.221 1.00 64.62 398 VAL A CA 1
ATOM 3141 C C . VAL A 1 398 ? -15.691 -14.710 24.880 1.00 64.62 398 VAL A C 1
ATOM 3143 O O . VAL A 1 398 ? -15.655 -14.548 26.097 1.00 64.62 398 VAL A O 1
ATOM 3146 N N . THR A 1 399 ? -14.764 -14.168 24.085 1.00 70.06 399 THR A N 1
ATOM 3147 C CA . THR A 1 399 ? -13.481 -13.643 24.591 1.00 70.06 399 THR A CA 1
ATOM 3148 C C . THR A 1 399 ? -13.352 -12.118 24.549 1.00 70.06 399 THR A C 1
ATOM 3150 O O . THR A 1 399 ? -12.666 -11.557 25.401 1.00 70.06 399 THR A O 1
ATOM 3153 N N . SER A 1 400 ? -14.072 -11.422 23.665 1.00 81.56 400 SER A N 1
ATOM 3154 C CA . SER A 1 400 ? -14.066 -9.949 23.567 1.00 81.56 400 SER A CA 1
ATOM 3155 C C . SER A 1 400 ? -14.981 -9.288 24.601 1.00 81.56 400 SER A C 1
ATOM 3157 O O . SER A 1 400 ? -15.955 -9.893 25.052 1.00 81.56 400 SER A O 1
ATOM 3159 N N . ASP A 1 401 ? -14.646 -8.070 25.017 1.00 83.75 401 ASP A N 1
ATOM 3160 C CA . ASP A 1 401 ? -15.512 -7.178 25.794 1.00 83.75 401 ASP A CA 1
ATOM 3161 C C . ASP A 1 401 ? -16.570 -6.475 24.939 1.00 83.75 401 ASP A C 1
ATOM 3163 O O . ASP A 1 401 ? -17.537 -5.969 25.505 1.00 83.75 401 ASP A O 1
ATOM 3167 N N . HIS A 1 402 ? -16.436 -6.532 23.610 1.00 90.81 402 HIS A N 1
ATOM 3168 C CA . HIS A 1 402 ? -17.450 -6.118 22.642 1.00 90.81 402 HIS A CA 1
ATOM 3169 C C . HIS A 1 402 ? -18.120 -7.298 21.927 1.00 90.81 402 HIS A C 1
ATOM 3171 O O . HIS A 1 402 ? -17.460 -8.261 21.525 1.00 90.81 402 HIS A O 1
ATOM 3177 N N . ASN A 1 403 ? -19.425 -7.183 21.693 1.00 90.50 403 ASN A N 1
ATOM 3178 C CA . ASN A 1 403 ? -20.208 -8.076 20.847 1.00 90.50 403 ASN A CA 1
ATOM 3179 C C . ASN A 1 403 ? -20.077 -7.678 19.364 1.00 90.50 403 ASN A C 1
ATOM 3181 O O . ASN A 1 403 ? -20.288 -6.509 19.036 1.00 90.50 403 ASN A O 1
ATOM 3185 N N . PRO A 1 404 ? -19.809 -8.625 18.445 1.00 91.75 404 PRO A N 1
ATOM 3186 C CA . PRO A 1 404 ? -19.846 -8.345 17.015 1.00 91.75 404 PRO A CA 1
ATOM 3187 C C . PRO A 1 404 ? -21.247 -7.928 16.555 1.00 91.75 404 PRO A C 1
ATOM 3189 O O . PRO A 1 404 ? -22.251 -8.487 17.005 1.00 91.75 404 PRO A O 1
ATOM 3192 N N . LEU 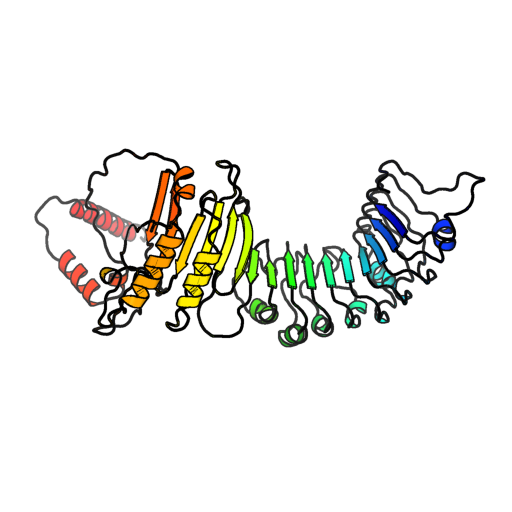A 1 405 ? -21.308 -6.981 15.619 1.00 93.50 405 LEU A N 1
ATOM 3193 C CA . LEU A 1 405 ? -22.547 -6.576 14.961 1.00 93.50 405 LEU A CA 1
ATOM 3194 C C . LEU A 1 405 ? -22.595 -7.139 13.540 1.00 93.50 405 LEU A C 1
ATOM 3196 O O . LEU A 1 405 ? -21.678 -6.909 12.752 1.00 93.50 405 LEU A O 1
ATOM 3200 N N . LEU A 1 406 ? -23.681 -7.835 13.207 1.00 92.56 406 LEU A N 1
ATOM 3201 C CA . LEU A 1 406 ? -24.019 -8.215 11.838 1.00 92.56 406 LEU A CA 1
ATOM 3202 C C . LEU A 1 406 ? -25.104 -7.271 11.324 1.00 92.56 406 LEU A C 1
ATOM 3204 O O . LEU A 1 406 ? -26.210 -7.248 11.856 1.00 92.56 406 LEU A O 1
ATOM 3208 N N . ILE A 1 407 ? -24.785 -6.496 10.292 1.00 92.88 407 ILE A N 1
ATOM 3209 C CA . ILE A 1 407 ? -25.717 -5.555 9.667 1.00 92.88 407 ILE A CA 1
ATOM 3210 C C . ILE A 1 407 ? -26.161 -6.158 8.339 1.00 92.88 407 ILE A C 1
ATOM 3212 O O . ILE A 1 407 ? -25.323 -6.483 7.500 1.00 92.88 407 ILE A O 1
ATOM 3216 N N . SER A 1 408 ? -27.468 -6.341 8.168 1.00 89.38 408 SER A N 1
ATOM 3217 C CA . SER A 1 408 ? -28.069 -6.889 6.947 1.00 89.38 408 SER A CA 1
ATOM 3218 C C . SER A 1 408 ? -29.063 -5.891 6.370 1.00 89.38 408 SER A C 1
ATOM 3220 O O . SER A 1 408 ? -30.027 -5.528 7.044 1.00 89.38 408 SER A O 1
ATOM 3222 N N . CYS A 1 40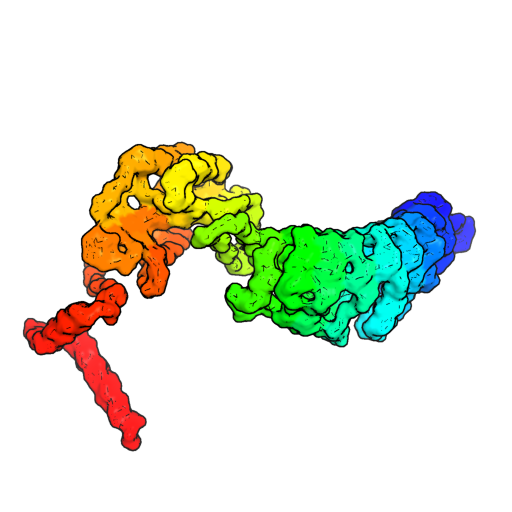9 ? -28.831 -5.463 5.131 1.00 86.00 409 CYS A N 1
ATOM 3223 C CA . CYS A 1 409 ? -29.704 -4.546 4.407 1.00 86.00 409 CYS A CA 1
ATOM 3224 C C . CYS A 1 409 ? -30.310 -5.274 3.205 1.00 86.00 409 CYS A C 1
ATOM 3226 O O . CYS A 1 409 ? -29.563 -5.714 2.331 1.00 86.00 409 CYS A O 1
ATOM 3228 N N . ASN A 1 410 ? -31.641 -5.394 3.156 1.00 78.19 410 ASN A N 1
ATOM 3229 C CA . ASN A 1 410 ? -32.348 -6.175 2.136 1.00 78.19 410 ASN A CA 1
ATOM 3230 C C . ASN A 1 410 ? -33.491 -5.369 1.488 1.00 78.19 410 ASN A C 1
ATOM 3232 O O . ASN A 1 410 ? -34.066 -4.458 2.094 1.00 78.19 410 ASN A O 1
ATOM 3236 N N . ASN A 1 411 ? -33.864 -5.769 0.269 1.00 63.75 411 ASN A N 1
ATOM 3237 C CA . ASN A 1 411 ? -34.958 -5.167 -0.510 1.00 63.75 411 ASN A CA 1
ATOM 3238 C C . ASN A 1 411 ? -36.298 -5.899 -0.347 1.00 63.75 411 ASN A C 1
ATOM 3240 O O . ASN A 1 411 ? -37.288 -5.516 -0.965 1.00 63.75 411 ASN A O 1
ATOM 3244 N N . ASP A 1 412 ? -36.343 -6.941 0.484 1.00 52.53 412 ASP A N 1
ATOM 3245 C CA . ASP A 1 412 ? -37.546 -7.746 0.649 1.00 52.53 412 ASP A CA 1
ATOM 3246 C C . ASP A 1 412 ? -38.523 -7.083 1.626 1.00 52.53 412 ASP A C 1
ATOM 3248 O O . ASP A 1 412 ? -38.297 -7.030 2.840 1.00 52.53 412 ASP A O 1
ATOM 3252 N N . HIS A 1 413 ? -39.665 -6.644 1.092 1.00 39.59 413 HIS A N 1
ATOM 3253 C CA . HIS A 1 413 ? -40.865 -6.340 1.863 1.00 39.59 413 HIS A CA 1
ATOM 3254 C C . HIS A 1 413 ? -41.399 -7.619 2.525 1.00 39.59 413 HIS A C 1
ATOM 3256 O O . HIS A 1 413 ? -42.342 -8.238 2.032 1.00 39.59 413 HIS A O 1
ATOM 3262 N N . ILE A 1 414 ? -40.851 -8.022 3.671 1.00 38.44 414 ILE A N 1
ATOM 3263 C CA . ILE A 1 414 ? -41.517 -9.034 4.497 1.00 38.44 414 ILE A CA 1
ATOM 3264 C C . ILE A 1 414 ? -42.644 -8.348 5.278 1.00 38.44 414 ILE A C 1
ATOM 3266 O O . ILE A 1 414 ? -42.521 -8.003 6.452 1.00 38.44 414 ILE A O 1
ATOM 3270 N N . ILE A 1 415 ? -43.779 -8.174 4.600 1.00 38.91 415 ILE A N 1
ATOM 3271 C CA . ILE A 1 415 ? -45.091 -8.180 5.244 1.00 38.91 415 ILE A CA 1
ATOM 3272 C C . ILE A 1 415 ? -45.375 -9.652 5.566 1.00 38.91 415 ILE A C 1
ATOM 3274 O O . ILE A 1 415 ? -45.706 -10.434 4.682 1.00 38.91 415 ILE A O 1
ATOM 3278 N N . GLY A 1 416 ? -45.192 -10.061 6.822 1.00 32.47 416 GLY A N 1
ATOM 3279 C CA . GLY A 1 416 ? -45.404 -11.457 7.206 1.00 32.47 416 GLY A CA 1
ATOM 3280 C C . GLY A 1 416 ? -45.237 -11.711 8.697 1.00 32.47 416 GLY A C 1
ATOM 3281 O O . GLY A 1 416 ? -44.140 -11.954 9.182 1.00 32.47 416 GLY A O 1
ATOM 3282 N N . THR A 1 417 ? -46.357 -11.644 9.413 1.00 38.69 417 THR A N 1
ATOM 3283 C CA . THR A 1 417 ? -46.626 -12.144 10.774 1.00 38.69 417 THR A CA 1
ATOM 3284 C C . THR A 1 417 ? -45.560 -13.073 11.381 1.00 38.69 417 THR A C 1
ATOM 3286 O O . THR A 1 417 ? -45.541 -14.276 11.110 1.00 38.69 417 THR A O 1
ATOM 3289 N N . SER A 1 418 ? -44.736 -12.563 12.301 1.00 33.00 418 SER A N 1
ATOM 3290 C CA . SER A 1 418 ? -43.954 -13.434 13.185 1.00 33.00 418 SER A CA 1
ATOM 3291 C C . SER A 1 418 ? -44.893 -14.051 14.225 1.00 33.00 418 SER A C 1
ATOM 3293 O O . SER A 1 418 ? -45.301 -13.402 15.192 1.00 33.00 418 SER A O 1
ATOM 3295 N N . ARG A 1 419 ? -45.256 -15.324 14.026 1.00 36.50 419 ARG A N 1
ATOM 3296 C CA . ARG A 1 419 ? -45.721 -16.182 15.122 1.00 36.50 419 ARG A CA 1
ATOM 3297 C C . ARG A 1 419 ? -44.633 -16.157 16.195 1.00 36.50 419 ARG A C 1
ATOM 3299 O O . ARG A 1 419 ? -43.517 -16.603 15.946 1.00 36.50 419 ARG A O 1
ATOM 3306 N N . ARG A 1 420 ? -44.955 -15.642 17.386 1.00 39.19 420 ARG A N 1
ATOM 3307 C CA . ARG A 1 420 ? -44.099 -15.752 18.575 1.00 39.19 420 ARG A CA 1
ATOM 3308 C C . ARG A 1 420 ? -43.947 -17.229 18.944 1.00 39.19 420 ARG A C 1
ATOM 3310 O O . ARG A 1 420 ? -44.696 -17.745 19.763 1.00 39.19 420 ARG A O 1
ATOM 3317 N N . THR A 1 421 ? -42.968 -17.907 18.364 1.00 35.50 421 THR A N 1
ATOM 3318 C CA . THR A 1 421 ? -42.413 -19.123 18.952 1.00 35.50 421 THR A CA 1
ATOM 3319 C C . THR A 1 421 ? -41.473 -18.679 20.063 1.00 35.50 421 THR A C 1
ATOM 3321 O O . THR A 1 421 ? -40.417 -18.099 19.805 1.00 35.50 421 THR A O 1
ATOM 3324 N N . THR A 1 422 ? -41.873 -18.875 21.317 1.00 36.34 422 THR A N 1
ATOM 3325 C CA . THR A 1 422 ? -40.978 -18.723 22.466 1.00 36.34 422 THR A CA 1
ATOM 3326 C C . THR A 1 422 ? -39.910 -19.807 22.375 1.00 36.34 422 THR A C 1
ATOM 3328 O O . THR A 1 422 ? -40.133 -20.945 22.776 1.00 36.34 422 THR A O 1
ATOM 3331 N N . VAL A 1 423 ? -38.769 -19.472 21.779 1.00 42.50 423 VAL A N 1
ATOM 3332 C CA . VAL A 1 423 ? -37.599 -20.351 21.735 1.00 42.50 423 VAL A CA 1
ATOM 3333 C C . VAL A 1 423 ? -36.900 -20.263 23.089 1.00 42.50 423 VAL A C 1
ATOM 3335 O O . VAL A 1 423 ? -36.690 -19.159 23.596 1.00 42.50 423 VAL A O 1
ATOM 3338 N N . PHE A 1 424 ? -36.554 -21.410 23.674 1.00 44.62 424 PHE A N 1
ATOM 3339 C CA . PHE A 1 424 ? -35.692 -21.481 24.851 1.00 44.62 424 PHE A CA 1
ATOM 3340 C C . PHE A 1 424 ? -34.359 -20.777 24.546 1.00 44.62 424 PHE A C 1
ATOM 3342 O O . PHE A 1 424 ? -33.740 -21.034 23.514 1.00 44.62 424 PHE A O 1
ATOM 3349 N N . ARG A 1 425 ? -33.943 -19.841 25.405 1.00 44.66 425 ARG A N 1
ATOM 3350 C CA . ARG A 1 425 ? -32.706 -19.063 25.237 1.00 44.66 425 ARG A CA 1
ATOM 3351 C C . ARG A 1 425 ? -31.774 -19.338 26.407 1.00 44.66 425 ARG A C 1
ATOM 3353 O O . ARG A 1 425 ? -32.190 -19.247 27.556 1.00 44.66 425 ARG A O 1
ATOM 3360 N N . TYR A 1 426 ? -30.519 -19.619 26.085 1.00 49.28 426 TYR A N 1
ATOM 3361 C CA . TYR A 1 426 ? -29.426 -19.849 27.023 1.00 49.28 426 TYR A CA 1
ATOM 3362 C C . TYR A 1 426 ? -28.343 -18.791 26.778 1.00 49.28 426 TYR A C 1
ATOM 3364 O O . TYR A 1 426 ? -27.917 -18.606 25.635 1.00 49.28 426 TYR A O 1
ATOM 3372 N N . GLU A 1 427 ? -27.909 -18.066 27.813 1.00 48.66 427 GLU A N 1
ATOM 3373 C CA . GLU A 1 427 ? -26.745 -17.183 27.686 1.00 48.66 427 GLU A CA 1
ATOM 3374 C C . GLU A 1 427 ? -25.465 -18.011 27.818 1.00 48.66 427 GLU A C 1
ATOM 3376 O O . GLU A 1 427 ? -25.178 -18.547 28.882 1.00 48.66 427 GLU A O 1
ATOM 3381 N N . ALA A 1 428 ? -24.644 -18.060 26.764 1.00 49.69 428 ALA A N 1
ATOM 3382 C CA . ALA A 1 428 ? -23.369 -18.786 26.776 1.00 49.69 428 ALA A CA 1
ATOM 3383 C C . ALA A 1 428 ? -22.414 -18.335 27.901 1.00 49.69 428 ALA A C 1
ATOM 3385 O O . ALA A 1 428 ? -21.581 -19.107 28.350 1.00 49.69 428 ALA A O 1
ATOM 3386 N N . ALA A 1 429 ? -22.558 -17.111 28.421 1.00 48.44 429 ALA A N 1
ATOM 3387 C CA . ALA A 1 429 ? -21.792 -16.645 29.579 1.00 48.44 429 ALA A CA 1
ATOM 3388 C C . ALA A 1 429 ? -22.072 -17.450 30.865 1.00 48.44 429 ALA A C 1
ATOM 3390 O O . ALA A 1 429 ? -21.278 -17.408 31.803 1.00 48.44 429 ALA A O 1
ATOM 3391 N N . TRP A 1 430 ? -23.194 -18.170 30.927 1.00 58.69 430 TRP A N 1
ATOM 3392 C CA . TRP A 1 430 ? -23.559 -19.011 32.063 1.00 58.69 430 TRP A CA 1
ATOM 3393 C C . TRP A 1 430 ? -22.791 -20.335 32.078 1.00 58.69 430 TRP A C 1
ATOM 3395 O O . TRP A 1 430 ? -22.622 -20.905 33.149 1.00 58.69 430 TRP A O 1
ATOM 3405 N N . SER A 1 431 ? -22.239 -20.797 30.949 1.00 58.09 431 SER A N 1
ATOM 3406 C CA . SER A 1 431 ? -21.478 -22.057 30.907 1.00 58.09 431 SER A CA 1
ATOM 3407 C C . SER A 1 431 ? -20.144 -21.983 31.651 1.00 58.09 431 SER A C 1
ATOM 3409 O O . SER A 1 431 ? -19.556 -23.013 31.955 1.00 58.09 431 SER A O 1
ATOM 3411 N N . GLY A 1 432 ? -19.650 -20.772 31.928 1.00 58.84 432 GLY A N 1
ATOM 3412 C CA . GLY A 1 432 ? -18.414 -20.544 32.677 1.00 58.84 432 GLY A CA 1
ATOM 3413 C C . GLY A 1 432 ? -18.607 -20.348 34.183 1.00 58.84 432 GLY A C 1
ATOM 3414 O O . GLY A 1 432 ? -17.621 -20.144 34.883 1.00 58.84 432 GLY A O 1
ATOM 3415 N N . LYS A 1 433 ? -19.849 -20.357 34.690 1.00 70.88 433 LYS A N 1
ATOM 3416 C CA . LYS A 1 433 ? -20.144 -20.147 36.115 1.00 70.88 433 LYS A CA 1
ATOM 3417 C C . LYS A 1 433 ? -20.566 -21.453 36.771 1.00 70.88 433 LYS A C 1
ATOM 3419 O O . LYS A 1 433 ? -21.583 -22.023 36.379 1.00 70.88 433 LYS A O 1
ATOM 3424 N N . GLN A 1 434 ? -19.839 -21.867 37.809 1.00 71.31 434 GLN A N 1
ATOM 3425 C CA . GLN A 1 434 ? -20.128 -23.103 38.544 1.00 71.31 434 GLN A CA 1
ATOM 3426 C C . GLN A 1 434 ? -21.572 -23.138 39.067 1.00 71.31 434 GLN A C 1
ATOM 3428 O O . GLN A 1 434 ? -22.279 -24.113 38.855 1.00 71.31 434 GLN A O 1
ATOM 3433 N N . GLU A 1 435 ? -22.067 -22.019 39.597 1.00 70.25 435 GLU A N 1
ATOM 3434 C CA . GLU A 1 435 ? -23.450 -21.889 40.079 1.00 70.25 435 GLU A CA 1
ATOM 3435 C C . GLU A 1 435 ? -24.502 -22.194 38.996 1.00 70.25 435 GLU A C 1
ATOM 3437 O O . GLU A 1 435 ? -25.537 -22.793 39.276 1.00 70.25 435 GLU A O 1
ATOM 3442 N N . CYS A 1 436 ? -24.255 -21.806 37.740 1.00 68.38 436 CYS A N 1
ATOM 3443 C CA . CYS A 1 436 ? -25.173 -22.094 36.639 1.00 68.38 436 CYS A CA 1
ATOM 3444 C C . CYS A 1 436 ? -25.127 -23.571 36.234 1.00 68.38 436 CYS A C 1
ATOM 3446 O O . CYS A 1 436 ? -26.169 -24.131 35.895 1.00 68.38 436 CYS A O 1
ATOM 3448 N N . ILE A 1 437 ? -23.946 -24.195 36.286 1.00 70.94 437 ILE A N 1
ATOM 3449 C CA . ILE A 1 437 ? -23.776 -25.636 36.061 1.00 70.94 437 ILE A CA 1
ATOM 3450 C C . ILE A 1 437 ? -24.569 -26.413 37.118 1.00 70.94 437 ILE A C 1
ATOM 3452 O O . ILE A 1 437 ? -25.338 -27.306 36.767 1.00 70.94 437 ILE A O 1
ATOM 3456 N N . ASP A 1 438 ? -24.462 -26.010 38.383 1.00 75.62 438 ASP A N 1
ATOM 3457 C CA . ASP A 1 438 ? -25.141 -26.666 39.502 1.00 75.62 438 ASP A CA 1
ATOM 3458 C C . ASP A 1 438 ? -26.672 -26.513 39.409 1.00 75.62 438 ASP A C 1
ATOM 3460 O O . ASP A 1 438 ? -27.411 -27.478 39.605 1.00 75.62 438 ASP A O 1
ATOM 3464 N N . ILE A 1 439 ? -27.178 -25.326 39.043 1.00 73.88 439 ILE A N 1
ATOM 3465 C CA . ILE A 1 439 ? -28.620 -25.082 38.842 1.00 73.88 439 ILE A CA 1
ATOM 3466 C C . ILE A 1 439 ? -29.179 -25.945 37.705 1.00 73.88 439 ILE A C 1
ATOM 3468 O O . ILE A 1 439 ? -30.241 -26.549 37.863 1.00 73.88 439 ILE A O 1
ATOM 3472 N N . VAL A 1 440 ? -28.481 -26.011 36.565 1.00 68.31 440 VAL A N 1
ATOM 3473 C CA . VAL A 1 440 ? -28.901 -26.839 35.423 1.00 68.31 440 VAL A CA 1
ATOM 3474 C C . VAL A 1 440 ? -28.864 -28.320 35.798 1.00 68.31 440 VAL A C 1
ATOM 3476 O O . VAL A 1 440 ? -29.832 -29.029 35.529 1.00 68.31 440 VAL A O 1
ATOM 3479 N N . GLY A 1 441 ? -27.805 -28.768 36.482 1.00 71.06 441 GLY A N 1
ATOM 3480 C CA . GLY A 1 441 ? -27.680 -30.141 36.972 1.00 71.06 441 GLY A CA 1
ATOM 3481 C C . GLY A 1 441 ? -28.823 -30.541 37.909 1.00 71.06 441 GLY A C 1
ATOM 3482 O O . GLY A 1 441 ? -29.456 -31.576 37.706 1.00 71.06 441 GLY A O 1
ATOM 3483 N N . ASN A 1 442 ? -29.162 -29.685 38.875 1.00 75.00 442 ASN A N 1
ATOM 3484 C CA . ASN A 1 442 ? -30.263 -29.925 39.812 1.00 75.00 442 ASN A CA 1
ATOM 3485 C C . ASN A 1 442 ? -31.639 -29.914 39.125 1.00 75.00 442 ASN A C 1
ATOM 3487 O O . ASN A 1 442 ? -32.501 -30.738 39.434 1.00 75.00 442 ASN A O 1
ATOM 3491 N N . ALA A 1 443 ? -31.851 -29.010 38.163 1.00 67.12 443 ALA A N 1
ATOM 3492 C CA . ALA A 1 443 ? -33.095 -28.955 37.399 1.00 67.12 443 ALA A CA 1
ATOM 3493 C C . ALA A 1 443 ? -33.282 -30.206 36.522 1.00 67.12 443 ALA A C 1
ATOM 3495 O O . ALA A 1 443 ? -34.391 -30.727 36.430 1.00 67.12 443 ALA A O 1
ATOM 3496 N N . TRP A 1 444 ? -32.207 -30.724 35.919 1.00 61.22 444 TRP A N 1
ATOM 3497 C CA . TRP A 1 444 ? -32.239 -31.949 35.110 1.00 61.22 444 TRP A CA 1
ATOM 3498 C C . TRP A 1 444 ? -32.420 -33.230 35.929 1.00 61.22 444 TRP A C 1
ATOM 3500 O O . TRP A 1 444 ? -32.968 -34.199 35.412 1.00 61.22 444 TRP A O 1
ATOM 3510 N N . ALA A 1 445 ? -32.019 -33.230 37.201 1.00 71.88 445 ALA A N 1
ATOM 3511 C CA . ALA A 1 445 ? -32.246 -34.342 38.124 1.00 71.88 445 ALA A CA 1
ATOM 3512 C C . ALA A 1 445 ? -33.694 -34.417 38.658 1.00 71.88 445 ALA A C 1
ATOM 3514 O O . ALA A 1 445 ? -34.051 -35.382 39.333 1.00 71.88 445 ALA A O 1
ATOM 3515 N N . THR A 1 446 ? -34.536 -33.416 38.373 1.00 69.81 446 THR A N 1
ATOM 3516 C CA . THR A 1 446 ? -35.923 -33.365 38.856 1.00 69.81 446 THR A CA 1
ATOM 3517 C C . THR A 1 446 ? -36.870 -34.088 37.879 1.00 69.81 446 THR A C 1
ATOM 3519 O O . THR A 1 446 ? -36.965 -33.673 36.721 1.00 69.81 446 THR A O 1
ATOM 3522 N N . PRO A 1 447 ? -37.607 -35.140 38.295 1.00 57.44 447 PRO A N 1
ATOM 3523 C CA . PRO A 1 447 ? -38.526 -35.860 37.408 1.00 57.44 447 PRO A CA 1
ATOM 3524 C C . PRO A 1 447 ? -39.665 -34.957 36.909 1.00 57.44 447 PRO A C 1
ATOM 3526 O O . PRO A 1 447 ? -40.341 -34.310 37.707 1.00 57.44 447 PRO A O 1
ATOM 3529 N N . CYS A 1 448 ? -39.898 -34.911 35.593 1.00 55.44 448 CYS A N 1
ATOM 3530 C CA . CYS A 1 448 ? -40.954 -34.093 34.992 1.00 55.44 448 CYS A CA 1
ATOM 3531 C C . CYS A 1 448 ? -42.166 -34.951 34.592 1.00 55.44 448 CYS A C 1
ATOM 3533 O O . CYS A 1 448 ? -42.107 -35.724 33.633 1.00 55.44 448 CYS A O 1
ATOM 3535 N N . ASP A 1 449 ? -43.283 -34.776 35.299 1.00 51.84 449 ASP A N 1
ATOM 3536 C CA . ASP A 1 449 ? -44.582 -35.363 34.958 1.00 51.84 449 ASP A CA 1
ATOM 3537 C C . ASP A 1 449 ? -45.262 -34.548 33.853 1.00 51.84 449 ASP A C 1
ATOM 3539 O O . ASP A 1 449 ? -46.081 -33.673 34.121 1.00 51.84 449 ASP A O 1
ATOM 3543 N N . GLN A 1 450 ? -44.885 -34.803 32.597 1.00 51.06 450 GLN A N 1
ATOM 3544 C CA . GLN A 1 450 ? -45.759 -34.774 31.412 1.00 51.06 450 GLN A CA 1
ATOM 3545 C C . GLN A 1 450 ? -44.947 -35.065 30.142 1.00 51.06 450 GLN A C 1
ATOM 3547 O O . GLN A 1 450 ? -43.737 -34.854 30.097 1.00 51.06 450 GLN A O 1
ATOM 3552 N N . ARG A 1 451 ? -45.625 -35.565 29.094 1.00 50.88 451 ARG A N 1
ATOM 3553 C CA . ARG A 1 451 ? -45.066 -35.848 27.755 1.00 50.88 451 ARG A CA 1
ATOM 3554 C C . ARG A 1 451 ? -44.598 -34.556 27.068 1.00 50.88 451 ARG A C 1
ATOM 3556 O O . ARG A 1 451 ? -45.242 -34.066 26.145 1.00 50.88 451 ARG A O 1
ATOM 3563 N N . SER A 1 452 ? -43.503 -33.983 27.549 1.00 50.09 452 SER A N 1
ATOM 3564 C CA . SER A 1 452 ? -42.872 -32.804 26.972 1.00 50.09 452 SER A CA 1
ATOM 3565 C C . SER A 1 452 ? -41.782 -33.216 25.969 1.00 50.09 452 SER A C 1
ATOM 3567 O O . SER A 1 452 ? -41.221 -34.309 26.089 1.00 50.09 452 SER A O 1
ATOM 3569 N N . PRO A 1 453 ? -41.441 -32.346 24.998 1.00 47.25 453 PRO A N 1
ATOM 3570 C CA . PRO A 1 453 ? -40.367 -32.566 24.019 1.00 47.25 453 PRO A CA 1
ATOM 3571 C C . PRO A 1 453 ? -39.008 -32.945 24.632 1.00 47.25 453 PRO A C 1
ATOM 3573 O O . PRO A 1 453 ? -38.163 -33.519 23.952 1.00 47.25 453 PRO A O 1
ATOM 3576 N N . LEU A 1 454 ? -38.811 -32.658 25.924 1.00 47.91 454 LEU A N 1
ATOM 3577 C CA . LEU A 1 454 ? -37.633 -33.059 26.690 1.00 47.91 454 LEU A CA 1
ATOM 3578 C C . LEU A 1 454 ? -37.502 -34.579 26.817 1.00 47.91 454 LEU A C 1
ATOM 3580 O O . LEU A 1 454 ? -36.382 -35.067 26.774 1.00 47.91 454 LEU A O 1
ATOM 3584 N N . ARG A 1 455 ? -38.606 -35.333 26.909 1.00 52.41 455 ARG A N 1
ATOM 3585 C CA . ARG A 1 455 ? -38.549 -36.802 26.998 1.00 52.41 455 ARG A CA 1
ATOM 3586 C C . ARG A 1 455 ? -38.076 -37.428 25.683 1.00 52.41 455 ARG A C 1
ATOM 3588 O O . ARG A 1 455 ? -37.268 -38.342 25.710 1.00 52.41 455 ARG A O 1
ATOM 3595 N N . TRP A 1 456 ? -38.498 -36.864 24.548 1.00 46.44 456 TRP A N 1
ATOM 3596 C CA . TRP A 1 456 ? -38.021 -37.266 23.219 1.00 46.44 456 TRP A CA 1
ATOM 3597 C C . TRP A 1 456 ? -36.521 -36.987 23.045 1.00 46.44 456 TRP A C 1
ATOM 3599 O O . TRP A 1 456 ? -35.780 -37.843 22.577 1.00 46.44 456 TRP A O 1
ATOM 3609 N N . PHE A 1 457 ? -36.052 -35.819 23.495 1.00 46.31 457 PHE A N 1
ATOM 3610 C CA . PHE A 1 457 ? -34.627 -35.481 23.455 1.00 46.31 457 PHE A CA 1
ATOM 3611 C C . PHE A 1 457 ? -33.790 -36.332 24.429 1.00 46.31 457 PHE A C 1
ATOM 3613 O O . PHE A 1 457 ? -32.677 -36.726 24.098 1.00 46.31 457 PHE A O 1
ATOM 3620 N N . GLN A 1 458 ? -34.319 -36.654 25.614 1.00 53.50 458 GLN A N 1
ATOM 3621 C CA . GLN A 1 458 ? -33.673 -37.557 26.573 1.00 53.50 458 GLN A CA 1
ATOM 3622 C C . GLN A 1 458 ? -33.575 -38.995 26.040 1.00 53.50 458 GLN A C 1
ATOM 3624 O O . GLN A 1 458 ? -32.541 -39.627 26.230 1.00 53.50 458 GLN A O 1
ATOM 3629 N N . GLU A 1 459 ? -34.603 -39.491 25.344 1.00 53.19 459 GLU A N 1
ATOM 3630 C CA . GLU A 1 459 ? -34.585 -40.803 24.681 1.00 53.19 459 GLU A CA 1
ATOM 3631 C C . GLU A 1 459 ? -33.567 -40.841 23.526 1.00 53.19 459 GLU A C 1
ATOM 3633 O O . GLU A 1 459 ? -32.763 -41.766 23.463 1.00 53.19 459 GLU A O 1
ATOM 3638 N N . GLU A 1 460 ? -33.509 -39.812 22.673 1.00 48.75 460 GLU A N 1
ATOM 3639 C CA . GLU A 1 460 ? -32.514 -39.701 21.588 1.00 48.75 460 GLU A CA 1
ATOM 3640 C C . GLU A 1 460 ? -31.068 -39.640 22.109 1.00 48.75 460 GLU A C 1
ATOM 3642 O O . GLU A 1 460 ? -30.183 -40.325 21.595 1.00 48.75 460 GLU A O 1
ATOM 3647 N N . VAL A 1 461 ? -30.814 -38.866 23.170 1.00 47.59 461 VAL A N 1
ATOM 3648 C CA . VAL A 1 461 ? -29.479 -38.769 23.782 1.00 47.59 461 VAL A CA 1
ATOM 3649 C C . VAL A 1 461 ? -29.086 -40.072 24.489 1.00 47.59 461 VAL A C 1
ATOM 3651 O O . VAL A 1 461 ? -27.919 -40.460 24.411 1.00 47.59 461 VAL A O 1
ATOM 3654 N N . ALA A 1 462 ? -30.031 -40.776 25.125 1.00 50.09 462 ALA A N 1
ATOM 3655 C CA . ALA A 1 462 ? -29.799 -42.095 25.723 1.00 50.09 462 ALA A CA 1
ATOM 3656 C C . ALA A 1 462 ? -29.482 -43.165 24.657 1.00 50.09 462 ALA A C 1
ATOM 3658 O O . ALA A 1 462 ? -28.515 -43.911 24.797 1.00 50.09 462 ALA A O 1
ATOM 3659 N N . ILE A 1 463 ? -30.217 -43.176 23.539 1.00 52.62 463 ILE A N 1
ATOM 3660 C CA . ILE A 1 463 ? -29.948 -44.055 22.386 1.00 52.62 463 ILE A CA 1
ATOM 3661 C C . ILE A 1 463 ? -28.572 -43.747 21.772 1.00 52.62 463 ILE A C 1
ATOM 3663 O O . ILE A 1 463 ? -27.824 -44.660 21.414 1.00 52.62 463 ILE A O 1
ATOM 3667 N N . ALA A 1 464 ? -28.196 -42.469 21.674 1.00 41.50 464 ALA A N 1
ATOM 3668 C CA . ALA A 1 464 ? -26.885 -42.066 21.170 1.00 41.50 464 ALA A CA 1
ATOM 3669 C C . ALA A 1 464 ? -25.732 -42.510 22.090 1.00 41.50 464 ALA A C 1
ATOM 3671 O O . ALA A 1 464 ? -24.659 -42.853 21.593 1.00 41.50 464 ALA A O 1
ATOM 3672 N N . THR A 1 465 ? -25.950 -42.551 23.410 1.00 46.06 465 THR A N 1
ATOM 3673 C CA . THR A 1 465 ? -24.940 -42.999 24.385 1.00 46.06 465 THR A CA 1
ATOM 3674 C C . THR A 1 465 ? -24.830 -44.524 24.473 1.00 46.06 465 THR A C 1
ATOM 3676 O O . THR A 1 465 ? -23.717 -45.031 24.605 1.00 46.06 465 THR A O 1
ATOM 3679 N N . GLU A 1 466 ? -25.923 -45.273 24.297 1.00 45.88 466 GLU A N 1
ATOM 3680 C CA . GLU A 1 466 ? -25.878 -46.743 24.196 1.00 45.88 466 GLU A CA 1
ATOM 3681 C C . GLU A 1 466 ? -25.201 -47.221 22.899 1.00 45.88 466 GLU A C 1
ATOM 3683 O O . GLU A 1 466 ? -24.409 -48.168 22.911 1.00 45.88 466 GLU A O 1
ATOM 3688 N N . ASN A 1 467 ? -25.433 -46.531 21.776 1.00 44.38 467 ASN A N 1
ATOM 3689 C CA . ASN A 1 467 ? -24.778 -46.849 20.501 1.00 44.38 467 ASN A CA 1
ATOM 3690 C C . ASN A 1 467 ? -23.271 -46.543 20.506 1.00 44.38 467 ASN A C 1
ATOM 3692 O O . ASN A 1 467 ? -22.518 -47.151 19.746 1.00 44.38 467 ASN A O 1
ATOM 3696 N N . GLN A 1 468 ? -22.815 -45.648 21.385 1.00 42.91 468 GLN A N 1
ATOM 3697 C CA . GLN A 1 468 ? -21.394 -45.357 21.569 1.00 42.91 468 GLN A CA 1
ATOM 3698 C C . GLN A 1 468 ? -20.662 -46.448 22.368 1.00 42.91 468 GLN A C 1
ATOM 3700 O O . GLN A 1 468 ? -19.465 -46.628 22.173 1.00 42.91 468 GLN A O 1
ATOM 3705 N N . GLN A 1 469 ? -21.371 -47.206 23.215 1.00 43.22 469 GLN A N 1
ATOM 3706 C CA . GLN A 1 469 ? -20.802 -48.329 23.973 1.00 43.22 469 GLN A CA 1
ATOM 3707 C C . GLN A 1 469 ? -20.773 -49.645 23.178 1.00 43.22 469 GLN A C 1
ATOM 3709 O O . GLN A 1 469 ? -19.878 -50.457 23.387 1.00 43.22 469 GLN A O 1
ATOM 3714 N N . ARG A 1 470 ? -21.690 -49.848 22.220 1.00 45.72 470 ARG A N 1
ATOM 3715 C CA . ARG A 1 470 ? -21.702 -51.038 21.339 1.00 45.72 470 ARG A CA 1
ATOM 3716 C C . ARG A 1 470 ? -20.726 -50.979 20.158 1.00 45.72 470 ARG A C 1
ATOM 3718 O O . ARG A 1 470 ? -20.527 -51.987 19.495 1.00 45.72 470 ARG A O 1
ATOM 3725 N N . GLY A 1 471 ? -20.129 -49.820 19.877 1.00 40.28 471 GLY A N 1
ATOM 3726 C CA . GLY A 1 471 ? -19.117 -49.650 18.824 1.00 40.28 471 GLY A CA 1
ATOM 3727 C C . GLY A 1 471 ? -17.676 -49.925 19.272 1.00 40.28 471 GLY A C 1
ATOM 3728 O O . GLY A 1 471 ? -16.751 -49.677 18.502 1.00 40.28 471 GLY A O 1
ATOM 3729 N N . THR A 1 472 ? -17.482 -50.383 20.513 1.00 44.78 472 THR A N 1
ATOM 3730 C CA . THR A 1 472 ? -16.171 -50.646 21.131 1.00 44.78 472 THR A CA 1
ATOM 3731 C C . THR A 1 472 ? -16.048 -52.054 21.729 1.00 44.78 472 THR A C 1
ATOM 3733 O O . THR A 1 472 ? -15.273 -52.242 22.665 1.00 44.78 472 THR A O 1
ATOM 3736 N N . GLU A 1 473 ? -16.783 -53.034 21.195 1.00 38.31 473 GLU A N 1
ATOM 3737 C CA . GLU A 1 473 ? -16.512 -54.470 21.402 1.00 38.31 473 GLU A CA 1
ATOM 3738 C C . GLU A 1 473 ? -15.960 -55.122 20.133 1.00 38.31 473 GLU A C 1
ATOM 3740 O O . GLU A 1 473 ? -16.536 -54.882 19.044 1.00 38.31 473 GLU A O 1
#

pLDDT: mean 80.16, std 17.32, range [32.47, 97.94]

InterPro domains:
  IPR005135 Endonuclease/exonuclease/phosphatase [PF03372] (236-402)
  IPR032675 Leucine-rich repeat domain superfamily [G3DSA:3.80.10.10] (2-106)
  IPR032675 Leucine-rich repeat domain superfamily [G3DSA:3.80.10.10] (107-213)
  IPR036691 Endonuclease/exonuclease/phosphatase superfamily [G3DSA:3.60.10.10] (214-408)
  IPR036691 Endonuclease/exonuclease/phosphatase superfamily [SSF56219] (229-407)

Secondary structure (DSSP, 8-state):
---TT--B--PPTTS--S-TT--EEEEES-TT--B--HHHH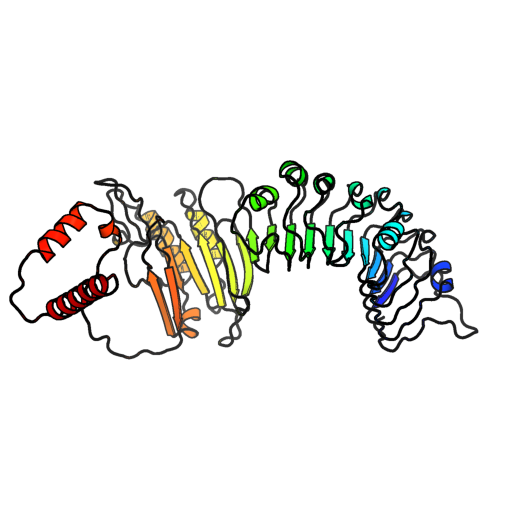HH-TT--EEEEE--TT--B--S--TT-TT--EEEEE--TT--SPP--GGG-SS--EEEEE---TTS-HHHHHHHTTTGGG-SS--EEEEE--TT--S--GGGGG-TT--EEEEES---SB--GGGGG-TT--EEEEES-TT--BPPPHHHHHH-TT--EEEEES-GGGTS-SS-HHHHHHTT-SEEEETTEEEEPPPS-SS--------TTS-EEEEEE-SSEEEEEE--SS-SSPEEEEEEE--SSGGGHHHHHHHHHHH---TTS-EEEEEE-S--SSGGGEESSSPPPHHHHHHHHHHHHHTT-EE---BS-S-SEE----GGG--EE--EEEEE-HHHHHH-SEEEEEE---SS-SB--EEEEEE-----------------GGGGG-HHHHHHHHHHHTS---S--HHHHHHHHHHHHHHHHHGGG-